Protein 1JY4 (pdb70)

Solvent-accessible surface area: 5987 Å² total

Sequence (64 aa):
RGECKFTVGRTALNTAVQKWHFVLGYKCEILARGECKFTVGRTALNTAVQKWHFVLGYKCEILARGECKFTVGRTALNTAVQKWHFVLGYKCEILARGECKFTVGRTALNTAVQKWHFVLGYKCEILARGECKFTVGRTALNTAVQKWHFVLGYKCEILARGECKFTVGRTALNTAVQKWHFVLGYKCEILARGECKFTVGRTALNTAVQKWHFVLGYKCEILARGECKFTVGRTALNTAVQKWHFVLGYKCEILARGECKFTVGRTALNTAVQKWHFVLGYKCEILARGECKFTVGRTALNTAVQKWHFVLGYKCEILARGECKFTVGRTALNTAVQKWHFVLGYKCEILARGECKFTVGRTALNTAVQKWHFVLGYKCEILARGECKFTVGRTALNTAVQKWHFVLGYKCEILARGECKFTVGRTALNTAVQKWHFVLGYKCEILARGECKFTVGRTALNTAVQKWHFVLGYKCEILARGECKFTVGRTALNTAVQKWHFVLGYKCEILARGECKFTVGRTALNTAVQKWHFVLGYKCEILARGECKFTVGRTALNTAVQKWHFVLGYKCEILARGECKFTVGRTALNTAVQKWHFVLGYKCEILARGECKFTVGRTALNTAVQKWHFVLGYKCEILA

Radius of gyration: 14.95 Å; Cα contacts (8 Å, |Δi|>4): 137; chains: 2; bounding box: 39×37×18 Å

Nearest PDB structures (foldseek):
  9fmd-assembly1_d  TM=3.727E-01  e=9.268E+00  Homo sapiens
  3by7-assembly1_D  TM=3.847E-01  e=5.818E+00  uncultured marine organism
  9fmd-assembly1_d  TM=4.013E-01  e=9.114E+00  Homo sapiens
  7zty-assembly1_A  TM=4.746E-01  e=7.370E+00  Thermochaetoides thermophila
  6rwk-assembly1_B  TM=3.795E-01  e=8.953E+00  Shigella flexneri

Structure (mmCIF, N/CA/C/O backbone):
data_1JY4
#
_entry.id   1JY4
#
_cell.length_a   ?
_cell.length_b   ?
_cell.length_c   ?
_cell.angle_alpha   ?
_cell.angle_beta   ?
_cell.angle_gamma   ?
#
loop_
_atom_site.group_PDB
_atom_site.id
_atom_site.type_symbol
_atom_site.label_atom_id
_atom_site.label_alt_id
_atom_site.label_comp_id
_atom_site.label_asym_id
_atom_site.label_entity_id
_atom_site.label_seq_id
_atom_site.pdbx_PDB_ins_code
_atom_site.Cartn_x
_atom_site.Cartn_y
_atom_site.Cartn_z
_atom_site.occupancy
_atom_site.B_iso_or_equiv
_atom_site.auth_seq_id
_atom_site.auth_comp_id
_atom_site.auth_asym_id
_atom_site.auth_atom_id
_atom_site.pdbx_PDB_model_num
ATOM 1 N N . ARG A 1 1 ? 24.206 14.372 -22.837 1.00 0.00 1 ARG A N 1
ATOM 2 C CA . ARG A 1 1 ? 23.332 15.498 -23.115 1.00 0.00 1 ARG A CA 1
ATOM 3 C C . ARG A 1 1 ? 22.506 15.230 -24.376 1.00 0.00 1 ARG A C 1
ATOM 4 O O . ARG A 1 1 ? 21.279 15.299 -24.343 1.00 0.00 1 ARG A O 1
ATOM 21 N N . GLY A 1 2 ? 23.213 14.930 -25.455 1.00 0.00 2 GLY A N 1
ATOM 22 C CA . GLY A 1 2 ? 22.560 14.653 -26.724 1.00 0.00 2 GLY A CA 1
ATOM 23 C C . GLY A 1 2 ? 21.550 13.513 -26.581 1.00 0.00 2 GLY A C 1
ATOM 24 O O . GLY A 1 2 ? 20.514 13.674 -25.938 1.00 0.00 2 GLY A O 1
ATOM 28 N N . GLU A 1 3 ? 21.886 12.387 -27.193 1.00 0.00 3 GLU A N 1
ATOM 29 C CA . GLU A 1 3 ? 21.022 11.220 -27.143 1.00 0.00 3 GLU A CA 1
ATOM 30 C C . GLU A 1 3 ? 21.740 10.055 -26.456 1.00 0.00 3 GLU A C 1
ATOM 31 O O . GLU A 1 3 ? 22.375 9.236 -27.118 1.00 0.00 3 GLU A O 1
ATOM 42 N N . CYS A 1 4 ? 21.614 10.019 -25.137 1.00 0.00 4 CYS A N 1
ATOM 43 C CA . CYS A 1 4 ? 22.242 8.969 -24.355 1.00 0.00 4 CYS A CA 1
ATOM 44 C C . CYS A 1 4 ? 21.144 8.180 -23.639 1.00 0.00 4 CYS A C 1
ATOM 45 O O . CYS A 1 4 ? 19.966 8.519 -23.737 1.00 0.00 4 CYS A O 1
ATOM 52 N N . LYS A 1 5 ? 21.570 7.142 -22.934 1.00 0.00 5 LYS A N 1
ATOM 53 C CA . LYS A 1 5 ? 20.637 6.302 -22.202 1.00 0.00 5 LYS A CA 1
ATOM 54 C C . LYS A 1 5 ? 20.929 6.408 -20.704 1.00 0.00 5 LYS A C 1
ATOM 55 O O . LYS A 1 5 ? 22.088 6.476 -20.297 1.00 0.00 5 LYS A O 1
ATOM 69 N N . PHE A 1 6 ? 19.858 6.420 -19.924 1.00 0.00 6 PHE A N 1
ATOM 70 C CA . PHE A 1 6 ? 19.984 6.516 -18.479 1.00 0.00 6 PHE A CA 1
ATOM 71 C C . PHE A 1 6 ? 19.389 5.286 -17.794 1.00 0.00 6 PHE A C 1
ATOM 72 O O . PHE A 1 6 ? 18.189 5.034 -17.891 1.00 0.00 6 PHE A O 1
ATOM 88 N N . THR A 1 7 ? 20.256 4.549 -17.113 1.00 0.00 7 THR A N 1
ATOM 89 C CA . THR A 1 7 ? 19.831 3.350 -16.411 1.00 0.00 7 THR A CA 1
ATOM 90 C C . THR A 1 7 ? 19.951 3.549 -14.897 1.00 0.00 7 THR A C 1
ATOM 91 O O . THR A 1 7 ? 21.047 3.485 -14.344 1.00 0.00 7 THR A O 1
ATOM 102 N N . VAL A 1 8 ? 18.806 3.785 -14.273 1.00 0.00 8 VAL A N 1
ATOM 103 C CA . VAL A 1 8 ? 18.768 3.993 -12.834 1.00 0.00 8 VAL A CA 1
ATOM 104 C C . VAL A 1 8 ? 17.989 2.852 -12.180 1.00 0.00 8 VAL A C 1
ATOM 105 O O . VAL A 1 8 ? 16.760 2.823 -12.234 1.00 0.00 8 VAL A O 1
ATOM 132 N N . GLY A 1 10 ? 16.364 -0.169 -12.213 1.00 0.00 10 GLY A N 1
ATOM 133 C CA . GLY A 1 10 ? 15.756 -1.082 -13.165 1.00 0.00 10 GLY A CA 1
ATOM 134 C C . GLY A 1 10 ? 14.864 -0.329 -14.154 1.00 0.00 10 GLY A C 1
ATOM 135 O O . GLY A 1 10 ? 14.085 -0.940 -14.884 1.00 0.00 10 GLY A O 1
ATOM 139 N N . ARG A 1 11 ? 15.006 0.988 -14.146 1.00 0.00 11 ARG A N 1
ATOM 140 C CA . ARG A 1 11 ? 14.223 1.832 -15.033 1.00 0.00 11 ARG A CA 1
ATOM 141 C C . ARG A 1 11 ? 15.108 2.397 -16.147 1.00 0.00 11 ARG A C 1
ATOM 142 O O . ARG A 1 11 ? 15.969 3.238 -15.893 1.00 0.00 11 ARG A O 1
ATOM 159 N N . THR A 1 12 ? 14.864 1.914 -17.356 1.00 0.00 12 THR A N 1
ATOM 160 C CA . THR A 1 12 ? 15.629 2.360 -18.507 1.00 0.00 12 THR A CA 1
ATOM 161 C C . THR A 1 12 ? 14.855 3.434 -19.277 1.00 0.00 12 THR A C 1
ATOM 162 O O . THR A 1 12 ? 13.846 3.138 -19.916 1.00 0.00 12 THR A O 1
ATOM 173 N N . ALA A 1 13 ? 15.356 4.656 -19.187 1.00 0.00 13 ALA A N 1
ATOM 174 C CA . ALA A 1 13 ? 14.725 5.775 -19.866 1.00 0.00 13 ALA A CA 1
ATOM 175 C C . ALA A 1 13 ? 15.692 6.347 -20.906 1.00 0.00 13 ALA A C 1
ATOM 176 O O . ALA A 1 13 ? 16.887 6.473 -20.643 1.00 0.00 13 ALA A O 1
ATOM 183 N N . LEU A 1 14 ? 15.139 6.677 -22.063 1.00 0.00 14 LEU A N 1
ATOM 184 C CA . LEU A 1 14 ? 15.939 7.233 -23.143 1.00 0.00 14 LEU A CA 1
ATOM 185 C C . LEU A 1 14 ? 15.348 8.577 -23.569 1.00 0.00 14 LEU A C 1
ATOM 186 O O . LEU A 1 14 ? 14.137 8.782 -23.487 1.00 0.00 14 LEU A O 1
ATOM 201 N N . ASN A 1 15 ? 16.229 9.460 -24.014 1.00 0.00 15 ASN A N 1
ATOM 202 C CA . ASN A 1 15 ? 15.810 10.780 -24.454 1.00 0.00 15 ASN A CA 1
ATOM 203 C C . ASN A 1 15 ? 15.659 10.782 -25.977 1.00 0.00 15 ASN A C 1
ATOM 204 O O . ASN A 1 15 ? 16.643 10.635 -26.702 1.00 0.00 15 ASN A O 1
ATOM 214 N N . THR A 1 16 ? 14.422 10.950 -26.417 1.00 0.00 16 THR A N 1
ATOM 215 C CA . THR A 1 16 ? 14.129 10.975 -27.840 1.00 0.00 16 THR A CA 1
ATOM 216 C C . THR A 1 16 ? 13.760 12.390 -28.286 1.00 0.00 16 THR A C 1
ATOM 217 O O . THR A 1 16 ? 12.588 12.762 -28.278 1.00 0.00 16 THR A O 1
ATOM 242 N N . ALA A 1 18 ? 13.033 15.665 -27.694 1.00 0.00 18 ALA A N 1
ATOM 243 C CA . ALA A 1 18 ? 12.611 16.525 -26.599 1.00 0.00 18 ALA A CA 1
ATOM 244 C C . ALA A 1 18 ? 11.536 15.808 -25.781 1.00 0.00 18 ALA A C 1
ATOM 245 O O . ALA A 1 18 ? 10.854 16.429 -24.966 1.00 0.00 18 ALA A O 1
ATOM 252 N N . VAL A 1 19 ? 11.418 14.511 -26.024 1.00 0.00 19 VAL A N 1
ATOM 253 C CA . VAL A 1 19 ? 10.437 13.704 -25.318 1.00 0.00 19 VAL A CA 1
ATOM 254 C C . VAL A 1 19 ? 11.159 12.631 -24.501 1.00 0.00 19 VAL A C 1
ATOM 255 O O . VAL A 1 19 ? 12.049 11.952 -25.008 1.00 0.00 19 VAL A O 1
ATOM 268 N N . GLN A 1 20 ? 10.749 12.513 -23.246 1.00 0.00 20 GLN A N 1
ATOM 269 C CA . GLN A 1 20 ? 11.345 11.534 -22.352 1.00 0.00 20 GLN A CA 1
ATOM 270 C C . GLN A 1 20 ? 10.493 10.264 -22.312 1.00 0.00 20 GLN A C 1
ATOM 271 O O . GLN A 1 20 ? 9.341 10.298 -21.886 1.00 0.00 20 GLN A O 1
ATOM 283 N N . LYS A 1 21 ? 11.096 9.172 -22.760 1.00 0.00 21 LYS A N 1
ATOM 284 C CA . LYS A 1 21 ? 10.407 7.893 -22.781 1.00 0.00 21 LYS A CA 1
ATOM 285 C C . LYS A 1 21 ? 10.967 6.999 -21.672 1.00 0.00 21 LYS A C 1
ATOM 286 O O . LYS A 1 21 ? 12.173 6.769 -21.606 1.00 0.00 21 LYS A O 1
ATOM 300 N N . TRP A 1 22 ? 10.064 6.521 -20.829 1.00 0.00 22 TRP A N 1
ATOM 301 C CA . TRP A 1 22 ? 10.453 5.659 -19.727 1.00 0.00 22 TRP A CA 1
ATOM 302 C C . TRP A 1 22 ? 9.884 4.264 -19.994 1.00 0.00 22 TRP A C 1
ATOM 303 O O . TRP A 1 22 ? 8.682 4.110 -20.209 1.00 0.00 22 TRP A O 1
ATOM 323 N N . HIS A 1 23 ? 10.773 3.282 -19.974 1.00 0.00 23 HIS A N 1
ATOM 324 C CA . HIS A 1 23 ? 10.374 1.904 -20.212 1.00 0.00 23 HIS A CA 1
ATOM 325 C C . HIS A 1 23 ? 10.682 1.061 -18.974 1.00 0.00 23 HIS A C 1
ATOM 326 O O . HIS A 1 23 ? 11.720 1.237 -18.339 1.00 0.00 23 HIS A O 1
ATOM 339 N N . PHE A 1 24 ? 9.760 0.160 -18.667 1.00 0.00 24 PHE A N 1
ATOM 340 C CA . PHE A 1 24 ? 9.918 -0.713 -17.516 1.00 0.00 24 PHE A CA 1
ATOM 341 C C . PHE A 1 24 ? 9.762 -2.181 -17.916 1.00 0.00 24 PHE A C 1
ATOM 342 O O . PHE A 1 24 ? 8.712 -2.582 -18.418 1.00 0.00 24 PHE A O 1
ATOM 358 N N . VAL A 1 25 ? 10.818 -2.943 -17.677 1.00 0.00 25 VAL A N 1
ATOM 359 C CA . VAL A 1 25 ? 10.811 -4.359 -18.006 1.00 0.00 25 VAL A CA 1
ATOM 360 C C . VAL A 1 25 ? 11.189 -5.168 -16.764 1.00 0.00 25 VAL A C 1
ATOM 361 O O . VAL A 1 25 ? 12.319 -5.084 -16.285 1.00 0.00 25 VAL A O 1
ATOM 374 N N . LEU A 1 26 ? 10.223 -5.934 -16.280 1.00 0.00 26 LEU A N 1
ATOM 375 C CA . LEU A 1 26 ? 10.442 -6.759 -15.102 1.00 0.00 26 LEU A CA 1
ATOM 376 C C . LEU A 1 26 ? 9.762 -8.115 -15.302 1.00 0.00 26 LEU A C 1
ATOM 377 O O . LEU A 1 26 ? 8.766 -8.416 -14.645 1.00 0.00 26 LEU A O 1
ATOM 406 N N . GLY A 1 28 ? 7.411 -10.483 -16.732 1.00 0.00 28 GLY A N 1
ATOM 407 C CA . GLY A 1 28 ? 6.122 -10.434 -17.400 1.00 0.00 28 GLY A CA 1
ATOM 408 C C . GLY A 1 28 ? 5.469 -9.060 -17.229 1.00 0.00 28 GLY A C 1
ATOM 409 O O . GLY A 1 28 ? 4.445 -8.774 -17.849 1.00 0.00 28 GLY A O 1
ATOM 413 N N . TYR A 1 29 ? 6.087 -8.248 -16.385 1.00 0.00 29 TYR A N 1
ATOM 414 C CA . TYR A 1 29 ? 5.577 -6.912 -16.124 1.00 0.00 29 TYR A CA 1
ATOM 415 C C . TYR A 1 29 ? 6.334 -5.866 -16.947 1.00 0.00 29 TYR A C 1
ATOM 416 O O . TYR A 1 29 ? 7.387 -5.388 -16.531 1.00 0.00 29 TYR A O 1
ATOM 433 N N . LYS A 1 30 ? 5.766 -5.543 -18.100 1.00 0.00 30 LYS A N 1
ATOM 434 C CA . LYS A 1 30 ? 6.374 -4.564 -18.985 1.00 0.00 30 LYS A CA 1
ATOM 435 C C . LYS A 1 30 ? 5.469 -3.332 -19.073 1.00 0.00 30 LYS A C 1
ATOM 436 O O . LYS A 1 30 ? 4.452 -3.353 -19.765 1.00 0.00 30 LYS A O 1
ATOM 450 N N . CYS A 1 31 ? 5.874 -2.289 -18.362 1.00 0.00 31 CYS A N 1
ATOM 451 C CA . CYS A 1 31 ? 5.113 -1.052 -18.352 1.00 0.00 31 CYS A CA 1
ATOM 452 C C . CYS A 1 31 ? 5.862 -0.021 -19.198 1.00 0.00 31 CYS A C 1
ATOM 453 O O . CYS A 1 31 ? 7.060 0.185 -19.016 1.00 0.00 31 CYS A O 1
ATOM 459 N N . GLU A 1 32 ? 5.123 0.601 -20.107 1.00 0.00 32 GLU A N 1
ATOM 460 C CA . GLU A 1 32 ? 5.703 1.605 -20.981 1.00 0.00 32 GLU A CA 1
ATOM 461 C C . GLU A 1 32 ? 4.933 2.922 -20.861 1.00 0.00 32 GLU A C 1
ATOM 462 O O . GLU A 1 32 ? 3.704 2.934 -20.922 1.00 0.00 32 GLU A O 1
ATOM 473 N N . ILE A 1 33 ? 5.687 3.998 -20.690 1.00 0.00 33 ILE A N 1
ATOM 474 C CA . ILE A 1 33 ? 5.091 5.316 -20.559 1.00 0.00 33 ILE A CA 1
ATOM 475 C C . ILE A 1 33 ? 5.703 6.254 -21.602 1.00 0.00 33 ILE A C 1
ATOM 476 O O . ILE A 1 33 ? 6.900 6.185 -21.876 1.00 0.00 33 ILE A O 1
ATOM 491 N N . LEU A 1 34 ? 4.853 7.107 -22.155 1.00 0.00 34 LEU A N 1
ATOM 492 C CA . LEU A 1 34 ? 5.296 8.056 -23.163 1.00 0.00 34 LEU A CA 1
ATOM 493 C C . LEU A 1 34 ? 5.110 9.479 -22.632 1.00 0.00 34 LEU A C 1
ATOM 494 O O . LEU A 1 34 ? 3.991 9.990 -22.591 1.00 0.00 34 LEU A O 1
ATOM 509 N N . ALA A 1 35 ? 6.223 10.081 -22.240 1.00 0.00 35 ALA A N 1
ATOM 510 C CA . ALA A 1 35 ? 6.196 11.435 -21.714 1.00 0.00 35 ALA A CA 1
ATOM 511 C C . ALA A 1 35 ? 7.094 12.330 -22.571 1.00 0.00 35 ALA A C 1
ATOM 512 O O . ALA A 1 35 ? 8.173 12.732 -22.138 1.00 0.00 35 ALA A O 1
ATOM 519 N N . ARG B 1 1 ? -13.572 -20.719 -20.037 1.00 0.00 1 ARG B N 1
ATOM 520 C CA . ARG B 1 1 ? -14.331 -20.575 -21.266 1.00 0.00 1 ARG B CA 1
ATOM 521 C C . ARG B 1 1 ? -14.963 -19.182 -21.341 1.00 0.00 1 ARG B C 1
ATOM 522 O O . ARG B 1 1 ? -15.041 -18.478 -20.336 1.00 0.00 1 ARG B O 1
ATOM 539 N N . GLY B 1 2 ? -15.394 -18.826 -22.541 1.00 0.00 2 GLY B N 1
ATOM 540 C CA . GLY B 1 2 ? -16.015 -17.531 -22.760 1.00 0.00 2 GLY B CA 1
ATOM 541 C C . GLY B 1 2 ? -15.034 -16.396 -22.464 1.00 0.00 2 GLY B C 1
ATOM 542 O O . GLY B 1 2 ? -13.880 -16.643 -22.120 1.00 0.00 2 GLY B O 1
ATOM 546 N N . GLU B 1 3 ? -15.529 -15.176 -22.610 1.00 0.00 3 GLU B N 1
ATOM 547 C CA . GLU B 1 3 ? -14.710 -14.001 -22.363 1.00 0.00 3 GLU B CA 1
ATOM 548 C C . GLU B 1 3 ? -15.292 -13.181 -21.209 1.00 0.00 3 GLU B C 1
ATOM 549 O O . GLU B 1 3 ? -16.331 -12.542 -21.362 1.00 0.00 3 GLU B O 1
ATOM 560 N N . CYS B 1 4 ? -14.597 -13.227 -20.083 1.00 0.00 4 CYS B N 1
ATOM 561 C CA . CYS B 1 4 ? -15.032 -12.496 -18.905 1.00 0.00 4 CYS B CA 1
ATOM 562 C C . CYS B 1 4 ? -13.919 -11.526 -18.503 1.00 0.00 4 CYS B C 1
ATOM 563 O O . CYS B 1 4 ? -12.781 -11.939 -18.282 1.00 0.00 4 CYS B O 1
ATOM 570 N N . LYS B 1 5 ? -14.287 -10.257 -18.418 1.00 0.00 5 LYS B N 1
ATOM 571 C CA . LYS B 1 5 ? -13.333 -9.225 -18.046 1.00 0.00 5 LYS B CA 1
ATOM 572 C C . LYS B 1 5 ? -13.741 -8.621 -16.700 1.00 0.00 5 LYS B C 1
ATOM 573 O O . LYS B 1 5 ? -14.916 -8.342 -16.472 1.00 0.00 5 LYS B O 1
ATOM 587 N N . PHE B 1 6 ? -12.746 -8.436 -15.846 1.00 0.00 6 PHE B N 1
ATOM 588 C CA . PHE B 1 6 ? -12.986 -7.872 -14.529 1.00 0.00 6 PHE B CA 1
ATOM 589 C C . PHE B 1 6 ? -12.229 -6.553 -14.351 1.00 0.00 6 PHE B C 1
ATOM 590 O O . PHE B 1 6 ? -11.261 -6.290 -15.063 1.00 0.00 6 PHE B O 1
ATOM 606 N N . THR B 1 7 ? -12.701 -5.761 -13.399 1.00 0.00 7 THR B N 1
ATOM 607 C CA . THR B 1 7 ? -12.080 -4.477 -13.120 1.00 0.00 7 THR B CA 1
ATOM 608 C C . THR B 1 7 ? -11.599 -4.422 -11.669 1.00 0.00 7 THR B C 1
ATOM 609 O O . THR B 1 7 ? -12.383 -4.624 -10.744 1.00 0.00 7 THR B O 1
ATOM 620 N N . VAL B 1 8 ? -10.312 -4.147 -11.517 1.00 0.00 8 VAL B N 1
ATOM 621 C CA . VAL B 1 8 ? -9.716 -4.063 -10.194 1.00 0.00 8 VAL B CA 1
ATOM 622 C C . VAL B 1 8 ? -8.898 -2.776 -10.089 1.00 0.00 8 VAL B C 1
ATOM 623 O O . VAL B 1 8 ? -7.808 -2.680 -10.652 1.00 0.00 8 VAL B O 1
ATOM 650 N N . GLY B 1 10 ? -7.802 0.356 -11.172 1.00 0.00 10 GLY B N 1
ATOM 651 C CA . GLY B 1 10 ? -7.747 1.125 -12.405 1.00 0.00 10 GLY B CA 1
ATOM 652 C C . GLY B 1 10 ? -7.199 0.279 -13.556 1.00 0.00 10 GLY B C 1
ATOM 653 O O . GLY B 1 10 ? -6.903 0.801 -14.628 1.00 0.00 10 GLY B O 1
ATOM 657 N N . ARG B 1 11 ? -7.082 -1.015 -13.293 1.00 0.00 11 ARG B N 1
ATOM 658 C CA . ARG B 1 11 ? -6.576 -1.938 -14.293 1.00 0.00 11 ARG B CA 1
ATOM 659 C C . ARG B 1 11 ? -7.615 -3.021 -14.591 1.00 0.00 11 ARG B C 1
ATOM 660 O O . ARG B 1 11 ? -8.294 -3.500 -13.683 1.00 0.00 11 ARG B O 1
ATOM 677 N N . THR B 1 12 ? -7.705 -3.377 -15.863 1.00 0.00 12 THR B N 1
ATOM 678 C CA . THR B 1 12 ? -8.650 -4.395 -16.291 1.00 0.00 12 THR B CA 1
ATOM 679 C C . THR B 1 12 ? -7.917 -5.692 -16.636 1.00 0.00 12 THR B C 1
ATOM 680 O O . THR B 1 12 ? -7.068 -5.713 -17.526 1.00 0.00 12 THR B O 1
ATOM 691 N N . ALA B 1 13 ? -8.271 -6.745 -15.914 1.00 0.00 13 ALA B N 1
ATOM 692 C CA . ALA B 1 13 ? -7.657 -8.042 -16.131 1.00 0.00 13 ALA B CA 1
ATOM 693 C C . ALA B 1 13 ? -8.664 -8.971 -16.813 1.00 0.00 13 ALA B C 1
ATOM 694 O O . ALA B 1 13 ? -9.772 -9.164 -16.314 1.00 0.00 13 ALA B O 1
ATOM 701 N N . LEU B 1 14 ? -8.244 -9.520 -17.943 1.00 0.00 14 LEU B N 1
ATOM 702 C CA . LEU B 1 14 ? -9.097 -10.423 -18.698 1.00 0.00 14 LEU B CA 1
ATOM 703 C C . LEU B 1 14 ? -8.393 -11.774 -18.850 1.00 0.00 14 LEU B C 1
ATOM 704 O O . LEU B 1 14 ? -7.165 -11.842 -18.837 1.00 0.00 14 LEU B O 1
ATOM 719 N N . ASN B 1 15 ? -9.203 -12.813 -18.990 1.00 0.00 15 ASN B N 1
ATOM 720 C CA . ASN B 1 15 ? -8.673 -14.157 -19.145 1.00 0.00 15 ASN B CA 1
ATOM 721 C C . ASN B 1 15 ? -8.713 -14.550 -20.624 1.00 0.00 15 ASN B C 1
ATOM 722 O O . ASN B 1 15 ? -9.789 -14.680 -21.205 1.00 0.00 15 ASN B O 1
ATOM 732 N N . THR B 1 16 ? -7.529 -14.729 -21.189 1.00 0.00 16 THR B N 1
ATOM 733 C CA . THR B 1 16 ? -7.416 -15.104 -22.588 1.00 0.00 16 THR B CA 1
ATOM 734 C C . THR B 1 16 ? -6.980 -16.565 -22.714 1.00 0.00 16 THR B C 1
ATOM 735 O O . THR B 1 16 ? -5.787 -16.863 -22.729 1.00 0.00 16 THR B O 1
ATOM 760 N N . ALA B 1 18 ? -5.973 -19.533 -21.418 1.00 0.00 18 ALA B N 1
ATOM 761 C CA . ALA B 1 18 ? -5.404 -20.073 -20.196 1.00 0.00 18 ALA B CA 1
ATOM 762 C C . ALA B 1 18 ? -4.289 -19.148 -19.705 1.00 0.00 18 ALA B C 1
ATOM 763 O O . ALA B 1 18 ? -3.482 -19.535 -18.861 1.00 0.00 18 ALA B O 1
ATOM 770 N N . VAL B 1 19 ? -4.279 -17.942 -20.253 1.00 0.00 19 VAL B N 1
ATOM 771 C CA . VAL B 1 19 ? -3.277 -16.958 -19.882 1.00 0.00 19 VAL B CA 1
ATOM 772 C C . VAL B 1 19 ? -3.958 -15.783 -19.175 1.00 0.00 19 VAL B C 1
ATOM 773 O O . VAL B 1 19 ? -5.159 -15.574 -19.332 1.00 0.00 19 VAL B O 1
ATOM 786 N N . GLN B 1 20 ? -3.160 -15.051 -18.412 1.00 0.00 20 GLN B N 1
ATOM 787 C CA . GLN B 1 20 ? -3.670 -13.903 -17.681 1.00 0.00 20 GLN B CA 1
ATOM 788 C C . GLN B 1 20 ? -3.112 -12.608 -18.271 1.00 0.00 20 GLN B C 1
ATOM 789 O O . GLN B 1 20 ? -1.897 -12.425 -18.341 1.00 0.00 20 GLN B O 1
ATOM 801 N N . LYS B 1 21 ? -4.025 -11.738 -18.679 1.00 0.00 21 LYS B N 1
ATOM 802 C CA . LYS B 1 21 ? -3.640 -10.464 -19.260 1.00 0.00 21 LYS B CA 1
ATOM 803 C C . LYS B 1 21 ? -4.090 -9.330 -18.338 1.00 0.00 21 LYS B C 1
ATOM 804 O O . LYS B 1 21 ? -5.254 -9.267 -17.949 1.00 0.00 21 LYS B O 1
ATOM 818 N N . TRP B 1 22 ? -3.141 -8.463 -18.013 1.00 0.00 22 TRP B N 1
ATOM 819 C CA . TRP B 1 22 ? -3.426 -7.334 -17.143 1.00 0.00 22 TRP B CA 1
ATOM 820 C C . TRP B 1 22 ? -3.190 -6.050 -17.941 1.00 0.00 22 TRP B C 1
ATOM 821 O O . TRP B 1 22 ? -2.062 -5.756 -18.329 1.00 0.00 22 TRP B O 1
ATOM 841 N N . HIS B 1 23 ? -4.275 -5.321 -18.162 1.00 0.00 23 HIS B N 1
ATOM 842 C CA . HIS B 1 23 ? -4.200 -4.076 -18.907 1.00 0.00 23 HIS B CA 1
ATOM 843 C C . HIS B 1 23 ? -4.245 -2.895 -17.937 1.00 0.00 23 HIS B C 1
ATOM 844 O O . HIS B 1 23 ? -5.179 -2.769 -17.147 1.00 0.00 23 HIS B O 1
ATOM 857 N N . PHE B 1 24 ? -3.221 -2.058 -18.026 1.00 0.00 24 PHE B N 1
ATOM 858 C CA . PHE B 1 24 ? -3.132 -0.890 -17.166 1.00 0.00 24 PHE B CA 1
ATOM 859 C C . PHE B 1 24 ? -3.202 0.400 -17.984 1.00 0.00 24 PHE B C 1
ATOM 860 O O . PHE B 1 24 ? -2.351 0.646 -18.839 1.00 0.00 24 PHE B O 1
ATOM 876 N N . VAL B 1 25 ? -4.223 1.193 -17.693 1.00 0.00 25 VAL B N 1
ATOM 877 C CA . VAL B 1 25 ? -4.416 2.453 -18.392 1.00 0.00 25 VAL B CA 1
ATOM 878 C C . VAL B 1 25 ? -4.647 3.567 -17.370 1.00 0.00 25 VAL B C 1
ATOM 879 O O . VAL B 1 25 ? -5.678 3.596 -16.698 1.00 0.00 25 VAL B O 1
ATOM 892 N N . LEU B 1 26 ? -3.670 4.458 -17.282 1.00 0.00 26 LEU B N 1
ATOM 893 C CA . LEU B 1 26 ? -3.754 5.571 -16.353 1.00 0.00 26 LEU B CA 1
ATOM 894 C C . LEU B 1 26 ? -3.279 6.848 -17.050 1.00 0.00 26 LEU B C 1
ATOM 895 O O . LEU B 1 26 ? -2.135 7.264 -16.877 1.00 0.00 26 LEU B O 1
ATOM 924 N N . GLY B 1 28 ? -1.773 8.870 -19.692 1.00 0.00 28 GLY B N 1
ATOM 925 C CA . GLY B 1 28 ? -0.814 8.670 -20.767 1.00 0.00 28 GLY B CA 1
ATOM 926 C C . GLY B 1 28 ? 0.130 7.508 -20.450 1.00 0.00 28 GLY B C 1
ATOM 927 O O . GLY B 1 28 ? 0.996 7.171 -21.255 1.00 0.00 28 GLY B O 1
ATOM 931 N N . TYR B 1 29 ? -0.070 6.929 -19.276 1.00 0.00 29 TYR B N 1
ATOM 932 C CA . TYR B 1 29 ? 0.754 5.813 -18.843 1.00 0.00 29 TYR B CA 1
ATOM 933 C C . TYR B 1 29 ? 0.013 4.485 -19.020 1.00 0.00 29 TYR B C 1
ATOM 934 O O . TYR B 1 29 ? -0.962 4.216 -18.320 1.00 0.00 29 TYR B O 1
ATOM 951 N N . LYS B 1 30 ? 0.506 3.691 -19.961 1.00 0.00 30 LYS B N 1
ATOM 952 C CA . LYS B 1 30 ? -0.097 2.398 -20.237 1.00 0.00 30 LYS B CA 1
ATOM 953 C C . LYS B 1 30 ? 0.903 1.290 -19.899 1.00 0.00 30 LYS B C 1
ATOM 954 O O . LYS B 1 30 ? 1.963 1.196 -20.515 1.00 0.00 30 LYS B O 1
ATOM 968 N N . CYS B 1 31 ? 0.529 0.479 -18.920 1.00 0.00 31 CYS B N 1
ATOM 969 C CA . CYS B 1 31 ? 1.380 -0.617 -18.491 1.00 0.00 31 CYS B CA 1
ATOM 970 C C . CYS B 1 31 ? 0.766 -1.926 -18.994 1.00 0.00 31 CYS B C 1
ATOM 971 O O . CYS B 1 31 ? -0.438 -2.141 -18.866 1.00 0.00 31 CYS B O 1
ATOM 977 N N . GLU B 1 32 ? 1.623 -2.765 -19.557 1.00 0.00 32 GLU B N 1
ATOM 978 C CA . GLU B 1 32 ? 1.180 -4.046 -20.080 1.00 0.00 32 GLU B CA 1
ATOM 979 C C . GLU B 1 32 ? 1.872 -5.191 -19.338 1.00 0.00 32 GLU B C 1
ATOM 980 O O . GLU B 1 32 ? 3.097 -5.303 -19.364 1.00 0.00 32 GLU B O 1
ATOM 991 N N . ILE B 1 33 ? 1.058 -6.013 -18.692 1.00 0.00 33 ILE B N 1
ATOM 992 C CA . ILE B 1 33 ? 1.576 -7.144 -17.943 1.00 0.00 33 ILE B CA 1
ATOM 993 C C . ILE B 1 33 ? 1.080 -8.444 -18.579 1.00 0.00 33 ILE B C 1
ATOM 994 O O . ILE B 1 33 ? -0.099 -8.564 -18.916 1.00 0.00 33 ILE B O 1
ATOM 1009 N N . LEU B 1 34 ? 2.001 -9.383 -18.727 1.00 0.00 34 LEU B N 1
ATOM 1010 C CA . LEU B 1 34 ? 1.670 -10.669 -19.318 1.00 0.00 34 LEU B CA 1
ATOM 1011 C C . LEU B 1 34 ? 2.062 -11.787 -18.349 1.00 0.00 34 LEU B C 1
ATOM 1012 O O . LEU B 1 34 ? 3.235 -12.139 -18.244 1.00 0.00 34 LEU B O 1
ATOM 1027 N N . ALA B 1 35 ? 1.056 -12.313 -17.667 1.00 0.00 35 ALA B N 1
ATOM 1028 C CA . ALA B 1 35 ? 1.280 -13.384 -16.709 1.00 0.00 35 ALA B CA 1
ATOM 1029 C C . ALA B 1 35 ? 0.683 -14.682 -17.255 1.00 0.00 35 ALA B C 1
ATOM 1030 O O . ALA B 1 35 ? -0.516 -14.756 -17.519 1.00 0.00 35 ALA B O 1
ATOM 1037 N N . ARG A 1 1 ? 25.533 13.784 -21.328 1.00 0.00 1 ARG A N 2
ATOM 1038 C CA . ARG A 1 1 ? 24.786 14.749 -22.117 1.00 0.00 1 ARG A CA 2
ATOM 1039 C C . ARG A 1 1 ? 23.541 15.207 -21.354 1.00 0.00 1 ARG A C 2
ATOM 1040 O O . ARG A 1 1 ? 22.814 14.388 -20.795 1.00 0.00 1 ARG A O 2
ATOM 1057 N N . GLY A 1 2 ? 23.333 16.516 -21.358 1.00 0.00 2 GLY A N 2
ATOM 1058 C CA . GLY A 1 2 ? 22.189 17.094 -20.673 1.00 0.00 2 GLY A CA 2
ATOM 1059 C C . GLY A 1 2 ? 20.928 16.992 -21.534 1.00 0.00 2 GLY A C 2
ATOM 1060 O O . GLY A 1 2 ? 20.176 17.959 -21.657 1.00 0.00 2 GLY A O 2
ATOM 1064 N N . GLU A 1 3 ? 20.733 15.813 -22.104 1.00 0.00 3 GLU A N 2
ATOM 1065 C CA . GLU A 1 3 ? 19.575 15.572 -22.949 1.00 0.00 3 GLU A CA 2
ATOM 1066 C C . GLU A 1 3 ? 19.227 14.083 -22.961 1.00 0.00 3 GLU A C 2
ATOM 1067 O O . GLU A 1 3 ? 18.789 13.552 -23.980 1.00 0.00 3 GLU A O 2
ATOM 1078 N N . CYS A 1 4 ? 19.436 13.450 -21.815 1.00 0.00 4 CYS A N 2
ATOM 1079 C CA . CYS A 1 4 ? 19.150 12.030 -21.682 1.00 0.00 4 CYS A CA 2
ATOM 1080 C C . CYS A 1 4 ? 18.818 11.743 -20.216 1.00 0.00 4 CYS A C 2
ATOM 1081 O O . CYS A 1 4 ? 19.048 12.583 -19.348 1.00 0.00 4 CYS A O 2
ATOM 1088 N N . LYS A 1 5 ? 18.285 10.553 -19.987 1.00 0.00 5 LYS A N 2
ATOM 1089 C CA . LYS A 1 5 ? 17.920 10.143 -18.641 1.00 0.00 5 LYS A CA 2
ATOM 1090 C C . LYS A 1 5 ? 18.856 9.026 -18.180 1.00 0.00 5 LYS A C 2
ATOM 1091 O O . LYS A 1 5 ? 20.056 9.067 -18.446 1.00 0.00 5 LYS A O 2
ATOM 1105 N N . PHE A 1 6 ? 18.272 8.053 -17.495 1.00 0.00 6 PHE A N 2
ATOM 1106 C CA . PHE A 1 6 ? 19.041 6.925 -16.995 1.00 0.00 6 PHE A CA 2
ATOM 1107 C C . PHE A 1 6 ? 18.120 5.773 -16.587 1.00 0.00 6 PHE A C 2
ATOM 1108 O O . PHE A 1 6 ? 16.901 5.876 -16.706 1.00 0.00 6 PHE A O 2
ATOM 1124 N N . THR A 1 7 ? 18.740 4.701 -16.115 1.00 0.00 7 THR A N 2
ATOM 1125 C CA . THR A 1 7 ? 17.993 3.531 -15.689 1.00 0.00 7 THR A CA 2
ATOM 1126 C C . THR A 1 7 ? 18.092 3.358 -14.172 1.00 0.00 7 THR A C 2
ATOM 1127 O O . THR A 1 7 ? 19.186 3.211 -13.630 1.00 0.00 7 THR A O 2
ATOM 1138 N N . VAL A 1 8 ? 16.933 3.380 -13.530 1.00 0.00 8 VAL A N 2
ATOM 1139 C CA . VAL A 1 8 ? 16.876 3.226 -12.085 1.00 0.00 8 VAL A CA 2
ATOM 1140 C C . VAL A 1 8 ? 15.861 2.137 -11.733 1.00 0.00 8 VAL A C 2
ATOM 1141 O O . VAL A 1 8 ? 14.801 2.048 -12.350 1.00 0.00 8 VAL A O 2
ATOM 1168 N N . GLY A 1 10 ? 15.943 -0.654 -12.437 1.00 0.00 10 GLY A N 2
ATOM 1169 C CA . GLY A 1 10 ? 16.033 -1.663 -13.478 1.00 0.00 10 GLY A CA 2
ATOM 1170 C C . GLY A 1 10 ? 15.314 -1.206 -14.749 1.00 0.00 10 GLY A C 2
ATOM 1171 O O . GLY A 1 10 ? 15.424 -1.847 -15.793 1.00 0.00 10 GLY A O 2
ATOM 1175 N N . ARG A 1 11 ? 14.593 -0.102 -14.618 1.00 0.00 11 ARG A N 2
ATOM 1176 C CA . ARG A 1 11 ? 13.855 0.447 -15.743 1.00 0.00 11 ARG A CA 2
ATOM 1177 C C . ARG A 1 11 ? 14.732 1.428 -16.523 1.00 0.00 11 ARG A C 2
ATOM 1178 O O . ARG A 1 11 ? 15.154 2.452 -15.986 1.00 0.00 11 ARG A O 2
ATOM 1195 N N . THR A 1 12 ? 14.979 1.084 -17.779 1.00 0.00 12 THR A N 2
ATOM 1196 C CA . THR A 1 12 ? 15.798 1.922 -18.638 1.00 0.00 12 THR A CA 2
ATOM 1197 C C . THR A 1 12 ? 14.953 3.035 -19.259 1.00 0.00 12 THR A C 2
ATOM 1198 O O . THR A 1 12 ? 14.062 2.766 -20.065 1.00 0.00 12 THR A O 2
ATOM 1209 N N . ALA A 1 13 ? 15.259 4.260 -18.861 1.00 0.00 13 ALA A N 2
ATOM 1210 C CA . ALA A 1 13 ? 14.538 5.414 -19.369 1.00 0.00 13 ALA A CA 2
ATOM 1211 C C . ALA A 1 13 ? 15.541 6.498 -19.776 1.00 0.00 13 ALA A C 2
ATOM 1212 O O . ALA A 1 13 ? 16.555 6.691 -19.108 1.00 0.00 13 ALA A O 2
ATOM 1219 N N . LEU A 1 14 ? 15.220 7.176 -20.867 1.00 0.00 14 LEU A N 2
ATOM 1220 C CA . LEU A 1 14 ? 16.079 8.234 -21.370 1.00 0.00 14 LEU A CA 2
ATOM 1221 C C . LEU A 1 14 ? 15.213 9.361 -21.939 1.00 0.00 14 LEU A C 2
ATOM 1222 O O . LEU A 1 14 ? 14.017 9.180 -22.157 1.00 0.00 14 LEU A O 2
ATOM 1237 N N . ASN A 1 15 ? 15.853 10.499 -22.162 1.00 0.00 15 ASN A N 2
ATOM 1238 C CA . ASN A 1 15 ? 15.157 11.654 -22.702 1.00 0.00 15 ASN A CA 2
ATOM 1239 C C . ASN A 1 15 ? 15.425 11.753 -24.204 1.00 0.00 15 ASN A C 2
ATOM 1240 O O . ASN A 1 15 ? 16.562 11.964 -24.623 1.00 0.00 15 ASN A O 2
ATOM 1250 N N . THR A 1 16 ? 14.360 11.591 -24.974 1.00 0.00 16 THR A N 2
ATOM 1251 C CA . THR A 1 16 ? 14.466 11.657 -26.423 1.00 0.00 16 THR A CA 2
ATOM 1252 C C . THR A 1 16 ? 13.937 12.998 -26.935 1.00 0.00 16 THR A C 2
ATOM 1253 O O . THR A 1 16 ? 12.728 13.186 -27.061 1.00 0.00 16 THR A O 2
ATOM 1278 N N . ALA A 1 18 ? 12.664 16.109 -26.481 1.00 0.00 18 ALA A N 2
ATOM 1279 C CA . ALA A 1 18 ? 12.000 16.897 -25.457 1.00 0.00 18 ALA A CA 2
ATOM 1280 C C . ALA A 1 18 ? 10.871 16.073 -24.836 1.00 0.00 18 ALA A C 2
ATOM 1281 O O . ALA A 1 18 ? 9.980 16.621 -24.188 1.00 0.00 18 ALA A O 2
ATOM 1288 N N . VAL A 1 19 ? 10.944 14.768 -25.058 1.00 0.00 19 VAL A N 2
ATOM 1289 C CA . VAL A 1 19 ? 9.939 13.862 -24.529 1.00 0.00 19 VAL A CA 2
ATOM 1290 C C . VAL A 1 19 ? 10.604 12.874 -23.570 1.00 0.00 19 VAL A C 2
ATOM 1291 O O . VAL A 1 19 ? 11.829 12.828 -23.469 1.00 0.00 19 VAL A O 2
ATOM 1304 N N . GLN A 1 20 ? 9.767 12.107 -22.886 1.00 0.00 20 GLN A N 2
ATOM 1305 C CA . GLN A 1 20 ? 10.258 11.122 -21.937 1.00 0.00 20 GLN A CA 2
ATOM 1306 C C . GLN A 1 20 ? 9.965 9.707 -22.441 1.00 0.00 20 GLN A C 2
ATOM 1307 O O . GLN A 1 20 ? 8.847 9.414 -22.863 1.00 0.00 20 GLN A O 2
ATOM 1319 N N . LYS A 1 21 ? 10.989 8.869 -22.380 1.00 0.00 21 LYS A N 2
ATOM 1320 C CA . LYS A 1 21 ? 10.855 7.491 -22.824 1.00 0.00 21 LYS A CA 2
ATOM 1321 C C . LYS A 1 21 ? 11.252 6.551 -21.685 1.00 0.00 21 LYS A C 2
ATOM 1322 O O . LYS A 1 21 ? 12.435 6.387 -21.393 1.00 0.00 21 LYS A O 2
ATOM 1336 N N . TRP A 1 22 ? 10.238 5.958 -21.069 1.00 0.00 22 TRP A N 2
ATOM 1337 C CA . TRP A 1 22 ? 10.466 5.038 -19.968 1.00 0.00 22 TRP A CA 2
ATOM 1338 C C . TRP A 1 22 ? 10.059 3.638 -20.429 1.00 0.00 22 TRP A C 2
ATOM 1339 O O . TRP A 1 22 ? 8.896 3.398 -20.748 1.00 0.00 22 TRP A O 2
ATOM 1359 N N . HIS A 1 23 ? 11.042 2.748 -20.452 1.00 0.00 23 HIS A N 2
ATOM 1360 C CA . HIS A 1 23 ? 10.801 1.377 -20.868 1.00 0.00 23 HIS A CA 2
ATOM 1361 C C . HIS A 1 23 ? 10.878 0.449 -19.656 1.00 0.00 23 HIS A C 2
ATOM 1362 O O . HIS A 1 23 ? 11.838 0.506 -18.888 1.00 0.00 23 HIS A O 2
ATOM 1375 N N . PHE A 1 24 ? 9.856 -0.382 -19.518 1.00 0.00 24 PHE A N 2
ATOM 1376 C CA . PHE A 1 24 ? 9.796 -1.320 -18.410 1.00 0.00 24 PHE A CA 2
ATOM 1377 C C . PHE A 1 24 ? 9.714 -2.761 -18.917 1.00 0.00 24 PHE A C 2
ATOM 1378 O O . PHE A 1 24 ? 8.622 -3.296 -19.102 1.00 0.00 24 PHE A O 2
ATOM 1394 N N . VAL A 1 25 ? 10.882 -3.349 -19.128 1.00 0.00 25 VAL A N 2
ATOM 1395 C CA . VAL A 1 25 ? 10.954 -4.718 -19.608 1.00 0.00 25 VAL A CA 2
ATOM 1396 C C . VAL A 1 25 ? 11.631 -5.590 -18.549 1.00 0.00 25 VAL A C 2
ATOM 1397 O O . VAL A 1 25 ? 12.814 -5.907 -18.662 1.00 0.00 25 VAL A O 2
ATOM 1410 N N . LEU A 1 26 ? 10.850 -5.956 -17.542 1.00 0.00 26 LEU A N 2
ATOM 1411 C CA . LEU A 1 26 ? 11.358 -6.785 -16.464 1.00 0.00 26 LEU A CA 2
ATOM 1412 C C . LEU A 1 26 ? 10.589 -8.109 -16.439 1.00 0.00 26 LEU A C 2
ATOM 1413 O O . LEU A 1 26 ? 9.611 -8.249 -15.708 1.00 0.00 26 LEU A O 2
ATOM 1442 N N . GLY A 1 28 ? 8.038 -10.422 -17.411 1.00 0.00 28 GLY A N 2
ATOM 1443 C CA . GLY A 1 28 ? 6.724 -10.375 -18.029 1.00 0.00 28 GLY A CA 2
ATOM 1444 C C . GLY A 1 28 ? 6.105 -8.982 -17.898 1.00 0.00 28 GLY A C 2
ATOM 1445 O O . GLY A 1 28 ? 5.028 -8.722 -18.432 1.00 0.00 28 GLY A O 2
ATOM 1449 N N . TYR A 1 29 ? 6.814 -8.120 -17.184 1.00 0.00 29 TYR A N 2
ATOM 1450 C CA . TYR A 1 29 ? 6.350 -6.759 -16.974 1.00 0.00 29 TYR A CA 2
ATOM 1451 C C . TYR A 1 29 ? 6.758 -5.855 -18.140 1.00 0.00 29 TYR A C 2
ATOM 1452 O O . TYR A 1 29 ? 7.900 -5.406 -18.210 1.00 0.00 29 TYR A O 2
ATOM 1469 N N . LYS A 1 30 ? 5.800 -5.615 -19.025 1.00 0.00 30 LYS A N 2
ATOM 1470 C CA . LYS A 1 30 ? 6.046 -4.774 -20.182 1.00 0.00 30 LYS A CA 2
ATOM 1471 C C . LYS A 1 30 ? 5.170 -3.523 -20.092 1.00 0.00 30 LYS A C 2
ATOM 1472 O O . LYS A 1 30 ? 4.040 -3.514 -20.579 1.00 0.00 30 LYS A O 2
ATOM 1486 N N . CYS A 1 31 ? 5.723 -2.494 -19.466 1.00 0.00 31 CYS A N 2
ATOM 1487 C CA . CYS A 1 31 ? 5.007 -1.240 -19.307 1.00 0.00 31 CYS A CA 2
ATOM 1488 C C . CYS A 1 31 ? 5.679 -0.186 -20.189 1.00 0.00 31 CYS A C 2
ATOM 1489 O O . CYS A 1 31 ? 6.883 0.041 -20.081 1.00 0.00 31 CYS A O 2
ATOM 1495 N N . GLU A 1 32 ? 4.873 0.428 -21.042 1.00 0.00 32 GLU A N 2
ATOM 1496 C CA . GLU A 1 32 ? 5.376 1.452 -21.942 1.00 0.00 32 GLU A CA 2
ATOM 1497 C C . GLU A 1 32 ? 4.831 2.825 -21.540 1.00 0.00 32 GLU A C 2
ATOM 1498 O O . GLU A 1 32 ? 3.653 3.114 -21.745 1.00 0.00 32 GLU A O 2
ATOM 1509 N N . ILE A 1 33 ? 5.716 3.634 -20.975 1.00 0.00 33 ILE A N 2
ATOM 1510 C CA . ILE A 1 33 ? 5.339 4.969 -20.543 1.00 0.00 33 ILE A CA 2
ATOM 1511 C C . ILE A 1 33 ? 5.884 5.995 -21.537 1.00 0.00 33 ILE A C 2
ATOM 1512 O O . ILE A 1 33 ? 7.096 6.094 -21.731 1.00 0.00 33 ILE A O 2
ATOM 1527 N N . LEU A 1 34 ? 4.966 6.734 -22.142 1.00 0.00 34 LEU A N 2
ATOM 1528 C CA . LEU A 1 34 ? 5.339 7.750 -23.111 1.00 0.00 34 LEU A CA 2
ATOM 1529 C C . LEU A 1 34 ? 4.899 9.124 -22.601 1.00 0.00 34 LEU A C 2
ATOM 1530 O O . LEU A 1 34 ? 4.011 9.748 -23.179 1.00 0.00 34 LEU A O 2
ATOM 1545 N N . ALA A 1 35 ? 5.541 9.553 -21.525 1.00 0.00 35 ALA A N 2
ATOM 1546 C CA . ALA A 1 35 ? 5.227 10.840 -20.930 1.00 0.00 35 ALA A CA 2
ATOM 1547 C C . ALA A 1 35 ? 6.437 11.767 -21.062 1.00 0.00 35 ALA A C 2
ATOM 1548 O O . ALA A 1 35 ? 7.049 11.848 -22.127 1.00 0.00 35 ALA A O 2
ATOM 1555 N N . ARG B 1 1 ? -17.547 -20.080 -16.932 1.00 0.00 1 ARG B N 2
ATOM 1556 C CA . ARG B 1 1 ? -18.139 -18.825 -17.363 1.00 0.00 1 ARG B CA 2
ATOM 1557 C C . ARG B 1 1 ? -17.749 -18.523 -18.810 1.00 0.00 1 ARG B C 2
ATOM 1558 O O . ARG B 1 1 ? -18.616 -18.346 -19.666 1.00 0.00 1 ARG B O 2
ATOM 1575 N N . GLY B 1 2 ? -16.447 -18.473 -19.040 1.00 0.00 2 GLY B N 2
ATOM 1576 C CA . GLY B 1 2 ? -15.931 -18.196 -20.371 1.00 0.00 2 GLY B CA 2
ATOM 1577 C C . GLY B 1 2 ? -15.165 -16.871 -20.397 1.00 0.00 2 GLY B C 2
ATOM 1578 O O . GLY B 1 2 ? -13.939 -16.859 -20.499 1.00 0.00 2 GLY B O 2
ATOM 1582 N N . GLU B 1 3 ? -15.920 -15.786 -20.302 1.00 0.00 3 GLU B N 2
ATOM 1583 C CA . GLU B 1 3 ? -15.329 -14.458 -20.314 1.00 0.00 3 GLU B CA 2
ATOM 1584 C C . GLU B 1 3 ? -15.612 -13.740 -18.994 1.00 0.00 3 GLU B C 2
ATOM 1585 O O . GLU B 1 3 ? -16.761 -13.418 -18.692 1.00 0.00 3 GLU B O 2
ATOM 1596 N N . CYS B 1 4 ? -14.547 -13.508 -18.242 1.00 0.00 4 CYS B N 2
ATOM 1597 C CA . CYS B 1 4 ? -14.667 -12.832 -16.961 1.00 0.00 4 CYS B CA 2
ATOM 1598 C C . CYS B 1 4 ? -13.796 -11.574 -16.997 1.00 0.00 4 CYS B C 2
ATOM 1599 O O . CYS B 1 4 ? -12.626 -11.637 -17.371 1.00 0.00 4 CYS B O 2
ATOM 1606 N N . LYS B 1 5 ? -14.401 -10.464 -16.605 1.00 0.00 5 LYS B N 2
ATOM 1607 C CA . LYS B 1 5 ? -13.695 -9.194 -16.588 1.00 0.00 5 LYS B CA 2
ATOM 1608 C C . LYS B 1 5 ? -13.584 -8.696 -15.146 1.00 0.00 5 LYS B C 2
ATOM 1609 O O . LYS B 1 5 ? -14.583 -8.621 -14.431 1.00 0.00 5 LYS B O 2
ATOM 1623 N N . PHE B 1 6 ? -12.360 -8.370 -14.759 1.00 0.00 6 PHE B N 2
ATOM 1624 C CA . PHE B 1 6 ? -12.104 -7.881 -13.414 1.00 0.00 6 PHE B CA 2
ATOM 1625 C C . PHE B 1 6 ? -11.617 -6.431 -13.440 1.00 0.00 6 PHE B C 2
ATOM 1626 O O . PHE B 1 6 ? -10.619 -6.120 -14.087 1.00 0.00 6 PHE B O 2
ATOM 1642 N N . THR B 1 7 ? -12.347 -5.582 -12.730 1.00 0.00 7 THR B N 2
ATOM 1643 C CA . THR B 1 7 ? -12.001 -4.173 -12.663 1.00 0.00 7 THR B CA 2
ATOM 1644 C C . THR B 1 7 ? -11.704 -3.765 -11.220 1.00 0.00 7 THR B C 2
ATOM 1645 O O . THR B 1 7 ? -12.575 -3.238 -10.527 1.00 0.00 7 THR B O 2
ATOM 1656 N N . VAL B 1 8 ? -10.472 -4.023 -10.806 1.00 0.00 8 VAL B N 2
ATOM 1657 C CA . VAL B 1 8 ? -10.050 -3.688 -9.457 1.00 0.00 8 VAL B CA 2
ATOM 1658 C C . VAL B 1 8 ? -8.916 -2.663 -9.521 1.00 0.00 8 VAL B C 2
ATOM 1659 O O . VAL B 1 8 ? -7.962 -2.833 -10.278 1.00 0.00 8 VAL B O 2
ATOM 1686 N N . GLY B 1 10 ? -8.977 -0.075 -10.832 1.00 0.00 10 GLY B N 2
ATOM 1687 C CA . GLY B 1 10 ? -9.165 0.676 -12.062 1.00 0.00 10 GLY B CA 2
ATOM 1688 C C . GLY B 1 10 ? -8.446 0.001 -13.231 1.00 0.00 10 GLY B C 2
ATOM 1689 O O . GLY B 1 10 ? -8.432 0.527 -14.344 1.00 0.00 10 GLY B O 2
ATOM 1693 N N . ARG B 1 11 ? -7.866 -1.154 -12.942 1.00 0.00 11 ARG B N 2
ATOM 1694 C CA . ARG B 1 11 ? -7.148 -1.907 -13.956 1.00 0.00 11 ARG B CA 2
ATOM 1695 C C . ARG B 1 11 ? -8.061 -2.962 -14.582 1.00 0.00 11 ARG B C 2
ATOM 1696 O O . ARG B 1 11 ? -8.708 -3.730 -13.871 1.00 0.00 11 ARG B O 2
ATOM 1713 N N . THR B 1 12 ? -8.086 -2.966 -15.907 1.00 0.00 12 THR B N 2
ATOM 1714 C CA . THR B 1 12 ? -8.911 -3.913 -16.637 1.00 0.00 12 THR B CA 2
ATOM 1715 C C . THR B 1 12 ? -8.082 -5.128 -17.060 1.00 0.00 12 THR B C 2
ATOM 1716 O O . THR B 1 12 ? -7.290 -5.047 -17.999 1.00 0.00 12 THR B O 2
ATOM 1727 N N . ALA B 1 13 ? -8.290 -6.224 -16.346 1.00 0.00 13 ALA B N 2
ATOM 1728 C CA . ALA B 1 13 ? -7.571 -7.453 -16.635 1.00 0.00 13 ALA B CA 2
ATOM 1729 C C . ALA B 1 13 ? -8.576 -8.573 -16.913 1.00 0.00 13 ALA B C 2
ATOM 1730 O O . ALA B 1 13 ? -9.592 -8.683 -16.231 1.00 0.00 13 ALA B O 2
ATOM 1737 N N . LEU B 1 14 ? -8.255 -9.378 -17.916 1.00 0.00 14 LEU B N 2
ATOM 1738 C CA . LEU B 1 14 ? -9.116 -10.485 -18.292 1.00 0.00 14 LEU B CA 2
ATOM 1739 C C . LEU B 1 14 ? -8.312 -11.788 -18.253 1.00 0.00 14 LEU B C 2
ATOM 1740 O O . LEU B 1 14 ? -7.101 -11.767 -18.040 1.00 0.00 14 LEU B O 2
ATOM 1755 N N . ASN B 1 15 ? -9.019 -12.888 -18.463 1.00 0.00 15 ASN B N 2
ATOM 1756 C CA . ASN B 1 15 ? -8.387 -14.196 -18.454 1.00 0.00 15 ASN B CA 2
ATOM 1757 C C . ASN B 1 15 ? -8.415 -14.781 -19.868 1.00 0.00 15 ASN B C 2
ATOM 1758 O O . ASN B 1 15 ? -9.485 -15.035 -20.416 1.00 0.00 15 ASN B O 2
ATOM 1768 N N . THR B 1 16 ? -7.225 -14.978 -20.417 1.00 0.00 16 THR B N 2
ATOM 1769 C CA . THR B 1 16 ? -7.102 -15.527 -21.756 1.00 0.00 16 THR B CA 2
ATOM 1770 C C . THR B 1 16 ? -6.445 -16.909 -21.707 1.00 0.00 16 THR B C 2
ATOM 1771 O O . THR B 1 16 ? -5.247 -17.023 -21.453 1.00 0.00 16 THR B O 2
ATOM 1796 N N . ALA B 1 18 ? -5.306 -19.769 -20.104 1.00 0.00 18 ALA B N 2
ATOM 1797 C CA . ALA B 1 18 ? -4.939 -20.200 -18.765 1.00 0.00 18 ALA B CA 2
ATOM 1798 C C . ALA B 1 18 ? -3.930 -19.213 -18.175 1.00 0.00 18 ALA B C 2
ATOM 1799 O O . ALA B 1 18 ? -3.264 -19.519 -17.186 1.00 0.00 18 ALA B O 2
ATOM 1806 N N . VAL B 1 19 ? -3.850 -18.051 -18.804 1.00 0.00 19 VAL B N 2
ATOM 1807 C CA . VAL B 1 19 ? -2.933 -17.018 -18.353 1.00 0.00 19 VAL B CA 2
ATOM 1808 C C . VAL B 1 19 ? -3.730 -15.775 -17.952 1.00 0.00 19 VAL B C 2
ATOM 1809 O O . VAL B 1 19 ? -4.900 -15.642 -18.308 1.00 0.00 19 VAL B O 2
ATOM 1822 N N . GLN B 1 20 ? -3.065 -14.897 -17.214 1.00 0.00 20 GLN B N 2
ATOM 1823 C CA . GLN B 1 20 ? -3.696 -13.670 -16.760 1.00 0.00 20 GLN B CA 2
ATOM 1824 C C . GLN B 1 20 ? -3.093 -12.463 -17.482 1.00 0.00 20 GLN B C 2
ATOM 1825 O O . GLN B 1 20 ? -1.873 -12.333 -17.567 1.00 0.00 20 GLN B O 2
ATOM 1837 N N . LYS B 1 21 ? -3.975 -11.613 -17.984 1.00 0.00 21 LYS B N 2
ATOM 1838 C CA . LYS B 1 21 ? -3.545 -10.421 -18.696 1.00 0.00 21 LYS B CA 2
ATOM 1839 C C . LYS B 1 21 ? -4.159 -9.186 -18.033 1.00 0.00 21 LYS B C 2
ATOM 1840 O O . LYS B 1 21 ? -5.380 -9.048 -17.982 1.00 0.00 21 LYS B O 2
ATOM 1854 N N . TRP B 1 22 ? -3.284 -8.321 -17.542 1.00 0.00 22 TRP B N 2
ATOM 1855 C CA . TRP B 1 22 ? -3.726 -7.101 -16.886 1.00 0.00 22 TRP B CA 2
ATOM 1856 C C . TRP B 1 22 ? -3.218 -5.913 -17.702 1.00 0.00 22 TRP B C 2
ATOM 1857 O O . TRP B 1 22 ? -2.012 -5.738 -17.868 1.00 0.00 22 TRP B O 2
ATOM 1877 N N . HIS B 1 23 ? -4.164 -5.126 -18.194 1.00 0.00 23 HIS B N 2
ATOM 1878 C CA . HIS B 1 23 ? -3.827 -3.959 -18.990 1.00 0.00 23 HIS B CA 2
ATOM 1879 C C . HIS B 1 23 ? -4.194 -2.688 -18.221 1.00 0.00 23 HIS B C 2
ATOM 1880 O O . HIS B 1 23 ? -5.256 -2.616 -17.606 1.00 0.00 23 HIS B O 2
ATOM 1893 N N . PHE B 1 24 ? -3.293 -1.719 -18.280 1.00 0.00 24 PHE B N 2
ATOM 1894 C CA . PHE B 1 24 ? -3.507 -0.455 -17.595 1.00 0.00 24 PHE B CA 2
ATOM 1895 C C . PHE B 1 24 ? -3.241 0.727 -18.529 1.00 0.00 24 PHE B C 2
ATOM 1896 O O . PHE B 1 24 ? -2.106 0.947 -18.949 1.00 0.00 24 PHE B O 2
ATOM 1912 N N . VAL B 1 25 ? -4.306 1.456 -18.828 1.00 0.00 25 VAL B N 2
ATOM 1913 C CA . VAL B 1 25 ? -4.201 2.609 -19.705 1.00 0.00 25 VAL B CA 2
ATOM 1914 C C . VAL B 1 25 ? -4.683 3.856 -18.960 1.00 0.00 25 VAL B C 2
ATOM 1915 O O . VAL B 1 25 ? -5.817 3.902 -18.487 1.00 0.00 25 VAL B O 2
ATOM 1928 N N . LEU B 1 26 ? -3.795 4.838 -18.879 1.00 0.00 26 LEU B N 2
ATOM 1929 C CA . LEU B 1 26 ? -4.116 6.081 -18.199 1.00 0.00 26 LEU B CA 2
ATOM 1930 C C . LEU B 1 26 ? -3.510 7.253 -18.976 1.00 0.00 26 LEU B C 2
ATOM 1931 O O . LEU B 1 26 ? -2.496 7.816 -18.564 1.00 0.00 26 LEU B O 2
ATOM 1960 N N . GLY B 1 28 ? -1.318 8.679 -21.243 1.00 0.00 28 GLY B N 2
ATOM 1961 C CA . GLY B 1 28 ? -0.060 8.362 -21.899 1.00 0.00 28 GLY B CA 2
ATOM 1962 C C . GLY B 1 28 ? 0.714 7.301 -21.115 1.00 0.00 28 GLY B C 2
ATOM 1963 O O . GLY B 1 28 ? 1.743 6.812 -21.578 1.00 0.00 28 GLY B O 2
ATOM 1967 N N . TYR B 1 29 ? 0.192 6.979 -19.942 1.00 0.00 29 TYR B N 2
ATOM 1968 C CA . TYR B 1 29 ? 0.822 5.986 -19.090 1.00 0.00 29 TYR B CA 2
ATOM 1969 C C . TYR B 1 29 ? 0.183 4.609 -19.287 1.00 0.00 29 TYR B C 2
ATOM 1970 O O . TYR B 1 29 ? -0.840 4.303 -18.676 1.00 0.00 29 TYR B O 2
ATOM 1987 N N . LYS B 1 30 ? 0.813 3.816 -20.142 1.00 0.00 30 LYS B N 2
ATOM 1988 C CA . LYS B 1 30 ? 0.319 2.482 -20.428 1.00 0.00 30 LYS B CA 2
ATOM 1989 C C . LYS B 1 30 ? 1.297 1.449 -19.866 1.00 0.00 30 LYS B C 2
ATOM 1990 O O . LYS B 1 30 ? 2.446 1.376 -20.299 1.00 0.00 30 LYS B O 2
ATOM 2004 N N . CYS B 1 31 ? 0.807 0.675 -18.909 1.00 0.00 31 CYS B N 2
ATOM 2005 C CA . CYS B 1 31 ? 1.625 -0.351 -18.283 1.00 0.00 31 CYS B CA 2
ATOM 2006 C C . CYS B 1 31 ? 0.905 -1.693 -18.425 1.00 0.00 31 CYS B C 2
ATOM 2007 O O . CYS B 1 31 ? -0.150 -1.901 -17.826 1.00 0.00 31 CYS B O 2
ATOM 2013 N N . GLU B 1 32 ? 1.502 -2.568 -19.219 1.00 0.00 32 GLU B N 2
ATOM 2014 C CA . GLU B 1 32 ? 0.930 -3.884 -19.447 1.00 0.00 32 GLU B CA 2
ATOM 2015 C C . GLU B 1 32 ? 1.802 -4.961 -18.796 1.00 0.00 32 GLU B C 2
ATOM 2016 O O . GLU B 1 32 ? 3.009 -5.011 -19.024 1.00 0.00 32 GLU B O 2
ATOM 2027 N N . ILE B 1 33 ? 1.153 -5.797 -17.998 1.00 0.00 33 ILE B N 2
ATOM 2028 C CA . ILE B 1 33 ? 1.854 -6.869 -17.312 1.00 0.00 33 ILE B CA 2
ATOM 2029 C C . ILE B 1 33 ? 1.061 -8.169 -17.464 1.00 0.00 33 ILE B C 2
ATOM 2030 O O . ILE B 1 33 ? -0.026 -8.307 -16.903 1.00 0.00 33 ILE B O 2
ATOM 2045 N N . LEU B 1 34 ? 1.634 -9.091 -18.223 1.00 0.00 34 LEU B N 2
ATOM 2046 C CA . LEU B 1 34 ? 0.995 -10.373 -18.456 1.00 0.00 34 LEU B CA 2
ATOM 2047 C C . LEU B 1 34 ? 1.890 -11.490 -17.914 1.00 0.00 34 LEU B C 2
ATOM 2048 O O . LEU B 1 34 ? 3.113 -11.409 -18.004 1.00 0.00 34 LEU B O 2
ATOM 2063 N N . ALA B 1 35 ? 1.244 -12.507 -17.362 1.00 0.00 35 ALA B N 2
ATOM 2064 C CA . ALA B 1 35 ? 1.966 -13.639 -16.806 1.00 0.00 35 ALA B CA 2
ATOM 2065 C C . ALA B 1 35 ? 1.234 -14.934 -17.167 1.00 0.00 35 ALA B C 2
ATOM 2066 O O . ALA B 1 35 ? 0.004 -14.976 -17.165 1.00 0.00 35 ALA B O 2
ATOM 2073 N N . ARG A 1 1 ? 19.915 15.771 -32.645 1.00 0.00 1 ARG A N 3
ATOM 2074 C CA . ARG A 1 1 ? 19.788 14.513 -33.359 1.00 0.00 1 ARG A CA 3
ATOM 2075 C C . ARG A 1 1 ? 20.716 13.460 -32.748 1.00 0.00 1 ARG A C 3
ATOM 2076 O O . ARG A 1 1 ? 21.635 13.795 -32.004 1.00 0.00 1 ARG A O 3
ATOM 2093 N N . GLY A 1 2 ? 20.441 12.209 -33.086 1.00 0.00 2 GLY A N 3
ATOM 2094 C CA . GLY A 1 2 ? 21.239 11.104 -32.579 1.00 0.00 2 GLY A CA 3
ATOM 2095 C C . GLY A 1 2 ? 21.353 11.165 -31.055 1.00 0.00 2 GLY A C 3
ATOM 2096 O O . GLY A 1 2 ? 22.111 11.971 -30.516 1.00 0.00 2 GLY A O 3
ATOM 2100 N N . GLU A 1 3 ? 20.590 10.300 -30.401 1.00 0.00 3 GLU A N 3
ATOM 2101 C CA . GLU A 1 3 ? 20.596 10.245 -28.949 1.00 0.00 3 GLU A CA 3
ATOM 2102 C C . GLU A 1 3 ? 21.096 8.880 -28.474 1.00 0.00 3 GLU A C 3
ATOM 2103 O O . GLU A 1 3 ? 21.315 7.978 -29.280 1.00 0.00 3 GLU A O 3
ATOM 2114 N N . CYS A 1 4 ? 21.263 8.772 -27.164 1.00 0.00 4 CYS A N 3
ATOM 2115 C CA . CYS A 1 4 ? 21.733 7.531 -26.569 1.00 0.00 4 CYS A CA 3
ATOM 2116 C C . CYS A 1 4 ? 20.741 7.114 -25.481 1.00 0.00 4 CYS A C 3
ATOM 2117 O O . CYS A 1 4 ? 19.758 7.809 -25.232 1.00 0.00 4 CYS A O 3
ATOM 2124 N N . LYS A 1 5 ? 21.034 5.980 -24.863 1.00 0.00 5 LYS A N 3
ATOM 2125 C CA . LYS A 1 5 ? 20.181 5.461 -23.807 1.00 0.00 5 LYS A CA 3
ATOM 2126 C C . LYS A 1 5 ? 20.878 5.644 -22.457 1.00 0.00 5 LYS A C 3
ATOM 2127 O O . LYS A 1 5 ? 22.083 5.428 -22.342 1.00 0.00 5 LYS A O 3
ATOM 2141 N N . PHE A 1 6 ? 20.090 6.038 -21.469 1.00 0.00 6 PHE A N 3
ATOM 2142 C CA . PHE A 1 6 ? 20.616 6.252 -20.131 1.00 0.00 6 PHE A CA 3
ATOM 2143 C C . PHE A 1 6 ? 19.974 5.290 -19.128 1.00 0.00 6 PHE A C 3
ATOM 2144 O O . PHE A 1 6 ? 18.854 4.828 -19.337 1.00 0.00 6 PHE A O 3
ATOM 2160 N N . THR A 1 7 ? 20.711 5.018 -18.062 1.00 0.00 7 THR A N 3
ATOM 2161 C CA . THR A 1 7 ? 20.229 4.120 -17.028 1.00 0.00 7 THR A CA 3
ATOM 2162 C C . THR A 1 7 ? 20.023 4.880 -15.715 1.00 0.00 7 THR A C 3
ATOM 2163 O O . THR A 1 7 ? 20.943 5.529 -15.219 1.00 0.00 7 THR A O 3
ATOM 2174 N N . VAL A 1 8 ? 18.812 4.773 -15.190 1.00 0.00 8 VAL A N 3
ATOM 2175 C CA . VAL A 1 8 ? 18.474 5.443 -13.945 1.00 0.00 8 VAL A CA 3
ATOM 2176 C C . VAL A 1 8 ? 18.078 4.397 -12.901 1.00 0.00 8 VAL A C 3
ATOM 2177 O O . VAL A 1 8 ? 16.897 4.103 -12.728 1.00 0.00 8 VAL A O 3
ATOM 2204 N N . GLY A 1 10 ? 17.249 1.228 -11.912 1.00 0.00 10 GLY A N 3
ATOM 2205 C CA . GLY A 1 10 ? 16.777 -0.019 -12.488 1.00 0.00 10 GLY A CA 3
ATOM 2206 C C . GLY A 1 10 ? 15.841 0.242 -13.669 1.00 0.00 10 GLY A C 3
ATOM 2207 O O . GLY A 1 10 ? 15.344 -0.696 -14.291 1.00 0.00 10 GLY A O 3
ATOM 2211 N N . ARG A 1 11 ? 15.630 1.520 -13.945 1.00 0.00 11 ARG A N 3
ATOM 2212 C CA . ARG A 1 11 ? 14.762 1.916 -15.041 1.00 0.00 11 ARG A CA 3
ATOM 2213 C C . ARG A 1 11 ? 15.579 2.573 -16.155 1.00 0.00 11 ARG A C 3
ATOM 2214 O O . ARG A 1 11 ? 16.301 3.539 -15.913 1.00 0.00 11 ARG A O 3
ATOM 2231 N N . THR A 1 12 ? 15.438 2.022 -17.351 1.00 0.00 12 THR A N 3
ATOM 2232 C CA . THR A 1 12 ? 16.154 2.542 -18.503 1.00 0.00 12 THR A CA 3
ATOM 2233 C C . THR A 1 12 ? 15.214 3.361 -19.391 1.00 0.00 12 THR A C 3
ATOM 2234 O O . THR A 1 12 ? 14.115 2.913 -19.716 1.00 0.00 12 THR A O 3
ATOM 2245 N N . ALA A 1 13 ? 15.680 4.546 -19.757 1.00 0.00 13 ALA A N 3
ATOM 2246 C CA . ALA A 1 13 ? 14.896 5.432 -20.601 1.00 0.00 13 ALA A CA 3
ATOM 2247 C C . ALA A 1 13 ? 15.812 6.086 -21.637 1.00 0.00 13 ALA A C 3
ATOM 2248 O O . ALA A 1 13 ? 17.032 6.077 -21.485 1.00 0.00 13 ALA A O 3
ATOM 2255 N N . LEU A 1 14 ? 15.186 6.640 -22.666 1.00 0.00 14 LEU A N 3
ATOM 2256 C CA . LEU A 1 14 ? 15.930 7.299 -23.726 1.00 0.00 14 LEU A CA 3
ATOM 2257 C C . LEU A 1 14 ? 15.165 8.542 -24.183 1.00 0.00 14 LEU A C 3
ATOM 2258 O O . LEU A 1 14 ? 13.988 8.704 -23.864 1.00 0.00 14 LEU A O 3
ATOM 2273 N N . ASN A 1 15 ? 15.864 9.390 -24.924 1.00 0.00 15 ASN A N 3
ATOM 2274 C CA . ASN A 1 15 ? 15.266 10.613 -25.428 1.00 0.00 15 ASN A CA 3
ATOM 2275 C C . ASN A 1 15 ? 14.933 10.441 -26.911 1.00 0.00 15 ASN A C 3
ATOM 2276 O O . ASN A 1 15 ? 15.765 9.969 -27.686 1.00 0.00 15 ASN A O 3
ATOM 2286 N N . THR A 1 16 ? 13.716 10.832 -27.261 1.00 0.00 16 THR A N 3
ATOM 2287 C CA . THR A 1 16 ? 13.265 10.726 -28.639 1.00 0.00 16 THR A CA 3
ATOM 2288 C C . THR A 1 16 ? 12.863 12.102 -29.176 1.00 0.00 16 THR A C 3
ATOM 2289 O O . THR A 1 16 ? 11.677 12.418 -29.260 1.00 0.00 16 THR A O 3
ATOM 2314 N N . ALA A 1 18 ? 11.980 15.543 -28.938 1.00 0.00 18 ALA A N 3
ATOM 2315 C CA . ALA A 1 18 ? 11.453 16.454 -27.936 1.00 0.00 18 ALA A CA 3
ATOM 2316 C C . ALA A 1 18 ? 10.623 15.664 -26.922 1.00 0.00 18 ALA A C 3
ATOM 2317 O O . ALA A 1 18 ? 10.274 16.182 -25.863 1.00 0.00 18 ALA A O 3
ATOM 2324 N N . VAL A 1 19 ? 10.332 14.421 -27.282 1.00 0.00 19 VAL A N 3
ATOM 2325 C CA . VAL A 1 19 ? 9.550 13.555 -26.417 1.00 0.00 19 VAL A CA 3
ATOM 2326 C C . VAL A 1 19 ? 10.488 12.600 -25.677 1.00 0.00 19 VAL A C 3
ATOM 2327 O O . VAL A 1 19 ? 11.574 12.288 -26.165 1.00 0.00 19 VAL A O 3
ATOM 2340 N N . GLN A 1 20 ? 10.035 12.160 -24.513 1.00 0.00 20 GLN A N 3
ATOM 2341 C CA . GLN A 1 20 ? 10.821 11.246 -23.701 1.00 0.00 20 GLN A CA 3
ATOM 2342 C C . GLN A 1 20 ? 10.072 9.925 -23.516 1.00 0.00 20 GLN A C 3
ATOM 2343 O O . GLN A 1 20 ? 8.849 9.912 -23.392 1.00 0.00 20 GLN A O 3
ATOM 2355 N N . LYS A 1 21 ? 10.839 8.844 -23.503 1.00 0.00 21 LYS A N 3
ATOM 2356 C CA . LYS A 1 21 ? 10.264 7.520 -23.335 1.00 0.00 21 LYS A CA 3
ATOM 2357 C C . LYS A 1 21 ? 11.028 6.772 -22.240 1.00 0.00 21 LYS A C 3
ATOM 2358 O O . LYS A 1 21 ? 12.259 6.744 -22.246 1.00 0.00 21 LYS A O 3
ATOM 2372 N N . TRP A 1 22 ? 10.268 6.183 -21.328 1.00 0.00 22 TRP A N 3
ATOM 2373 C CA . TRP A 1 22 ? 10.859 5.437 -20.231 1.00 0.00 22 TRP A CA 3
ATOM 2374 C C . TRP A 1 22 ? 10.271 4.025 -20.250 1.00 0.00 22 TRP A C 3
ATOM 2375 O O . TRP A 1 22 ? 9.053 3.854 -20.221 1.00 0.00 22 TRP A O 3
ATOM 2395 N N . HIS A 1 23 ? 11.164 3.047 -20.298 1.00 0.00 23 HIS A N 3
ATOM 2396 C CA . HIS A 1 23 ? 10.750 1.654 -20.322 1.00 0.00 23 HIS A CA 3
ATOM 2397 C C . HIS A 1 23 ? 11.162 0.975 -19.014 1.00 0.00 23 HIS A C 3
ATOM 2398 O O . HIS A 1 23 ? 12.314 1.074 -18.595 1.00 0.00 23 HIS A O 3
ATOM 2411 N N . PHE A 1 24 ? 10.198 0.299 -18.406 1.00 0.00 24 PHE A N 3
ATOM 2412 C CA . PHE A 1 24 ? 10.446 -0.396 -17.155 1.00 0.00 24 PHE A CA 3
ATOM 2413 C C . PHE A 1 24 ? 10.239 -1.904 -17.315 1.00 0.00 24 PHE A C 3
ATOM 2414 O O . PHE A 1 24 ? 9.202 -2.343 -17.810 1.00 0.00 24 PHE A O 3
ATOM 2430 N N . VAL A 1 25 ? 11.243 -2.656 -16.888 1.00 0.00 25 VAL A N 3
ATOM 2431 C CA . VAL A 1 25 ? 11.184 -4.105 -16.979 1.00 0.00 25 VAL A CA 3
ATOM 2432 C C . VAL A 1 25 ? 11.477 -4.710 -15.605 1.00 0.00 25 VAL A C 3
ATOM 2433 O O . VAL A 1 25 ? 12.605 -4.639 -15.119 1.00 0.00 25 VAL A O 3
ATOM 2446 N N . LEU A 1 26 ? 10.442 -5.291 -15.018 1.00 0.00 26 LEU A N 3
ATOM 2447 C CA . LEU A 1 26 ? 10.574 -5.908 -13.709 1.00 0.00 26 LEU A CA 3
ATOM 2448 C C . LEU A 1 26 ? 10.217 -7.393 -13.811 1.00 0.00 26 LEU A C 3
ATOM 2449 O O . LEU A 1 26 ? 9.109 -7.795 -13.461 1.00 0.00 26 LEU A O 3
ATOM 2478 N N . GLY A 1 28 ? 8.825 -10.072 -15.378 1.00 0.00 28 GLY A N 3
ATOM 2479 C CA . GLY A 1 28 ? 7.859 -10.365 -16.423 1.00 0.00 28 GLY A CA 3
ATOM 2480 C C . GLY A 1 28 ? 6.888 -9.197 -16.613 1.00 0.00 28 GLY A C 3
ATOM 2481 O O . GLY A 1 28 ? 6.093 -9.193 -17.553 1.00 0.00 28 GLY A O 3
ATOM 2485 N N . TYR A 1 29 ? 6.983 -8.236 -15.707 1.00 0.00 29 TYR A N 3
ATOM 2486 C CA . TYR A 1 29 ? 6.123 -7.065 -15.764 1.00 0.00 29 TYR A CA 3
ATOM 2487 C C . TYR A 1 29 ? 6.717 -5.992 -16.679 1.00 0.00 29 TYR A C 3
ATOM 2488 O O . TYR A 1 29 ? 7.882 -5.623 -16.533 1.00 0.00 29 TYR A O 3
ATOM 2505 N N . LYS A 1 30 ? 5.890 -5.523 -17.601 1.00 0.00 30 LYS A N 3
ATOM 2506 C CA . LYS A 1 30 ? 6.319 -4.498 -18.539 1.00 0.00 30 LYS A CA 3
ATOM 2507 C C . LYS A 1 30 ? 5.585 -3.192 -18.231 1.00 0.00 30 LYS A C 3
ATOM 2508 O O . LYS A 1 30 ? 4.404 -3.050 -18.545 1.00 0.00 30 LYS A O 3
ATOM 2522 N N . CYS A 1 31 ? 6.314 -2.268 -17.621 1.00 0.00 31 CYS A N 3
ATOM 2523 C CA . CYS A 1 31 ? 5.748 -0.979 -17.268 1.00 0.00 31 CYS A CA 3
ATOM 2524 C C . CYS A 1 31 ? 6.404 0.090 -18.145 1.00 0.00 31 CYS A C 3
ATOM 2525 O O . CYS A 1 31 ? 7.568 0.430 -17.946 1.00 0.00 31 CYS A O 3
ATOM 2531 N N . GLU A 1 32 ? 5.628 0.588 -19.096 1.00 0.00 32 GLU A N 3
ATOM 2532 C CA . GLU A 1 32 ? 6.118 1.613 -20.003 1.00 0.00 32 GLU A CA 3
ATOM 2533 C C . GLU A 1 32 ? 5.286 2.888 -19.864 1.00 0.00 32 GLU A C 3
ATOM 2534 O O . GLU A 1 32 ? 4.057 2.837 -19.882 1.00 0.00 32 GLU A O 3
ATOM 2545 N N . ILE A 1 33 ? 5.988 4.003 -19.731 1.00 0.00 33 ILE A N 3
ATOM 2546 C CA . ILE A 1 33 ? 5.328 5.290 -19.590 1.00 0.00 33 ILE A CA 3
ATOM 2547 C C . ILE A 1 33 ? 5.774 6.213 -20.726 1.00 0.00 33 ILE A C 3
ATOM 2548 O O . ILE A 1 33 ? 6.827 6.004 -21.324 1.00 0.00 33 ILE A O 3
ATOM 2563 N N . LEU A 1 34 ? 4.948 7.217 -20.988 1.00 0.00 34 LEU A N 3
ATOM 2564 C CA . LEU A 1 34 ? 5.243 8.172 -22.043 1.00 0.00 34 LEU A CA 3
ATOM 2565 C C . LEU A 1 34 ? 5.425 9.562 -21.428 1.00 0.00 34 LEU A C 3
ATOM 2566 O O . LEU A 1 34 ? 4.447 10.246 -21.129 1.00 0.00 34 LEU A O 3
ATOM 2581 N N . ALA A 1 35 ? 6.685 9.938 -21.256 1.00 0.00 35 ALA A N 3
ATOM 2582 C CA . ALA A 1 35 ? 7.005 11.234 -20.682 1.00 0.00 35 ALA A CA 3
ATOM 2583 C C . ALA A 1 35 ? 7.977 11.969 -21.608 1.00 0.00 35 ALA A C 3
ATOM 2584 O O . ALA A 1 35 ? 7.637 12.282 -22.748 1.00 0.00 35 ALA A O 3
ATOM 2591 N N . ARG B 1 1 ? -16.532 -16.785 -23.217 1.00 0.00 1 ARG B N 3
ATOM 2592 C CA . ARG B 1 1 ? -15.430 -16.951 -24.150 1.00 0.00 1 ARG B CA 3
ATOM 2593 C C . ARG B 1 1 ? -15.180 -15.648 -24.913 1.00 0.00 1 ARG B C 3
ATOM 2594 O O . ARG B 1 1 ? -16.097 -14.852 -25.109 1.00 0.00 1 ARG B O 3
ATOM 2611 N N . GLY B 1 2 ? -13.933 -15.470 -25.322 1.00 0.00 2 GLY B N 3
ATOM 2612 C CA . GLY B 1 2 ? -13.550 -14.277 -26.060 1.00 0.00 2 GLY B CA 3
ATOM 2613 C C . GLY B 1 2 ? -13.041 -13.188 -25.115 1.00 0.00 2 GLY B C 3
ATOM 2614 O O . GLY B 1 2 ? -12.049 -13.382 -24.414 1.00 0.00 2 GLY B O 3
ATOM 2618 N N . GLU B 1 3 ? -13.745 -12.065 -25.126 1.00 0.00 3 GLU B N 3
ATOM 2619 C CA . GLU B 1 3 ? -13.376 -10.943 -24.277 1.00 0.00 3 GLU B CA 3
ATOM 2620 C C . GLU B 1 3 ? -14.482 -10.666 -23.256 1.00 0.00 3 GLU B C 3
ATOM 2621 O O . GLU B 1 3 ? -15.121 -9.615 -23.298 1.00 0.00 3 GLU B O 3
ATOM 2632 N N . CYS B 1 4 ? -14.672 -11.626 -22.362 1.00 0.00 4 CYS B N 3
ATOM 2633 C CA . CYS B 1 4 ? -15.689 -11.496 -21.331 1.00 0.00 4 CYS B CA 3
ATOM 2634 C C . CYS B 1 4 ? -15.028 -11.733 -19.973 1.00 0.00 4 CYS B C 3
ATOM 2635 O O . CYS B 1 4 ? -15.129 -12.822 -19.410 1.00 0.00 4 CYS B O 3
ATOM 2642 N N . LYS B 1 5 ? -14.366 -10.694 -19.484 1.00 0.00 5 LYS B N 3
ATOM 2643 C CA . LYS B 1 5 ? -13.687 -10.775 -18.202 1.00 0.00 5 LYS B CA 3
ATOM 2644 C C . LYS B 1 5 ? -14.282 -9.735 -17.249 1.00 0.00 5 LYS B C 3
ATOM 2645 O O . LYS B 1 5 ? -15.491 -9.507 -17.250 1.00 0.00 5 LYS B O 3
ATOM 2659 N N . PHE B 1 6 ? -13.403 -9.132 -16.462 1.00 0.00 6 PHE B N 3
ATOM 2660 C CA . PHE B 1 6 ? -13.826 -8.122 -15.506 1.00 0.00 6 PHE B CA 3
ATOM 2661 C C . PHE B 1 6 ? -12.647 -7.251 -15.072 1.00 0.00 6 PHE B C 3
ATOM 2662 O O . PHE B 1 6 ? -11.508 -7.498 -15.467 1.00 0.00 6 PHE B O 3
ATOM 2678 N N . THR B 1 7 ? -12.958 -6.248 -14.264 1.00 0.00 7 THR B N 3
ATOM 2679 C CA . THR B 1 7 ? -11.937 -5.338 -13.771 1.00 0.00 7 THR B CA 3
ATOM 2680 C C . THR B 1 7 ? -11.942 -5.309 -12.241 1.00 0.00 7 THR B C 3
ATOM 2681 O O . THR B 1 7 ? -13.000 -5.206 -11.622 1.00 0.00 7 THR B O 3
ATOM 2692 N N . VAL B 1 8 ? -10.748 -5.405 -11.677 1.00 0.00 8 VAL B N 3
ATOM 2693 C CA . VAL B 1 8 ? -10.601 -5.391 -10.230 1.00 0.00 8 VAL B CA 3
ATOM 2694 C C . VAL B 1 8 ? -9.405 -4.514 -9.852 1.00 0.00 8 VAL B C 3
ATOM 2695 O O . VAL B 1 8 ? -8.368 -4.553 -10.513 1.00 0.00 8 VAL B O 3
ATOM 2722 N N . GLY B 1 10 ? -9.086 -1.682 -10.332 1.00 0.00 10 GLY B N 3
ATOM 2723 C CA . GLY B 1 10 ? -9.049 -0.590 -11.290 1.00 0.00 10 GLY B CA 3
ATOM 2724 C C . GLY B 1 10 ? -8.312 -1.004 -12.564 1.00 0.00 10 GLY B C 3
ATOM 2725 O O . GLY B 1 10 ? -8.294 -0.262 -13.545 1.00 0.00 10 GLY B O 3
ATOM 2729 N N . ARG B 1 11 ? -7.720 -2.189 -12.509 1.00 0.00 11 ARG B N 3
ATOM 2730 C CA . ARG B 1 11 ? -6.983 -2.710 -13.648 1.00 0.00 11 ARG B CA 3
ATOM 2731 C C . ARG B 1 11 ? -7.862 -3.666 -14.457 1.00 0.00 11 ARG B C 3
ATOM 2732 O O . ARG B 1 11 ? -8.378 -4.645 -13.919 1.00 0.00 11 ARG B O 3
ATOM 2749 N N . THR B 1 12 ? -8.003 -3.350 -15.736 1.00 0.00 12 THR B N 3
ATOM 2750 C CA . THR B 1 12 ? -8.810 -4.171 -16.622 1.00 0.00 12 THR B CA 3
ATOM 2751 C C . THR B 1 12 ? -8.068 -5.460 -16.979 1.00 0.00 12 THR B C 3
ATOM 2752 O O . THR B 1 12 ? -7.049 -5.426 -17.668 1.00 0.00 12 THR B O 3
ATOM 2763 N N . ALA B 1 13 ? -8.609 -6.569 -16.493 1.00 0.00 13 ALA B N 3
ATOM 2764 C CA . ALA B 1 13 ? -8.012 -7.868 -16.751 1.00 0.00 13 ALA B CA 3
ATOM 2765 C C . ALA B 1 13 ? -8.991 -8.724 -17.557 1.00 0.00 13 ALA B C 3
ATOM 2766 O O . ALA B 1 13 ? -10.140 -8.903 -17.156 1.00 0.00 13 ALA B O 3
ATOM 2773 N N . LEU B 1 14 ? -8.501 -9.232 -18.678 1.00 0.00 14 LEU B N 3
ATOM 2774 C CA . LEU B 1 14 ? -9.317 -10.064 -19.543 1.00 0.00 14 LEU B CA 3
ATOM 2775 C C . LEU B 1 14 ? -8.610 -11.401 -19.774 1.00 0.00 14 LEU B C 3
ATOM 2776 O O . LEU B 1 14 ? -7.387 -11.485 -19.676 1.00 0.00 14 LEU B O 3
ATOM 2791 N N . ASN B 1 15 ? -9.409 -12.413 -20.076 1.00 0.00 15 ASN B N 3
ATOM 2792 C CA . ASN B 1 15 ? -8.875 -13.741 -20.322 1.00 0.00 15 ASN B CA 3
ATOM 2793 C C . ASN B 1 15 ? -8.857 -14.010 -21.827 1.00 0.00 15 ASN B C 3
ATOM 2794 O O . ASN B 1 15 ? -9.910 -14.114 -22.455 1.00 0.00 15 ASN B O 3
ATOM 2804 N N . THR B 1 16 ? -7.650 -14.112 -22.364 1.00 0.00 16 THR B N 3
ATOM 2805 C CA . THR B 1 16 ? -7.482 -14.367 -23.784 1.00 0.00 16 THR B CA 3
ATOM 2806 C C . THR B 1 16 ? -7.036 -15.811 -24.019 1.00 0.00 16 THR B C 3
ATOM 2807 O O . THR B 1 16 ? -5.849 -16.120 -23.928 1.00 0.00 16 THR B O 3
ATOM 2832 N N . ALA B 1 18 ? -6.186 -18.915 -22.947 1.00 0.00 18 ALA B N 3
ATOM 2833 C CA . ALA B 1 18 ? -5.763 -19.592 -21.734 1.00 0.0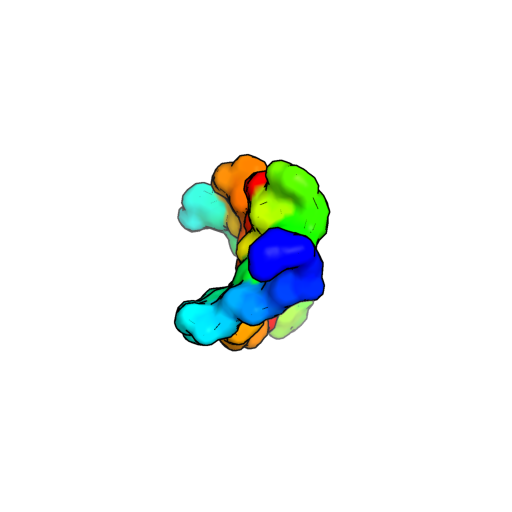0 18 ALA B CA 3
ATOM 2834 C C . ALA B 1 18 ? -4.672 -18.767 -21.048 1.00 0.00 18 ALA B C 3
ATOM 2835 O O . ALA B 1 18 ? -3.951 -19.274 -20.192 1.00 0.00 18 ALA B O 3
ATOM 2842 N N . VAL B 1 19 ? -4.588 -17.507 -21.451 1.00 0.00 19 VAL B N 3
ATOM 2843 C CA . VAL B 1 19 ? -3.597 -16.607 -20.886 1.00 0.00 19 VAL B CA 3
ATOM 2844 C C . VAL B 1 19 ? -4.304 -15.392 -20.280 1.00 0.00 19 VAL B C 3
ATOM 2845 O O . VAL B 1 19 ? -5.255 -14.870 -20.860 1.00 0.00 19 VAL B O 3
ATOM 2858 N N . GLN B 1 20 ? -3.815 -14.979 -19.119 1.00 0.00 20 GLN B N 3
ATOM 2859 C CA . GLN B 1 20 ? -4.389 -13.838 -18.429 1.00 0.00 20 GLN B CA 3
ATOM 2860 C C . GLN B 1 20 ? -3.622 -12.562 -18.783 1.00 0.00 20 GLN B C 3
ATOM 2861 O O . GLN B 1 20 ? -2.428 -12.455 -18.505 1.00 0.00 20 GLN B O 3
ATOM 2873 N N . LYS B 1 21 ? -4.338 -11.629 -19.392 1.00 0.00 21 LYS B N 3
ATOM 2874 C CA . LYS B 1 21 ? -3.740 -10.366 -19.788 1.00 0.00 21 LYS B CA 3
ATOM 2875 C C . LYS B 1 21 ? -4.244 -9.256 -18.863 1.00 0.00 21 LYS B C 3
ATOM 2876 O O . LYS B 1 21 ? -5.450 -9.044 -18.743 1.00 0.00 21 LYS B O 3
ATOM 2890 N N . TRP B 1 22 ? -3.296 -8.576 -18.236 1.00 0.00 22 TRP B N 3
ATOM 2891 C CA . TRP B 1 22 ? -3.630 -7.493 -17.325 1.00 0.00 22 TRP B CA 3
ATOM 2892 C C . TRP B 1 22 ? -3.077 -6.194 -17.915 1.00 0.00 22 TRP B C 3
ATOM 2893 O O . TRP B 1 22 ? -1.863 -6.009 -17.990 1.00 0.00 22 TRP B O 3
ATOM 2913 N N . HIS B 1 23 ? -3.994 -5.326 -18.318 1.00 0.00 23 HIS B N 3
ATOM 2914 C CA . HIS B 1 23 ? -3.614 -4.050 -18.899 1.00 0.00 23 HIS B CA 3
ATOM 2915 C C . HIS B 1 23 ? -4.086 -2.913 -17.990 1.00 0.00 23 HIS B C 3
ATOM 2916 O O . HIS B 1 23 ? -5.235 -2.897 -17.555 1.00 0.00 23 HIS B O 3
ATOM 2929 N N . PHE B 1 24 ? -3.173 -1.989 -17.731 1.00 0.00 24 PHE B N 3
ATOM 2930 C CA . PHE B 1 24 ? -3.481 -0.849 -16.882 1.00 0.00 24 PHE B CA 3
ATOM 2931 C C . PHE B 1 24 ? -3.188 0.468 -17.604 1.00 0.00 24 PHE B C 3
ATOM 2932 O O . PHE B 1 24 ? -2.028 0.810 -17.829 1.00 0.00 24 PHE B O 3
ATOM 2948 N N . VAL B 1 25 ? -4.258 1.169 -17.945 1.00 0.00 25 VAL B N 3
ATOM 2949 C CA . VAL B 1 25 ? -4.131 2.440 -18.637 1.00 0.00 25 VAL B CA 3
ATOM 2950 C C . VAL B 1 25 ? -4.752 3.546 -17.780 1.00 0.00 25 VAL B C 3
ATOM 2951 O O . VAL B 1 25 ? -5.934 3.858 -17.925 1.00 0.00 25 VAL B O 3
ATOM 2964 N N . LEU B 1 26 ? -3.929 4.109 -16.909 1.00 0.00 26 LEU B N 3
ATOM 2965 C CA . LEU B 1 26 ? -4.383 5.173 -16.029 1.00 0.00 26 LEU B CA 3
ATOM 2966 C C . LEU B 1 26 ? -3.174 5.966 -15.529 1.00 0.00 26 LEU B C 3
ATOM 2967 O O . LEU B 1 26 ? -2.035 5.523 -15.668 1.00 0.00 26 LEU B O 3
ATOM 2996 N N . GLY B 1 28 ? -1.979 8.298 -16.769 1.00 0.00 28 GLY B N 3
ATOM 2997 C CA . GLY B 1 28 ? -1.348 8.880 -17.942 1.00 0.00 28 GLY B CA 3
ATOM 2998 C C . GLY B 1 28 ? -0.368 7.894 -18.583 1.00 0.00 28 GLY B C 3
ATOM 2999 O O . GLY B 1 28 ? 0.174 8.162 -19.654 1.00 0.00 28 GLY B O 3
ATOM 3003 N N . TYR B 1 29 ? -0.172 6.776 -17.902 1.00 0.00 29 TYR B N 3
ATOM 3004 C CA . TYR B 1 29 ? 0.732 5.751 -18.391 1.00 0.00 29 TYR B CA 3
ATOM 3005 C C . TYR B 1 29 ? -0.008 4.429 -18.614 1.00 0.00 29 TYR B C 3
ATOM 3006 O O . TYR B 1 29 ? -1.135 4.259 -18.153 1.00 0.00 29 TYR B O 3
ATOM 3023 N N . LYS B 1 30 ? 0.659 3.527 -19.320 1.00 0.00 30 LYS B N 3
ATOM 3024 C CA . LYS B 1 30 ? 0.080 2.226 -19.608 1.00 0.00 30 LYS B CA 3
ATOM 3025 C C . LYS B 1 30 ? 1.114 1.136 -19.321 1.00 0.00 30 LYS B C 3
ATOM 3026 O O . LYS B 1 30 ? 2.109 1.016 -20.033 1.00 0.00 30 LYS B O 3
ATOM 3040 N N . CYS B 1 31 ? 0.842 0.370 -18.274 1.00 0.00 31 CYS B N 3
ATOM 3041 C CA . CYS B 1 31 ? 1.738 -0.706 -17.883 1.00 0.00 31 CYS B CA 3
ATOM 3042 C C . CYS B 1 31 ? 1.059 -2.037 -18.209 1.00 0.00 31 CYS B C 3
ATOM 3043 O O . CYS B 1 31 ? -0.034 -2.317 -17.720 1.00 0.00 31 CYS B O 3
ATOM 3049 N N . GLU B 1 32 ? 1.736 -2.824 -19.033 1.00 0.00 32 GLU B N 3
ATOM 3050 C CA . GLU B 1 32 ? 1.212 -4.120 -19.430 1.00 0.00 32 GLU B CA 3
ATOM 3051 C C . GLU B 1 32 ? 2.028 -5.243 -18.787 1.00 0.00 32 GLU B C 3
ATOM 3052 O O . GLU B 1 32 ? 3.258 -5.226 -18.831 1.00 0.00 32 GLU B O 3
ATOM 3063 N N . ILE B 1 33 ? 1.312 -6.192 -18.203 1.00 0.00 33 ILE B N 3
ATOM 3064 C CA . ILE B 1 33 ? 1.954 -7.320 -17.550 1.00 0.00 33 ILE B CA 3
ATOM 3065 C C . ILE B 1 33 ? 1.306 -8.619 -18.034 1.00 0.00 33 ILE B C 3
ATOM 3066 O O . ILE B 1 33 ? 0.173 -8.612 -18.513 1.00 0.00 33 ILE B O 3
ATOM 3081 N N . LEU B 1 34 ? 2.055 -9.703 -17.895 1.00 0.00 34 LEU B N 3
ATOM 3082 C CA . LEU B 1 34 ? 1.569 -11.007 -18.311 1.00 0.00 34 LEU B CA 3
ATOM 3083 C C . LEU B 1 34 ? 1.303 -11.867 -17.074 1.00 0.00 34 LEU B C 3
ATOM 3084 O O . LEU B 1 34 ? 2.151 -11.967 -16.188 1.00 0.00 34 LEU B O 3
ATOM 3099 N N . ALA B 1 35 ? 0.122 -12.468 -17.052 1.00 0.00 35 ALA B N 3
ATOM 3100 C CA . ALA B 1 35 ? -0.265 -13.316 -15.938 1.00 0.00 35 ALA B CA 3
ATOM 3101 C C . ALA B 1 35 ? -0.764 -14.659 -16.476 1.00 0.00 35 ALA B C 3
ATOM 3102 O O . ALA B 1 35 ? -1.520 -14.703 -17.445 1.00 0.00 35 ALA B O 3
ATOM 3109 N N . ARG A 1 1 ? 14.584 19.186 -21.851 1.00 0.00 1 ARG A N 4
ATOM 3110 C CA . ARG A 1 1 ? 15.904 19.773 -21.698 1.00 0.00 1 ARG A CA 4
ATOM 3111 C C . ARG A 1 1 ? 16.826 18.818 -20.938 1.00 0.00 1 ARG A C 4
ATOM 3112 O O . ARG A 1 1 ? 16.464 18.311 -19.878 1.00 0.00 1 ARG A O 4
ATOM 3129 N N . GLY A 1 2 ? 18.001 18.600 -21.510 1.00 0.00 2 GLY A N 4
ATOM 3130 C CA . GLY A 1 2 ? 18.980 17.714 -20.900 1.00 0.00 2 GLY A CA 4
ATOM 3131 C C . GLY A 1 2 ? 18.973 16.342 -21.576 1.00 0.00 2 GLY A C 4
ATOM 3132 O O . GLY A 1 2 ? 17.911 15.766 -21.809 1.00 0.00 2 GLY A O 4
ATOM 3136 N N . GLU A 1 3 ? 20.169 15.858 -21.872 1.00 0.00 3 GLU A N 4
ATOM 3137 C CA . GLU A 1 3 ? 20.314 14.564 -22.517 1.00 0.00 3 GLU A CA 4
ATOM 3138 C C . GLU A 1 3 ? 21.168 13.633 -21.652 1.00 0.00 3 GLU A C 4
ATOM 3139 O O . GLU A 1 3 ? 22.335 13.394 -21.957 1.00 0.00 3 GLU A O 4
ATOM 3150 N N . CYS A 1 4 ? 20.551 13.132 -20.593 1.00 0.00 4 CYS A N 4
ATOM 3151 C CA . CYS A 1 4 ? 21.240 12.233 -19.681 1.00 0.00 4 CYS A CA 4
ATOM 3152 C C . CYS A 1 4 ? 20.441 10.932 -19.595 1.00 0.00 4 CYS A C 4
ATOM 3153 O O . CYS A 1 4 ? 19.299 10.870 -20.046 1.00 0.00 4 CYS A O 4
ATOM 3160 N N . LYS A 1 5 ? 21.074 9.924 -19.015 1.00 0.00 5 LYS A N 4
ATOM 3161 C CA . LYS A 1 5 ? 20.436 8.627 -18.865 1.00 0.00 5 LYS A CA 4
ATOM 3162 C C . LYS A 1 5 ? 20.262 8.318 -17.376 1.00 0.00 5 LYS A C 4
ATOM 3163 O O . LYS A 1 5 ? 21.241 8.242 -16.636 1.00 0.00 5 LYS A O 4
ATOM 3177 N N . PHE A 1 6 ? 19.008 8.148 -16.983 1.00 0.00 6 PHE A N 4
ATOM 3178 C CA . PHE A 1 6 ? 18.693 7.850 -15.595 1.00 0.00 6 PHE A CA 4
ATOM 3179 C C . PHE A 1 6 ? 18.156 6.424 -15.451 1.00 0.00 6 PHE A C 4
ATOM 3180 O O . PHE A 1 6 ? 17.158 6.067 -16.074 1.00 0.00 6 PHE A O 4
ATOM 3196 N N . THR A 1 7 ? 18.843 5.648 -14.624 1.00 0.00 7 THR A N 4
ATOM 3197 C CA . THR A 1 7 ? 18.447 4.271 -14.389 1.00 0.00 7 THR A CA 4
ATOM 3198 C C . THR A 1 7 ? 18.195 4.034 -12.897 1.00 0.00 7 THR A C 4
ATOM 3199 O O . THR A 1 7 ? 19.137 3.907 -12.118 1.00 0.00 7 THR A O 4
ATOM 3210 N N . VAL A 1 8 ? 16.918 3.984 -12.547 1.00 0.00 8 VAL A N 4
ATOM 3211 C CA . VAL A 1 8 ? 16.531 3.767 -11.163 1.00 0.00 8 VAL A CA 4
ATOM 3212 C C . VAL A 1 8 ? 15.455 2.680 -11.104 1.00 0.00 8 VAL A C 4
ATOM 3213 O O . VAL A 1 8 ? 14.587 2.614 -11.975 1.00 0.00 8 VAL A O 4
ATOM 3240 N N . GLY A 1 10 ? 15.447 -0.027 -11.977 1.00 0.00 10 GLY A N 4
ATOM 3241 C CA . GLY A 1 10 ? 15.764 -1.008 -13.000 1.00 0.00 10 GLY A CA 4
ATOM 3242 C C . GLY A 1 10 ? 15.203 -0.582 -14.359 1.00 0.00 10 GLY A C 4
ATOM 3243 O O . GLY A 1 10 ? 15.430 -1.251 -15.366 1.00 0.00 10 GLY A O 4
ATOM 3247 N N . ARG A 1 11 ? 14.481 0.529 -14.344 1.00 0.00 11 ARG A N 4
ATOM 3248 C CA . ARG A 1 11 ? 13.888 1.051 -15.562 1.00 0.00 11 ARG A CA 4
ATOM 3249 C C . ARG A 1 11 ? 14.758 2.169 -16.141 1.00 0.00 11 ARG A C 4
ATOM 3250 O O . ARG A 1 11 ? 14.987 3.183 -15.486 1.00 0.00 11 ARG A O 4
ATOM 3267 N N . THR A 1 12 ? 15.219 1.944 -17.362 1.00 0.00 12 THR A N 4
ATOM 3268 C CA . THR A 1 12 ? 16.060 2.918 -18.036 1.00 0.00 12 THR A CA 4
ATOM 3269 C C . THR A 1 12 ? 15.202 3.902 -18.833 1.00 0.00 12 THR A C 4
ATOM 3270 O O . THR A 1 12 ? 14.274 3.498 -19.530 1.00 0.00 12 THR A O 4
ATOM 3281 N N . ALA A 1 13 ? 15.544 5.176 -18.703 1.00 0.00 13 ALA A N 4
ATOM 3282 C CA . ALA A 1 13 ? 14.816 6.221 -19.403 1.00 0.00 13 ALA A CA 4
ATOM 3283 C C . ALA A 1 13 ? 15.794 7.317 -19.832 1.00 0.00 13 ALA A C 4
ATOM 3284 O O . ALA A 1 13 ? 16.683 7.694 -19.071 1.00 0.00 13 ALA A O 4
ATOM 3291 N N . LEU A 1 14 ? 15.595 7.799 -21.050 1.00 0.00 14 LEU A N 4
ATOM 3292 C CA . LEU A 1 14 ? 16.448 8.843 -21.590 1.00 0.00 14 LEU A CA 4
ATOM 3293 C C . LEU A 1 14 ? 15.589 10.051 -21.972 1.00 0.00 14 LEU A C 4
ATOM 3294 O O . LEU A 1 14 ? 14.365 10.006 -21.857 1.00 0.00 14 LEU A O 4
ATOM 3309 N N . ASN A 1 15 ? 16.263 11.100 -22.420 1.00 0.00 15 ASN A N 4
ATOM 3310 C CA . ASN A 1 15 ? 15.576 12.315 -22.820 1.00 0.00 15 ASN A CA 4
ATOM 3311 C C . ASN A 1 15 ? 15.679 12.478 -24.338 1.00 0.00 15 ASN A C 4
ATOM 3312 O O . ASN A 1 15 ? 16.766 12.704 -24.870 1.00 0.00 15 ASN A O 4
ATOM 3322 N N . THR A 1 16 ? 14.534 12.358 -24.993 1.00 0.00 16 THR A N 4
ATOM 3323 C CA . THR A 1 16 ? 14.481 12.487 -26.440 1.00 0.00 16 THR A CA 4
ATOM 3324 C C . THR A 1 16 ? 13.856 13.829 -26.830 1.00 0.00 16 THR A C 4
ATOM 3325 O O . THR A 1 16 ? 12.634 13.957 -26.879 1.00 0.00 16 THR A O 4
ATOM 3350 N N . ALA A 1 18 ? 12.448 16.852 -26.116 1.00 0.00 18 ALA A N 4
ATOM 3351 C CA . ALA A 1 18 ? 11.802 17.537 -25.009 1.00 0.00 18 ALA A CA 4
ATOM 3352 C C . ALA A 1 18 ? 10.742 16.619 -24.396 1.00 0.00 18 ALA A C 4
ATOM 3353 O O . ALA A 1 18 ? 9.865 17.079 -23.666 1.00 0.00 18 ALA A O 4
ATOM 3360 N N . VAL A 1 19 ? 10.856 15.339 -24.717 1.00 0.00 19 VAL A N 4
ATOM 3361 C CA . VAL A 1 19 ? 9.918 14.353 -24.208 1.00 0.00 19 VAL A CA 4
ATOM 3362 C C . VAL A 1 19 ? 10.654 13.392 -23.273 1.00 0.00 19 VAL A C 4
ATOM 3363 O O . VAL A 1 19 ? 11.873 13.472 -23.127 1.00 0.00 19 VAL A O 4
ATOM 3376 N N . GLN A 1 20 ? 9.882 12.504 -22.663 1.00 0.00 20 GLN A N 4
ATOM 3377 C CA . GLN A 1 20 ? 10.445 11.527 -21.746 1.00 0.00 20 GLN A CA 4
ATOM 3378 C C . GLN A 1 20 ? 10.243 10.111 -22.289 1.00 0.00 20 GLN A C 4
ATOM 3379 O O . GLN A 1 20 ? 9.120 9.713 -22.592 1.00 0.00 20 GLN A O 4
ATOM 3391 N N . LYS A 1 21 ? 11.350 9.389 -22.394 1.00 0.00 21 LYS A N 4
ATOM 3392 C CA . LYS A 1 21 ? 11.308 8.025 -22.896 1.00 0.00 21 LYS A CA 4
ATOM 3393 C C . LYS A 1 21 ? 11.694 7.062 -21.771 1.00 0.00 21 LYS A C 4
ATOM 3394 O O . LYS A 1 21 ? 12.876 6.843 -21.513 1.00 0.00 21 LYS A O 4
ATOM 3408 N N . TRP A 1 22 ? 10.672 6.512 -21.130 1.00 0.00 22 TRP A N 4
ATOM 3409 C CA . TRP A 1 22 ? 10.889 5.576 -20.040 1.00 0.00 22 TRP A CA 4
ATOM 3410 C C . TRP A 1 22 ? 10.451 4.188 -20.512 1.00 0.00 22 TRP A C 4
ATOM 3411 O O . TRP A 1 22 ? 9.293 3.992 -20.883 1.00 0.00 22 TRP A O 4
ATOM 3431 N N . HIS A 1 23 ? 11.398 3.263 -20.483 1.00 0.00 23 HIS A N 4
ATOM 3432 C CA . HIS A 1 23 ? 11.124 1.898 -20.905 1.00 0.00 23 HIS A CA 4
ATOM 3433 C C . HIS A 1 23 ? 11.391 0.940 -19.744 1.00 0.00 23 HIS A C 4
ATOM 3434 O O . HIS A 1 23 ? 12.482 0.935 -19.175 1.00 0.00 23 HIS A O 4
ATOM 3447 N N . PHE A 1 24 ? 10.376 0.150 -19.425 1.00 0.00 24 PHE A N 4
ATOM 3448 C CA . PHE A 1 24 ? 10.488 -0.813 -18.341 1.00 0.00 24 PHE A CA 4
ATOM 3449 C C . PHE A 1 24 ? 10.177 -2.229 -18.831 1.00 0.00 24 PHE A C 4
ATOM 3450 O O . PHE A 1 24 ? 9.047 -2.521 -19.219 1.00 0.00 24 PHE A O 4
ATOM 3466 N N . VAL A 1 25 ? 11.199 -3.069 -18.797 1.00 0.00 25 VAL A N 4
ATOM 3467 C CA . VAL A 1 25 ? 11.050 -4.448 -19.230 1.00 0.00 25 VAL A CA 4
ATOM 3468 C C . VAL A 1 25 ? 11.536 -5.383 -18.123 1.00 0.00 25 VAL A C 4
ATOM 3469 O O . VAL A 1 25 ? 12.739 -5.538 -17.918 1.00 0.00 25 VAL A O 4
ATOM 3482 N N . LEU A 1 26 ? 10.575 -5.985 -17.436 1.00 0.00 26 LEU A N 4
ATOM 3483 C CA . LEU A 1 26 ? 10.890 -6.900 -16.353 1.00 0.00 26 LEU A CA 4
ATOM 3484 C C . LEU A 1 26 ? 10.179 -8.233 -16.596 1.00 0.00 26 LEU A C 4
ATOM 3485 O O . LEU A 1 26 ? 9.233 -8.575 -15.888 1.00 0.00 26 LEU A O 4
ATOM 3514 N N . GLY A 1 28 ? 7.688 -10.329 -17.956 1.00 0.00 28 GLY A N 4
ATOM 3515 C CA . GLY A 1 28 ? 6.352 -10.203 -18.512 1.00 0.00 28 GLY A CA 4
ATOM 3516 C C . GLY A 1 28 ? 5.739 -8.845 -18.164 1.00 0.00 28 GLY A C 4
ATOM 3517 O O . GLY A 1 28 ? 4.727 -8.452 -18.742 1.00 0.00 28 GLY A O 4
ATOM 3521 N N . TYR A 1 29 ? 6.379 -8.166 -17.224 1.00 0.00 29 TYR A N 4
ATOM 3522 C CA . TYR A 1 29 ? 5.910 -6.860 -16.793 1.00 0.00 29 TYR A CA 4
ATOM 3523 C C . TYR A 1 29 ? 6.556 -5.746 -17.618 1.00 0.00 29 TYR A C 4
ATOM 3524 O O . TYR A 1 29 ? 7.667 -5.310 -17.318 1.00 0.00 29 TYR A O 4
ATOM 3541 N N . LYS A 1 30 ? 5.834 -5.316 -18.642 1.00 0.00 30 LYS A N 4
ATOM 3542 C CA . LYS A 1 30 ? 6.321 -4.260 -19.513 1.00 0.00 30 LYS A CA 4
ATOM 3543 C C . LYS A 1 30 ? 5.562 -2.966 -19.214 1.00 0.00 30 LYS A C 4
ATOM 3544 O O . LYS A 1 30 ? 4.368 -2.866 -19.490 1.00 0.00 30 LYS A O 4
ATOM 3558 N N . CYS A 1 31 ? 6.286 -2.008 -18.654 1.00 0.00 31 CYS A N 4
ATOM 3559 C CA . CYS A 1 31 ? 5.696 -0.725 -18.315 1.00 0.00 31 CYS A CA 4
ATOM 3560 C C . CYS A 1 31 ? 6.440 0.365 -19.089 1.00 0.00 31 CYS A C 4
ATOM 3561 O O . CYS A 1 31 ? 7.359 0.990 -18.561 1.00 0.00 31 CYS A O 4
ATOM 3567 N N . GLU A 1 32 ? 6.014 0.562 -20.330 1.00 0.00 32 GLU A N 4
ATOM 3568 C CA . GLU A 1 32 ? 6.627 1.566 -21.181 1.00 0.00 32 GLU A CA 4
ATOM 3569 C C . GLU A 1 32 ? 5.663 2.732 -21.406 1.00 0.00 32 GLU A C 4
ATOM 3570 O O . GLU A 1 32 ? 4.480 2.521 -21.670 1.00 0.00 32 GLU A O 4
ATOM 3581 N N . ILE A 1 33 ? 6.205 3.936 -21.293 1.00 0.00 33 ILE A N 4
ATOM 3582 C CA . ILE A 1 33 ? 5.407 5.136 -21.482 1.00 0.00 33 ILE A CA 4
ATOM 3583 C C . ILE A 1 33 ? 6.111 6.060 -22.476 1.00 0.00 33 ILE A C 4
ATOM 3584 O O . ILE A 1 33 ? 7.333 6.201 -22.440 1.00 0.00 33 ILE A O 4
ATOM 3599 N N . LEU A 1 34 ? 5.311 6.667 -23.340 1.00 0.00 34 LEU A N 4
ATOM 3600 C CA . LEU A 1 34 ? 5.843 7.574 -24.343 1.00 0.00 34 LEU A CA 4
ATOM 3601 C C . LEU A 1 34 ? 5.306 8.984 -24.085 1.00 0.00 34 LEU A C 4
ATOM 3602 O O . LEU A 1 34 ? 4.685 9.584 -24.961 1.00 0.00 34 LEU A O 4
ATOM 3617 N N . ALA A 1 35 ? 5.563 9.470 -22.880 1.00 0.00 35 ALA A N 4
ATOM 3618 C CA . ALA A 1 35 ? 5.112 10.798 -22.497 1.00 0.00 35 ALA A CA 4
ATOM 3619 C C . ALA A 1 35 ? 6.324 11.661 -22.144 1.00 0.00 35 ALA A C 4
ATOM 3620 O O . ALA A 1 35 ? 7.405 11.477 -22.703 1.00 0.00 35 ALA A O 4
ATOM 3627 N N . ARG B 1 1 ? -15.928 -21.099 -14.101 1.00 0.00 1 ARG B N 4
ATOM 3628 C CA . ARG B 1 1 ? -16.207 -21.117 -15.526 1.00 0.00 1 ARG B CA 4
ATOM 3629 C C . ARG B 1 1 ? -16.903 -19.821 -15.948 1.00 0.00 1 ARG B C 4
ATOM 3630 O O . ARG B 1 1 ? -17.459 -19.110 -15.113 1.00 0.00 1 ARG B O 4
ATOM 3647 N N . GLY B 1 2 ? -16.849 -19.553 -17.244 1.00 0.00 2 GLY B N 4
ATOM 3648 C CA . GLY B 1 2 ? -17.468 -18.355 -17.788 1.00 0.00 2 GLY B CA 4
ATOM 3649 C C . GLY B 1 2 ? -16.419 -17.279 -18.072 1.00 0.00 2 GLY B C 4
ATOM 3650 O O . GLY B 1 2 ? -15.265 -17.404 -17.660 1.00 0.00 2 GLY B O 4
ATOM 3654 N N . GLU B 1 3 ? -16.855 -16.244 -18.775 1.00 0.00 3 GLU B N 4
ATOM 3655 C CA . GLU B 1 3 ? -15.967 -15.145 -19.120 1.00 0.00 3 GLU B CA 4
ATOM 3656 C C . GLU B 1 3 ? -16.473 -13.841 -18.499 1.00 0.00 3 GLU B C 4
ATOM 3657 O O . GLU B 1 3 ? -17.428 -13.243 -18.993 1.00 0.00 3 GLU B O 4
ATOM 3668 N N . CYS B 1 4 ? -15.808 -13.437 -17.427 1.00 0.00 4 CYS B N 4
ATOM 3669 C CA . CYS B 1 4 ? -16.178 -12.214 -16.734 1.00 0.00 4 CYS B CA 4
ATOM 3670 C C . CYS B 1 4 ? -14.992 -11.251 -16.795 1.00 0.00 4 CYS B C 4
ATOM 3671 O O . CYS B 1 4 ? -13.880 -11.649 -17.141 1.00 0.00 4 CYS B O 4
ATOM 3678 N N . LYS B 1 5 ? -15.267 -10.001 -16.452 1.00 0.00 5 LYS B N 4
ATOM 3679 C CA . LYS B 1 5 ? -14.236 -8.977 -16.462 1.00 0.00 5 LYS B CA 4
ATOM 3680 C C . LYS B 1 5 ? -13.911 -8.571 -15.024 1.00 0.00 5 LYS B C 4
ATOM 3681 O O . LYS B 1 5 ? -14.799 -8.524 -14.172 1.00 0.00 5 LYS B O 4
ATOM 3695 N N . PHE B 1 6 ? -12.637 -8.290 -14.795 1.00 0.00 6 PHE B N 4
ATOM 3696 C CA . PHE B 1 6 ? -12.185 -7.889 -13.473 1.00 0.00 6 PHE B CA 4
ATOM 3697 C C . PHE B 1 6 ? -11.637 -6.461 -13.491 1.00 0.00 6 PHE B C 4
ATOM 3698 O O . PHE B 1 6 ? -10.544 -6.216 -14.003 1.00 0.00 6 PHE B O 4
ATOM 3714 N N . THR B 1 7 ? -12.419 -5.555 -12.926 1.00 0.00 7 THR B N 4
ATOM 3715 C CA . THR B 1 7 ? -12.027 -4.157 -12.870 1.00 0.00 7 THR B CA 4
ATOM 3716 C C . THR B 1 7 ? -11.858 -3.708 -11.418 1.00 0.00 7 THR B C 4
ATOM 3717 O O . THR B 1 7 ? -12.823 -3.296 -10.776 1.00 0.00 7 THR B O 4
ATOM 3728 N N . VAL B 1 8 ? -10.624 -3.802 -10.943 1.00 0.00 8 VAL B N 4
ATOM 3729 C CA . VAL B 1 8 ? -10.317 -3.410 -9.577 1.00 0.00 8 VAL B CA 4
ATOM 3730 C C . VAL B 1 8 ? -9.575 -2.072 -9.589 1.00 0.00 8 VAL B C 4
ATOM 3731 O O . VAL B 1 8 ? -8.383 -2.023 -9.888 1.00 0.00 8 VAL B O 4
ATOM 3758 N N . GLY B 1 10 ? -8.343 0.692 -11.142 1.00 0.00 10 GLY B N 4
ATOM 3759 C CA . GLY B 1 10 ? -8.006 1.154 -12.478 1.00 0.00 10 GLY B CA 4
ATOM 3760 C C . GLY B 1 10 ? -7.299 0.056 -13.275 1.00 0.00 10 GLY B C 4
ATOM 3761 O O . GLY B 1 10 ? -6.757 0.315 -14.349 1.00 0.00 10 GLY B O 4
ATOM 3765 N N . ARG B 1 11 ? -7.330 -1.147 -12.722 1.00 0.00 11 ARG B N 4
ATOM 3766 C CA . ARG B 1 11 ? -6.699 -2.285 -13.369 1.00 0.00 11 ARG B CA 4
ATOM 3767 C C . ARG B 1 11 ? -7.759 -3.192 -13.999 1.00 0.00 11 ARG B C 4
ATOM 3768 O O . ARG B 1 11 ? -8.542 -3.823 -13.291 1.00 0.00 11 ARG B O 4
ATOM 3785 N N . THR B 1 12 ? -7.748 -3.227 -15.324 1.00 0.00 12 THR B N 4
ATOM 3786 C CA . THR B 1 12 ? -8.699 -4.046 -16.057 1.00 0.00 12 THR B CA 4
ATOM 3787 C C . THR B 1 12 ? -8.011 -5.298 -16.606 1.00 0.00 12 THR B C 4
ATOM 3788 O O . THR B 1 12 ? -7.229 -5.217 -17.552 1.00 0.00 12 THR B O 4
ATOM 3799 N N . ALA B 1 13 ? -8.329 -6.427 -15.990 1.00 0.00 13 ALA B N 4
ATOM 3800 C CA . ALA B 1 13 ? -7.752 -7.694 -16.405 1.00 0.00 13 ALA B CA 4
ATOM 3801 C C . ALA B 1 13 ? -8.876 -8.685 -16.714 1.00 0.00 13 ALA B C 4
ATOM 3802 O O . ALA B 1 13 ? -9.925 -8.659 -16.071 1.00 0.00 13 ALA B O 4
ATOM 3809 N N . LEU B 1 14 ? -8.620 -9.535 -17.698 1.00 0.00 14 LEU B N 4
ATOM 3810 C CA . LEU B 1 14 ? -9.598 -10.531 -18.099 1.00 0.00 14 LEU B CA 4
ATOM 3811 C C . LEU B 1 14 ? -8.968 -11.923 -18.007 1.00 0.00 14 LEU B C 4
ATOM 3812 O O . LEU B 1 14 ? -7.745 -12.057 -18.034 1.00 0.00 14 LEU B O 4
ATOM 3827 N N . ASN B 1 15 ? -9.831 -12.922 -17.900 1.00 0.00 15 ASN B N 4
ATOM 3828 C CA . ASN B 1 15 ? -9.374 -14.298 -17.805 1.00 0.00 15 ASN B CA 4
ATOM 3829 C C . ASN B 1 15 ? -9.866 -15.081 -19.024 1.00 0.00 15 ASN B C 4
ATOM 3830 O O . ASN B 1 15 ? -10.927 -15.702 -18.980 1.00 0.00 15 ASN B O 4
ATOM 3840 N N . THR B 1 16 ? -9.072 -15.023 -20.082 1.00 0.00 16 THR B N 4
ATOM 3841 C CA . THR B 1 16 ? -9.413 -15.720 -21.312 1.00 0.00 16 THR B CA 4
ATOM 3842 C C . THR B 1 16 ? -8.341 -16.757 -21.653 1.00 0.00 16 THR B C 4
ATOM 3843 O O . THR B 1 16 ? -7.150 -16.493 -21.508 1.00 0.00 16 THR B O 4
ATOM 3868 N N . ALA B 1 18 ? -7.660 -19.123 -20.081 1.00 0.00 18 ALA B N 4
ATOM 3869 C CA . ALA B 1 18 ? -7.181 -19.655 -18.815 1.00 0.00 18 ALA B CA 4
ATOM 3870 C C . ALA B 1 18 ? -5.864 -18.970 -18.445 1.00 0.00 18 ALA B C 4
ATOM 3871 O O . ALA B 1 18 ? -5.117 -19.468 -17.604 1.00 0.00 18 ALA B O 4
ATOM 3878 N N . VAL B 1 19 ? -5.620 -17.839 -19.090 1.00 0.00 19 VAL B N 4
ATOM 3879 C CA . VAL B 1 19 ? -4.407 -17.080 -18.839 1.00 0.00 19 VAL B CA 4
ATOM 3880 C C . VAL B 1 19 ? -4.768 -15.767 -18.141 1.00 0.00 19 VAL B C 4
ATOM 3881 O O . VAL B 1 19 ? -5.910 -15.317 -18.208 1.00 0.00 19 VAL B O 4
ATOM 3894 N N . GLN B 1 20 ? -3.771 -15.187 -17.488 1.00 0.00 20 GLN B N 4
ATOM 3895 C CA . GLN B 1 20 ? -3.967 -13.935 -16.780 1.00 0.00 20 GLN B CA 4
ATOM 3896 C C . GLN B 1 20 ? -3.564 -12.755 -17.665 1.00 0.00 20 GLN B C 4
ATOM 3897 O O . GLN B 1 20 ? -2.383 -12.568 -17.956 1.00 0.00 20 GLN B O 4
ATOM 3909 N N . LYS B 1 21 ? -4.567 -11.988 -18.067 1.00 0.00 21 LYS B N 4
ATOM 3910 C CA . LYS B 1 21 ? -4.330 -10.832 -18.914 1.00 0.00 21 LYS B CA 4
ATOM 3911 C C . LYS B 1 21 ? -4.667 -9.558 -18.136 1.00 0.00 21 LYS B C 4
ATOM 3912 O O . LYS B 1 21 ? -5.838 -9.236 -17.942 1.00 0.00 21 LYS B O 4
ATOM 3926 N N . TRP B 1 22 ? -3.619 -8.868 -17.710 1.00 0.00 22 TRP B N 4
ATOM 3927 C CA . TRP B 1 22 ? -3.788 -7.637 -16.958 1.00 0.00 22 TRP B CA 4
ATOM 3928 C C . TRP B 1 22 ? -3.304 -6.478 -17.830 1.00 0.00 22 TRP B C 4
ATOM 3929 O O . TRP B 1 22 ? -2.117 -6.380 -18.134 1.00 0.00 22 TRP B O 4
ATOM 3949 N N . HIS B 1 23 ? -4.249 -5.629 -18.209 1.00 0.00 23 HIS B N 4
ATOM 3950 C CA . HIS B 1 23 ? -3.932 -4.481 -19.041 1.00 0.00 23 HIS B CA 4
ATOM 3951 C C . HIS B 1 23 ? -4.222 -3.193 -18.268 1.00 0.00 23 HIS B C 4
ATOM 3952 O O . HIS B 1 23 ? -5.294 -3.042 -17.685 1.00 0.00 23 HIS B O 4
ATOM 3965 N N . PHE B 1 24 ? -3.247 -2.295 -18.290 1.00 0.00 24 PHE B N 4
ATOM 3966 C CA . PHE B 1 24 ? -3.384 -1.024 -17.600 1.00 0.00 24 PHE B CA 4
ATOM 3967 C C . PHE B 1 24 ? -3.253 0.147 -18.575 1.00 0.00 24 PHE B C 4
ATOM 3968 O O . PHE B 1 24 ? -2.226 0.298 -19.236 1.00 0.00 24 PHE B O 4
ATOM 3984 N N . VAL B 1 25 ? -4.307 0.948 -18.635 1.00 0.00 25 VAL B N 4
ATOM 3985 C CA . VAL B 1 25 ? -4.323 2.100 -19.519 1.00 0.00 25 VAL B CA 4
ATOM 3986 C C . VAL B 1 25 ? -4.510 3.372 -18.688 1.00 0.00 25 VAL B C 4
ATOM 3987 O O . VAL B 1 25 ? -5.585 3.604 -18.137 1.00 0.00 25 VAL B O 4
ATOM 4000 N N . LEU B 1 26 ? -3.447 4.162 -18.623 1.00 0.00 26 LEU B N 4
ATOM 4001 C CA . LEU B 1 26 ? -3.481 5.402 -17.869 1.00 0.00 26 LEU B CA 4
ATOM 4002 C C . LEU B 1 26 ? -3.086 6.562 -18.787 1.00 0.00 26 LEU B C 4
ATOM 4003 O O . LEU B 1 26 ? -2.011 7.137 -18.635 1.00 0.00 26 LEU B O 4
ATOM 4032 N N . GLY B 1 28 ? -1.528 8.043 -21.586 1.00 0.00 28 GLY B N 4
ATOM 4033 C CA . GLY B 1 28 ? -0.461 7.731 -22.521 1.00 0.00 28 GLY B CA 4
ATOM 4034 C C . GLY B 1 28 ? 0.423 6.602 -21.988 1.00 0.00 28 GLY B C 4
ATOM 4035 O O . GLY B 1 28 ? 1.283 6.091 -22.706 1.00 0.00 28 GLY B O 4
ATOM 4039 N N . TYR B 1 29 ? 0.180 6.244 -20.737 1.00 0.00 29 TYR B N 4
ATOM 4040 C CA . TYR B 1 29 ? 0.944 5.184 -20.100 1.00 0.00 29 TYR B CA 4
ATOM 4041 C C . TYR B 1 29 ? 0.344 3.812 -20.414 1.00 0.00 29 TYR B C 4
ATOM 4042 O O . TYR B 1 29 ? -0.809 3.543 -20.082 1.00 0.00 29 TYR B O 4
ATOM 4059 N N . LYS B 1 30 ? 1.155 2.979 -21.051 1.00 0.00 30 LYS B N 4
ATOM 4060 C CA . LYS B 1 30 ? 0.717 1.641 -21.414 1.00 0.00 30 LYS B CA 4
ATOM 4061 C C . LYS B 1 30 ? 1.524 0.612 -20.619 1.00 0.00 30 LYS B C 4
ATOM 4062 O O . LYS B 1 30 ? 2.703 0.395 -20.896 1.00 0.00 30 LYS B O 4
ATOM 4076 N N . CYS B 1 31 ? 0.857 0.009 -19.646 1.00 0.00 31 CYS B N 4
ATOM 4077 C CA . CYS B 1 31 ? 1.499 -0.991 -18.809 1.00 0.00 31 CYS B CA 4
ATOM 4078 C C . CYS B 1 31 ? 0.774 -2.323 -19.011 1.00 0.00 31 CYS B C 4
ATOM 4079 O O . CYS B 1 31 ? -0.353 -2.497 -18.549 1.00 0.00 31 CYS B O 4
ATOM 4085 N N . GLU B 1 32 ? 1.450 -3.228 -19.705 1.00 0.00 32 GLU B N 4
ATOM 4086 C CA . GLU B 1 32 ? 0.885 -4.540 -19.974 1.00 0.00 32 GLU B CA 4
ATOM 4087 C C . GLU B 1 32 ? 1.725 -5.627 -19.303 1.00 0.00 32 GLU B C 4
ATOM 4088 O O . GLU B 1 32 ? 2.949 -5.635 -19.423 1.00 0.00 32 GLU B O 4
ATOM 4099 N N . ILE B 1 33 ? 1.033 -6.520 -18.610 1.00 0.00 33 ILE B N 4
ATOM 4100 C CA . ILE B 1 33 ? 1.700 -7.612 -17.919 1.00 0.00 33 ILE B CA 4
ATOM 4101 C C . ILE B 1 33 ? 0.947 -8.916 -18.187 1.00 0.00 33 ILE B C 4
ATOM 4102 O O . ILE B 1 33 ? -0.281 -8.956 -18.106 1.00 0.00 33 ILE B O 4
ATOM 4117 N N . LEU B 1 34 ? 1.712 -9.950 -18.500 1.00 0.00 34 LEU B N 4
ATOM 4118 C CA . LEU B 1 34 ? 1.131 -11.253 -18.781 1.00 0.00 34 LEU B CA 4
ATOM 4119 C C . LEU B 1 34 ? 1.552 -12.240 -17.689 1.00 0.00 34 LEU B C 4
ATOM 4120 O O . LEU B 1 34 ? 2.742 -12.478 -17.489 1.00 0.00 34 LEU B O 4
ATOM 4135 N N . ALA B 1 35 ? 0.553 -12.787 -17.013 1.00 0.00 35 ALA B N 4
ATOM 4136 C CA . ALA B 1 35 ? 0.805 -13.741 -15.948 1.00 0.00 35 ALA B CA 4
ATOM 4137 C C . ALA B 1 35 ? 0.129 -15.071 -16.291 1.00 0.00 35 ALA B C 4
ATOM 4138 O O . ALA B 1 35 ? -0.961 -15.091 -16.859 1.00 0.00 35 ALA B O 4
ATOM 4145 N N . ARG A 1 1 ? 29.316 11.355 -25.964 1.00 0.00 1 ARG A N 5
ATOM 4146 C CA . ARG A 1 1 ? 28.087 10.865 -25.366 1.00 0.00 1 ARG A CA 5
ATOM 4147 C C . ARG A 1 1 ? 26.964 11.888 -25.544 1.00 0.00 1 ARG A C 5
ATOM 4148 O O . ARG A 1 1 ? 27.033 12.990 -25.004 1.00 0.00 1 ARG A O 5
ATOM 4165 N N . GLY A 1 2 ? 25.956 11.487 -26.305 1.00 0.00 2 GLY A N 5
ATOM 4166 C CA . GLY A 1 2 ? 24.820 12.356 -26.562 1.00 0.00 2 GLY A CA 5
ATOM 4167 C C . GLY A 1 2 ? 23.912 12.450 -25.334 1.00 0.00 2 GLY A C 5
ATOM 4168 O O . GLY A 1 2 ? 24.348 12.183 -24.214 1.00 0.00 2 GLY A O 5
ATOM 4172 N N . GLU A 1 3 ? 22.669 12.830 -25.584 1.00 0.00 3 GLU A N 5
ATOM 4173 C CA . GLU A 1 3 ? 21.695 12.962 -24.512 1.00 0.00 3 GLU A CA 5
ATOM 4174 C C . GLU A 1 3 ? 20.556 11.958 -24.704 1.00 0.00 3 GLU A C 5
ATOM 4175 O O . GLU A 1 3 ? 19.449 12.338 -25.084 1.00 0.00 3 GLU A O 5
ATOM 4186 N N . CYS A 1 4 ? 20.866 10.700 -24.432 1.00 0.00 4 CYS A N 5
ATOM 4187 C CA . CYS A 1 4 ? 19.881 9.640 -24.568 1.00 0.00 4 CYS A CA 5
ATOM 4188 C C . CYS A 1 4 ? 20.209 8.545 -23.551 1.00 0.00 4 CYS A C 5
ATOM 4189 O O . CYS A 1 4 ? 20.147 7.359 -23.869 1.00 0.00 4 CYS A O 5
ATOM 4196 N N . LYS A 1 5 ? 20.551 8.983 -22.348 1.00 0.00 5 LYS A N 5
ATOM 4197 C CA . LYS A 1 5 ? 20.888 8.055 -21.281 1.00 0.00 5 LYS A CA 5
ATOM 4198 C C . LYS A 1 5 ? 20.316 8.572 -19.961 1.00 0.00 5 LYS A C 5
ATOM 4199 O O . LYS A 1 5 ? 20.800 9.562 -19.416 1.00 0.00 5 LYS A O 5
ATOM 4213 N N . PHE A 1 6 ? 19.292 7.879 -19.484 1.00 0.00 6 PHE A N 5
ATOM 4214 C CA . PHE A 1 6 ? 18.649 8.256 -18.238 1.00 0.00 6 PHE A CA 5
ATOM 4215 C C . PHE A 1 6 ? 18.224 7.019 -17.444 1.00 0.00 6 PHE A C 5
ATOM 4216 O O . PHE A 1 6 ? 17.111 6.521 -17.613 1.00 0.00 6 PHE A O 5
ATOM 4232 N N . THR A 1 7 ? 19.131 6.559 -16.596 1.00 0.00 7 THR A N 5
ATOM 4233 C CA . THR A 1 7 ? 18.864 5.390 -15.775 1.00 0.00 7 THR A CA 5
ATOM 4234 C C . THR A 1 7 ? 18.639 5.801 -14.318 1.00 0.00 7 THR A C 5
ATOM 4235 O O . THR A 1 7 ? 19.595 6.010 -13.574 1.00 0.00 7 THR A O 5
ATOM 4246 N N . VAL A 1 8 ? 17.369 5.903 -13.956 1.00 0.00 8 VAL A N 5
ATOM 4247 C CA . VAL A 1 8 ? 17.005 6.285 -12.601 1.00 0.00 8 VAL A CA 5
ATOM 4248 C C . VAL A 1 8 ? 16.124 5.194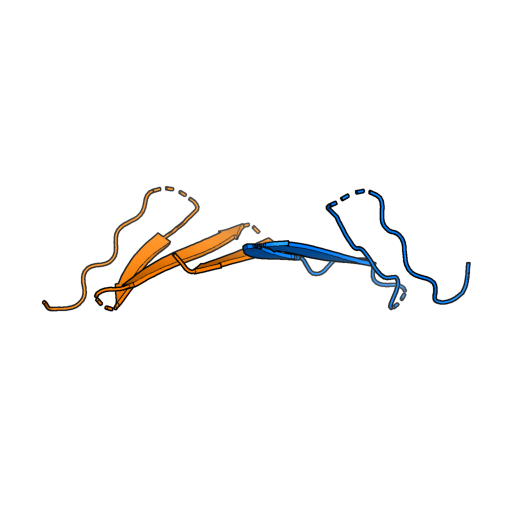 -11.988 1.00 0.00 8 VAL A C 5
ATOM 4249 O O . VAL A 1 8 ? 15.096 4.830 -12.557 1.00 0.00 8 VAL A O 5
ATOM 4276 N N . GLY A 1 10 ? 16.701 2.331 -11.930 1.00 0.00 10 GLY A N 5
ATOM 4277 C CA . GLY A 1 10 ? 16.955 1.119 -12.687 1.00 0.00 10 GLY A CA 5
ATOM 4278 C C . GLY A 1 10 ? 16.065 1.055 -13.932 1.00 0.00 10 GLY A C 5
ATOM 4279 O O . GLY A 1 10 ? 16.167 0.119 -14.724 1.00 0.00 10 GLY A O 5
ATOM 4283 N N . ARG A 1 11 ? 15.215 2.062 -14.064 1.00 0.00 11 ARG A N 5
ATOM 4284 C CA . ARG A 1 11 ? 14.310 2.132 -15.198 1.00 0.00 11 ARG A CA 5
ATOM 4285 C C . ARG A 1 11 ? 15.039 2.674 -16.428 1.00 0.00 11 ARG A C 5
ATOM 4286 O O . ARG A 1 11 ? 15.509 3.811 -16.425 1.00 0.00 11 ARG A O 5
ATOM 4303 N N . THR A 1 12 ? 15.112 1.835 -17.451 1.00 0.00 12 THR A N 5
ATOM 4304 C CA . THR A 1 12 ? 15.779 2.215 -18.685 1.00 0.00 12 THR A CA 5
ATOM 4305 C C . THR A 1 12 ? 14.962 3.276 -19.426 1.00 0.00 12 THR A C 5
ATOM 4306 O O . THR A 1 12 ? 13.883 2.986 -19.943 1.00 0.00 12 THR A O 5
ATOM 4317 N N . ALA A 1 13 ? 15.505 4.484 -19.454 1.00 0.00 13 ALA A N 5
ATOM 4318 C CA . ALA A 1 13 ? 14.840 5.590 -20.122 1.00 0.00 13 ALA A CA 5
ATOM 4319 C C . ALA A 1 13 ? 15.856 6.345 -20.982 1.00 0.00 13 ALA A C 5
ATOM 4320 O O . ALA A 1 13 ? 17.013 6.497 -20.592 1.00 0.00 13 ALA A O 5
ATOM 4327 N N . LEU A 1 14 ? 15.387 6.799 -22.134 1.00 0.00 14 LEU A N 5
ATOM 4328 C CA . LEU A 1 14 ? 16.239 7.535 -23.052 1.00 0.00 14 LEU A CA 5
ATOM 4329 C C . LEU A 1 14 ? 15.559 8.853 -23.427 1.00 0.00 14 LEU A C 5
ATOM 4330 O O . LEU A 1 14 ? 14.354 8.885 -23.673 1.00 0.00 14 LEU A O 5
ATOM 4345 N N . ASN A 1 15 ? 16.362 9.907 -23.461 1.00 0.00 15 ASN A N 5
ATOM 4346 C CA . ASN A 1 15 ? 15.852 11.225 -23.804 1.00 0.00 15 ASN A CA 5
ATOM 4347 C C . ASN A 1 15 ? 16.092 11.489 -25.291 1.00 0.00 15 ASN A C 5
ATOM 4348 O O . ASN A 1 15 ? 17.175 11.219 -25.807 1.00 0.00 15 ASN A O 5
ATOM 4358 N N . THR A 1 16 ? 15.061 12.014 -25.939 1.00 0.00 16 THR A N 5
ATOM 4359 C CA . THR A 1 16 ? 15.147 12.318 -27.358 1.00 0.00 16 THR A CA 5
ATOM 4360 C C . THR A 1 16 ? 14.751 13.773 -27.616 1.00 0.00 16 THR A C 5
ATOM 4361 O O . THR A 1 16 ? 13.673 14.043 -28.141 1.00 0.00 16 THR A O 5
ATOM 4386 N N . ALA A 1 18 ? 13.187 16.796 -26.844 1.00 0.00 18 ALA A N 5
ATOM 4387 C CA . ALA A 1 18 ? 12.123 17.284 -25.982 1.00 0.00 18 ALA A CA 5
ATOM 4388 C C . ALA A 1 18 ? 11.199 16.123 -25.613 1.00 0.00 18 ALA A C 5
ATOM 4389 O O . ALA A 1 18 ? 10.305 16.277 -24.783 1.00 0.00 18 ALA A O 5
ATOM 4396 N N . VAL A 1 19 ? 11.445 14.986 -26.247 1.00 0.00 19 VAL A N 5
ATOM 4397 C CA . VAL A 1 19 ? 10.646 13.799 -25.995 1.00 0.00 19 VAL A CA 5
ATOM 4398 C C . VAL A 1 19 ? 11.420 12.854 -25.074 1.00 0.00 19 VAL A C 5
ATOM 4399 O O . VAL A 1 19 ? 12.621 12.656 -25.251 1.00 0.00 19 VAL A O 5
ATOM 4412 N N . GLN A 1 20 ? 10.701 12.295 -24.113 1.00 0.00 20 GLN A N 5
ATOM 4413 C CA . GLN A 1 20 ? 11.305 11.376 -23.164 1.00 0.00 20 GLN A CA 5
ATOM 4414 C C . GLN A 1 20 ? 10.532 10.054 -23.140 1.00 0.00 20 GLN A C 5
ATOM 4415 O O . GLN A 1 20 ? 9.333 10.038 -22.868 1.00 0.00 20 GLN A O 5
ATOM 4427 N N . LYS A 1 21 ? 11.252 8.981 -23.429 1.00 0.00 21 LYS A N 5
ATOM 4428 C CA . LYS A 1 21 ? 10.649 7.659 -23.444 1.00 0.00 21 LYS A CA 5
ATOM 4429 C C . LYS A 1 21 ? 11.172 6.851 -22.253 1.00 0.00 21 LYS A C 5
ATOM 4430 O O . LYS A 1 21 ? 12.378 6.673 -22.101 1.00 0.00 21 LYS A O 5
ATOM 4444 N N . TRP A 1 22 ? 10.234 6.386 -21.440 1.00 0.00 22 TRP A N 5
ATOM 4445 C CA . TRP A 1 22 ? 10.585 5.602 -20.267 1.00 0.00 22 TRP A CA 5
ATOM 4446 C C . TRP A 1 22 ? 10.067 4.178 -20.478 1.00 0.00 22 TRP A C 5
ATOM 4447 O O . TRP A 1 22 ? 8.935 3.985 -20.919 1.00 0.00 22 TRP A O 5
ATOM 4467 N N . HIS A 1 23 ? 10.920 3.217 -20.152 1.00 0.00 23 HIS A N 5
ATOM 4468 C CA . HIS A 1 23 ? 10.561 1.817 -20.302 1.00 0.00 23 HIS A CA 5
ATOM 4469 C C . HIS A 1 23 ? 10.821 1.078 -18.986 1.00 0.00 23 HIS A C 5
ATOM 4470 O O . HIS A 1 23 ? 11.964 0.975 -18.544 1.00 0.00 23 HIS A O 5
ATOM 4483 N N . PHE A 1 24 ? 9.740 0.585 -18.400 1.00 0.00 24 PHE A N 5
ATOM 4484 C CA . PHE A 1 24 ? 9.835 -0.141 -17.143 1.00 0.00 24 PHE A CA 5
ATOM 4485 C C . PHE A 1 24 ? 9.848 -1.651 -17.383 1.00 0.00 24 PHE A C 5
ATOM 4486 O O . PHE A 1 24 ? 8.862 -2.217 -17.855 1.00 0.00 24 PHE A O 5
ATOM 4502 N N . VAL A 1 25 ? 10.974 -2.262 -17.046 1.00 0.00 25 VAL A N 5
ATOM 4503 C CA . VAL A 1 25 ? 11.129 -3.696 -17.219 1.00 0.00 25 VAL A CA 5
ATOM 4504 C C . VAL A 1 25 ? 11.242 -4.361 -15.845 1.00 0.00 25 VAL A C 5
ATOM 4505 O O . VAL A 1 25 ? 12.210 -4.138 -15.121 1.00 0.00 25 VAL A O 5
ATOM 4518 N N . LEU A 1 26 ? 10.238 -5.165 -15.529 1.00 0.00 26 LEU A N 5
ATOM 4519 C CA . LEU A 1 26 ? 10.211 -5.864 -14.255 1.00 0.00 26 LEU A CA 5
ATOM 4520 C C . LEU A 1 26 ? 9.873 -7.336 -14.493 1.00 0.00 26 LEU A C 5
ATOM 4521 O O . LEU A 1 26 ? 8.787 -7.793 -14.138 1.00 0.00 26 LEU A O 5
ATOM 4550 N N . GLY A 1 28 ? 8.505 -10.094 -16.271 1.00 0.00 28 GLY A N 5
ATOM 4551 C CA . GLY A 1 28 ? 7.503 -10.325 -17.298 1.00 0.00 28 GLY A CA 5
ATOM 4552 C C . GLY A 1 28 ? 6.622 -9.090 -17.492 1.00 0.00 28 GLY A C 5
ATOM 4553 O O . GLY A 1 28 ? 5.854 -9.015 -18.450 1.00 0.00 28 GLY A O 5
ATOM 4557 N N . TYR A 1 29 ? 6.762 -8.151 -16.568 1.00 0.00 29 TYR A N 5
ATOM 4558 C CA . TYR A 1 29 ? 5.988 -6.922 -16.625 1.00 0.00 29 TYR A CA 5
ATOM 4559 C C . TYR A 1 29 ? 6.636 -5.911 -17.573 1.00 0.00 29 TYR A C 5
ATOM 4560 O O . TYR A 1 29 ? 7.774 -5.496 -17.361 1.00 0.00 29 TYR A O 5
ATOM 4577 N N . LYS A 1 30 ? 5.882 -5.542 -18.599 1.00 0.00 30 LYS A N 5
ATOM 4578 C CA . LYS A 1 30 ? 6.368 -4.587 -19.579 1.00 0.00 30 LYS A CA 5
ATOM 4579 C C . LYS A 1 30 ? 5.456 -3.359 -19.585 1.00 0.00 30 LYS A C 5
ATOM 4580 O O . LYS A 1 30 ? 4.340 -3.413 -20.102 1.00 0.00 30 LYS A O 5
ATOM 4594 N N . CYS A 1 31 ? 5.963 -2.282 -19.003 1.00 0.00 31 CYS A N 5
ATOM 4595 C CA . CYS A 1 31 ? 5.207 -1.043 -18.935 1.00 0.00 31 CYS A CA 5
ATOM 4596 C C . CYS A 1 31 ? 5.985 0.036 -19.690 1.00 0.00 31 CYS A C 5
ATOM 4597 O O . CYS A 1 31 ? 7.150 0.293 -19.391 1.00 0.00 31 CYS A O 5
ATOM 4603 N N . GLU A 1 32 ? 5.308 0.641 -20.658 1.00 0.00 32 GLU A N 5
ATOM 4604 C CA . GLU A 1 32 ? 5.922 1.686 -21.458 1.00 0.00 32 GLU A CA 5
ATOM 4605 C C . GLU A 1 32 ? 5.114 2.981 -21.350 1.00 0.00 32 GLU A C 5
ATOM 4606 O O . GLU A 1 32 ? 3.889 2.963 -21.459 1.00 0.00 32 GLU A O 5
ATOM 4617 N N . ILE A 1 33 ? 5.832 4.074 -21.137 1.00 0.00 33 ILE A N 5
ATOM 4618 C CA . ILE A 1 33 ? 5.197 5.374 -21.012 1.00 0.00 33 ILE A CA 5
ATOM 4619 C C . ILE A 1 33 ? 5.815 6.338 -22.027 1.00 0.00 33 ILE A C 5
ATOM 4620 O O . ILE A 1 33 ? 7.012 6.270 -22.304 1.00 0.00 33 ILE A O 5
ATOM 4635 N N . LEU A 1 34 ? 4.971 7.213 -22.553 1.00 0.00 34 LEU A N 5
ATOM 4636 C CA . LEU A 1 34 ? 5.420 8.190 -23.531 1.00 0.00 34 LEU A CA 5
ATOM 4637 C C . LEU A 1 34 ? 5.125 9.598 -23.011 1.00 0.00 34 LEU A C 5
ATOM 4638 O O . LEU A 1 34 ? 3.969 9.952 -22.784 1.00 0.00 34 LEU A O 5
ATOM 4653 N N . ALA A 1 35 ? 6.192 10.366 -22.838 1.00 0.00 35 ALA A N 5
ATOM 4654 C CA . ALA A 1 35 ? 6.063 11.727 -22.349 1.00 0.00 35 ALA A CA 5
ATOM 4655 C C . ALA A 1 35 ? 6.845 12.669 -23.266 1.00 0.00 35 ALA A C 5
ATOM 4656 O O . ALA A 1 35 ? 7.927 12.326 -23.738 1.00 0.00 35 ALA A O 5
ATOM 4663 N N . ARG B 1 1 ? -19.489 -17.173 -25.276 1.00 0.00 1 ARG B N 5
ATOM 4664 C CA . ARG B 1 1 ? -20.385 -17.416 -24.157 1.00 0.00 1 ARG B CA 5
ATOM 4665 C C . ARG B 1 1 ? -19.665 -17.154 -22.834 1.00 0.00 1 ARG B C 5
ATOM 4666 O O . ARG B 1 1 ? -18.704 -17.844 -22.498 1.00 0.00 1 ARG B O 5
ATOM 4683 N N . GLY B 1 2 ? -20.158 -16.154 -22.117 1.00 0.00 2 GLY B N 5
ATOM 4684 C CA . GLY B 1 2 ? -19.574 -15.792 -20.837 1.00 0.00 2 GLY B CA 5
ATOM 4685 C C . GLY B 1 2 ? -18.322 -14.933 -21.029 1.00 0.00 2 GLY B C 5
ATOM 4686 O O . GLY B 1 2 ? -17.445 -15.276 -21.819 1.00 0.00 2 GLY B O 5
ATOM 4690 N N . GLU B 1 3 ? -18.280 -13.833 -20.293 1.00 0.00 3 GLU B N 5
ATOM 4691 C CA . GLU B 1 3 ? -17.150 -12.922 -20.371 1.00 0.00 3 GLU B CA 5
ATOM 4692 C C . GLU B 1 3 ? -16.370 -12.927 -19.056 1.00 0.00 3 GLU B C 5
ATOM 4693 O O . GLU B 1 3 ? -16.958 -13.047 -17.982 1.00 0.00 3 GLU B O 5
ATOM 4704 N N . CYS B 1 4 ? -15.058 -12.797 -19.182 1.00 0.00 4 CYS B N 5
ATOM 4705 C CA . CYS B 1 4 ? -14.192 -12.786 -18.016 1.00 0.00 4 CYS B CA 5
ATOM 4706 C C . CYS B 1 4 ? -13.450 -11.448 -17.982 1.00 0.00 4 CYS B C 5
ATOM 4707 O O . CYS B 1 4 ? -12.225 -11.411 -18.097 1.00 0.00 4 CYS B O 5
ATOM 4714 N N . LYS B 1 5 ? -14.220 -10.383 -17.824 1.00 0.00 5 LYS B N 5
ATOM 4715 C CA . LYS B 1 5 ? -13.651 -9.048 -17.774 1.00 0.00 5 LYS B CA 5
ATOM 4716 C C . LYS B 1 5 ? -14.028 -8.386 -16.446 1.00 0.00 5 LYS B C 5
ATOM 4717 O O . LYS B 1 5 ? -15.200 -8.107 -16.198 1.00 0.00 5 LYS B O 5
ATOM 4731 N N . PHE B 1 6 ? -13.012 -8.155 -15.627 1.00 0.00 6 PHE B N 5
ATOM 4732 C CA . PHE B 1 6 ? -13.221 -7.534 -14.331 1.00 0.00 6 PHE B CA 5
ATOM 4733 C C . PHE B 1 6 ? -12.375 -6.267 -14.187 1.00 0.00 6 PHE B C 5
ATOM 4734 O O . PHE B 1 6 ? -11.278 -6.183 -14.740 1.00 0.00 6 PHE B O 5
ATOM 4750 N N . THR B 1 7 ? -12.916 -5.314 -13.443 1.00 0.00 7 THR B N 5
ATOM 4751 C CA . THR B 1 7 ? -12.223 -4.056 -13.219 1.00 0.00 7 THR B CA 5
ATOM 4752 C C . THR B 1 7 ? -12.081 -3.784 -11.721 1.00 0.00 7 THR B C 5
ATOM 4753 O O . THR B 1 7 ? -13.061 -3.464 -11.049 1.00 0.00 7 THR B O 5
ATOM 4764 N N . VAL B 1 8 ? -10.855 -3.922 -11.240 1.00 0.00 8 VAL B N 5
ATOM 4765 C CA . VAL B 1 8 ? -10.573 -3.694 -9.833 1.00 0.00 8 VAL B CA 5
ATOM 4766 C C . VAL B 1 8 ? -9.350 -2.782 -9.704 1.00 0.00 8 VAL B C 5
ATOM 4767 O O . VAL B 1 8 ? -8.350 -2.977 -10.392 1.00 0.00 8 VAL B O 5
ATOM 4794 N N . GLY B 1 10 ? -8.811 -0.236 -10.861 1.00 0.00 10 GLY B N 5
ATOM 4795 C CA . GLY B 1 10 ? -8.787 0.618 -12.036 1.00 0.00 10 GLY B CA 5
ATOM 4796 C C . GLY B 1 10 ? -8.081 -0.075 -13.203 1.00 0.00 10 GLY B C 5
ATOM 4797 O O . GLY B 1 10 ? -7.999 0.476 -14.300 1.00 0.00 10 GLY B O 5
ATOM 4801 N N . ARG B 1 11 ? -7.589 -1.273 -12.926 1.00 0.00 11 ARG B N 5
ATOM 4802 C CA . ARG B 1 11 ? -6.892 -2.048 -13.940 1.00 0.00 11 ARG B CA 5
ATOM 4803 C C . ARG B 1 11 ? -7.832 -3.090 -14.550 1.00 0.00 11 ARG B C 5
ATOM 4804 O O . ARG B 1 11 ? -8.303 -3.989 -13.854 1.00 0.00 11 ARG B O 5
ATOM 4821 N N . THR B 1 12 ? -8.077 -2.935 -15.843 1.00 0.00 12 THR B N 5
ATOM 4822 C CA . THR B 1 12 ? -8.952 -3.852 -16.553 1.00 0.00 12 THR B CA 5
ATOM 4823 C C . THR B 1 12 ? -8.174 -5.091 -17.002 1.00 0.00 12 THR B C 5
ATOM 4824 O O . THR B 1 12 ? -7.275 -4.996 -17.834 1.00 0.00 12 THR B O 5
ATOM 4835 N N . ALA B 1 13 ? -8.551 -6.224 -16.429 1.00 0.00 13 ALA B N 5
ATOM 4836 C CA . ALA B 1 13 ? -7.901 -7.481 -16.758 1.00 0.00 13 ALA B CA 5
ATOM 4837 C C . ALA B 1 13 ? -8.963 -8.518 -17.130 1.00 0.00 13 ALA B C 5
ATOM 4838 O O . ALA B 1 13 ? -10.087 -8.466 -16.633 1.00 0.00 13 ALA B O 5
ATOM 4845 N N . LEU B 1 14 ? -8.570 -9.436 -18.002 1.00 0.00 14 LEU B N 5
ATOM 4846 C CA . LEU B 1 14 ? -9.474 -10.482 -18.446 1.00 0.00 14 LEU B CA 5
ATOM 4847 C C . LEU B 1 14 ? -8.687 -11.780 -18.640 1.00 0.00 14 LEU B C 5
ATOM 4848 O O . LEU B 1 14 ? -7.462 -11.790 -18.534 1.00 0.00 14 LEU B O 5
ATOM 4863 N N . ASN B 1 15 ? -9.424 -12.845 -18.923 1.00 0.00 15 ASN B N 5
ATOM 4864 C CA . ASN B 1 15 ? -8.811 -14.145 -19.133 1.00 0.00 15 ASN B CA 5
ATOM 4865 C C . ASN B 1 15 ? -8.879 -14.500 -20.620 1.00 0.00 15 ASN B C 5
ATOM 4866 O O . ASN B 1 15 ? -9.897 -14.272 -21.271 1.00 0.00 15 ASN B O 5
ATOM 4876 N N . THR B 1 16 ? -7.781 -15.055 -21.113 1.00 0.00 16 THR B N 5
ATOM 4877 C CA . THR B 1 16 ? -7.702 -15.445 -22.511 1.00 0.00 16 THR B CA 5
ATOM 4878 C C . THR B 1 16 ? -7.162 -16.869 -22.637 1.00 0.00 16 THR B C 5
ATOM 4879 O O . THR B 1 16 ? -5.952 -17.086 -22.580 1.00 0.00 16 THR B O 5
ATOM 4904 N N . ALA B 1 18 ? -6.038 -20.039 -21.444 1.00 0.00 18 ALA B N 5
ATOM 4905 C CA . ALA B 1 18 ? -5.513 -20.599 -20.211 1.00 0.00 18 ALA B CA 5
ATOM 4906 C C . ALA B 1 18 ? -4.464 -19.650 -19.630 1.00 0.00 18 ALA B C 5
ATOM 4907 O O . ALA B 1 18 ? -3.757 -20.000 -18.686 1.00 0.00 18 ALA B O 5
ATOM 4914 N N . VAL B 1 19 ? -4.397 -18.464 -20.218 1.00 0.00 19 VAL B N 5
ATOM 4915 C CA . VAL B 1 19 ? -3.446 -17.460 -19.770 1.00 0.00 19 VAL B CA 5
ATOM 4916 C C . VAL B 1 19 ? -4.206 -16.217 -19.301 1.00 0.00 19 VAL B C 5
ATOM 4917 O O . VAL B 1 19 ? -5.312 -15.949 -19.767 1.00 0.00 19 VAL B O 5
ATOM 4930 N N . GLN B 1 20 ? -3.583 -15.492 -18.384 1.00 0.00 20 GLN B N 5
ATOM 4931 C CA . GLN B 1 20 ? -4.187 -14.286 -17.846 1.00 0.00 20 GLN B CA 5
ATOM 4932 C C . GLN B 1 20 ? -3.574 -13.048 -18.504 1.00 0.00 20 GLN B C 5
ATOM 4933 O O . GLN B 1 20 ? -2.402 -13.055 -18.878 1.00 0.00 20 GLN B O 5
ATOM 4945 N N . LYS B 1 21 ? -4.393 -12.013 -18.624 1.00 0.00 21 LYS B N 5
ATOM 4946 C CA . LYS B 1 21 ? -3.946 -10.771 -19.230 1.00 0.00 21 LYS B CA 5
ATOM 4947 C C . LYS B 1 21 ? -4.421 -9.593 -18.377 1.00 0.00 21 LYS B C 5
ATOM 4948 O O . LYS B 1 21 ? -5.604 -9.494 -18.052 1.00 0.00 21 LYS B O 5
ATOM 4962 N N . TRP B 1 22 ? -3.475 -8.729 -18.038 1.00 0.00 22 TRP B N 5
ATOM 4963 C CA . TRP B 1 22 ? -3.782 -7.562 -17.228 1.00 0.00 22 TRP B CA 5
ATOM 4964 C C . TRP B 1 22 ? -3.335 -6.319 -18.002 1.00 0.00 22 TRP B C 5
ATOM 4965 O O . TRP B 1 22 ? -2.164 -6.194 -18.358 1.00 0.00 22 TRP B O 5
ATOM 4985 N N . HIS B 1 23 ? -4.291 -5.433 -18.238 1.00 0.00 23 HIS B N 5
ATOM 4986 C CA . HIS B 1 23 ? -4.011 -4.205 -18.963 1.00 0.00 23 HIS B CA 5
ATOM 4987 C C . HIS B 1 23 ? -4.215 -3.005 -18.037 1.00 0.00 23 HIS B C 5
ATOM 4988 O O . HIS B 1 23 ? -5.347 -2.593 -17.790 1.00 0.00 23 HIS B O 5
ATOM 5001 N N . PHE B 1 24 ? -3.101 -2.478 -17.549 1.00 0.00 24 PHE B N 5
ATOM 5002 C CA . PHE B 1 24 ? -3.144 -1.333 -16.655 1.00 0.00 24 PHE B CA 5
ATOM 5003 C C . PHE B 1 24 ? -3.190 -0.022 -17.444 1.00 0.00 24 PHE B C 5
ATOM 5004 O O . PHE B 1 24 ? -2.389 0.187 -18.355 1.00 0.00 24 PHE B O 5
ATOM 5020 N N . VAL B 1 25 ? -4.137 0.825 -17.068 1.00 0.00 25 VAL B N 5
ATOM 5021 C CA . VAL B 1 25 ? -4.299 2.109 -17.729 1.00 0.00 25 VAL B CA 5
ATOM 5022 C C . VAL B 1 25 ? -4.485 3.201 -16.674 1.00 0.00 25 VAL B C 5
ATOM 5023 O O . VAL B 1 25 ? -5.408 3.138 -15.866 1.00 0.00 25 VAL B O 5
ATOM 5036 N N . LEU B 1 26 ? -3.591 4.179 -16.717 1.00 0.00 26 LEU B N 5
ATOM 5037 C CA . LEU B 1 26 ? -3.645 5.283 -15.774 1.00 0.00 26 LEU B CA 5
ATOM 5038 C C . LEU B 1 26 ? -3.161 6.561 -16.466 1.00 0.00 26 LEU B C 5
ATOM 5039 O O . LEU B 1 26 ? -2.006 6.955 -16.310 1.00 0.00 26 LEU B O 5
ATOM 5068 N N . GLY B 1 28 ? -1.678 8.606 -19.121 1.00 0.00 28 GLY B N 5
ATOM 5069 C CA . GLY B 1 28 ? -0.745 8.405 -20.216 1.00 0.00 28 GLY B CA 5
ATOM 5070 C C . GLY B 1 28 ? 0.186 7.225 -19.936 1.00 0.00 28 GLY B C 5
ATOM 5071 O O . GLY B 1 28 ? 1.008 6.863 -20.777 1.00 0.00 28 GLY B O 5
ATOM 5075 N N . TYR B 1 29 ? 0.025 6.655 -18.750 1.00 0.00 29 TYR B N 5
ATOM 5076 C CA . TYR B 1 29 ? 0.842 5.522 -18.348 1.00 0.00 29 TYR B CA 5
ATOM 5077 C C . TYR B 1 29 ? 0.055 4.215 -18.453 1.00 0.00 29 TYR B C 5
ATOM 5078 O O . TYR B 1 29 ? -0.896 3.997 -17.703 1.00 0.00 29 TYR B O 5
ATOM 5095 N N . LYS B 1 30 ? 0.481 3.378 -19.387 1.00 0.00 30 LYS B N 5
ATOM 5096 C CA . LYS B 1 30 ? -0.172 2.098 -19.600 1.00 0.00 30 LYS B CA 5
ATOM 5097 C C . LYS B 1 30 ? 0.849 0.973 -19.422 1.00 0.00 30 LYS B C 5
ATOM 5098 O O . LYS B 1 30 ? 1.874 0.946 -20.102 1.00 0.00 30 LYS B O 5
ATOM 5112 N N . CYS B 1 31 ? 0.536 0.072 -18.502 1.00 0.00 31 CYS B N 5
ATOM 5113 C CA . CYS B 1 31 ? 1.414 -1.053 -18.225 1.00 0.00 31 CYS B CA 5
ATOM 5114 C C . CYS B 1 31 ? 0.722 -2.331 -18.701 1.00 0.00 31 CYS B C 5
ATOM 5115 O O . CYS B 1 31 ? -0.465 -2.532 -18.442 1.00 0.00 31 CYS B O 5
ATOM 5121 N N . GLU B 1 32 ? 1.491 -3.163 -19.387 1.00 0.00 32 GLU B N 5
ATOM 5122 C CA . GLU B 1 32 ? 0.967 -4.416 -19.900 1.00 0.00 32 GLU B CA 5
ATOM 5123 C C . GLU B 1 32 ? 1.722 -5.599 -19.288 1.00 0.00 32 GLU B C 5
ATOM 5124 O O . GLU B 1 32 ? 2.943 -5.691 -19.412 1.00 0.00 32 GLU B O 5
ATOM 5135 N N . ILE B 1 33 ? 0.964 -6.473 -18.641 1.00 0.00 33 ILE B N 5
ATOM 5136 C CA . ILE B 1 33 ? 1.548 -7.645 -18.011 1.00 0.00 33 ILE B CA 5
ATOM 5137 C C . ILE B 1 33 ? 0.754 -8.887 -18.421 1.00 0.00 33 ILE B C 5
ATOM 5138 O O . ILE B 1 33 ? -0.465 -8.926 -18.273 1.00 0.00 33 ILE B O 5
ATOM 5153 N N . LEU B 1 34 ? 1.480 -9.872 -18.929 1.00 0.00 34 LEU B N 5
ATOM 5154 C CA . LEU B 1 34 ? 0.859 -11.113 -19.360 1.00 0.00 34 LEU B CA 5
ATOM 5155 C C . LEU B 1 34 ? 1.502 -12.287 -18.618 1.00 0.00 34 LEU B C 5
ATOM 5156 O O . LEU B 1 34 ? 2.717 -12.314 -18.425 1.00 0.00 34 LEU B O 5
ATOM 5171 N N . ALA B 1 35 ? 0.659 -13.226 -18.219 1.00 0.00 35 ALA B N 5
ATOM 5172 C CA . ALA B 1 35 ? 1.129 -14.400 -17.502 1.00 0.00 35 ALA B CA 5
ATOM 5173 C C . ALA B 1 35 ? 0.254 -15.601 -17.865 1.00 0.00 35 ALA B C 5
ATOM 5174 O O . ALA B 1 35 ? -0.835 -15.436 -18.415 1.00 0.00 35 ALA B O 5
ATOM 5181 N N . ARG A 1 1 ? 23.080 17.393 -22.186 1.00 0.00 1 ARG A N 6
ATOM 5182 C CA . ARG A 1 1 ? 22.090 16.381 -22.517 1.00 0.00 1 ARG A CA 6
ATOM 5183 C C . ARG A 1 1 ? 21.872 16.328 -24.031 1.00 0.00 1 ARG A C 6
ATOM 5184 O O . ARG A 1 1 ? 21.391 17.291 -24.627 1.00 0.00 1 ARG A O 6
ATOM 5201 N N . GLY A 1 2 ? 22.235 15.194 -24.609 1.00 0.00 2 GLY A N 6
ATOM 5202 C CA . GLY A 1 2 ? 22.085 15.001 -26.041 1.00 0.00 2 GLY A CA 6
ATOM 5203 C C . GLY A 1 2 ? 21.174 13.809 -26.342 1.00 0.00 2 GLY A C 6
ATOM 5204 O O . GLY A 1 2 ? 20.005 13.803 -25.960 1.00 0.00 2 GLY A O 6
ATOM 5208 N N . GLU A 1 3 ? 21.744 12.829 -27.026 1.00 0.00 3 GLU A N 6
ATOM 5209 C CA . GLU A 1 3 ? 20.998 11.633 -27.384 1.00 0.00 3 GLU A CA 6
ATOM 5210 C C . GLU A 1 3 ? 21.672 10.392 -26.796 1.00 0.00 3 GLU A C 6
ATOM 5211 O O . GLU A 1 3 ? 22.290 9.613 -27.520 1.00 0.00 3 GLU A O 6
ATOM 5222 N N . CYS A 1 4 ? 21.529 10.245 -25.486 1.00 0.00 4 CYS A N 6
ATOM 5223 C CA . CYS A 1 4 ? 22.115 9.112 -24.791 1.00 0.00 4 CYS A CA 6
ATOM 5224 C C . CYS A 1 4 ? 21.023 8.444 -23.953 1.00 0.00 4 CYS A C 6
ATOM 5225 O O . CYS A 1 4 ? 20.004 9.063 -23.649 1.00 0.00 4 CYS A O 6
ATOM 5232 N N . LYS A 1 5 ? 21.271 7.190 -23.605 1.00 0.00 5 LYS A N 6
ATOM 5233 C CA . LYS A 1 5 ? 20.322 6.433 -22.808 1.00 0.00 5 LYS A CA 6
ATOM 5234 C C . LYS A 1 5 ? 20.879 6.251 -21.394 1.00 0.00 5 LYS A C 6
ATOM 5235 O O . LYS A 1 5 ? 22.044 5.892 -21.224 1.00 0.00 5 LYS A O 6
ATOM 5249 N N . PHE A 1 6 ? 20.022 6.505 -20.418 1.00 0.00 6 PHE A N 6
ATOM 5250 C CA . PHE A 1 6 ? 20.413 6.375 -19.025 1.00 0.00 6 PHE A CA 6
ATOM 5251 C C . PHE A 1 6 ? 19.739 5.164 -18.376 1.00 0.00 6 PHE A C 6
ATOM 5252 O O . PHE A 1 6 ? 18.518 5.134 -18.233 1.00 0.00 6 PHE A O 6
ATOM 5268 N N . THR A 1 7 ? 20.564 4.197 -18.003 1.00 0.00 7 THR A N 6
ATOM 5269 C CA . THR A 1 7 ? 20.061 2.987 -17.374 1.00 0.00 7 THR A CA 6
ATOM 5270 C C . THR A 1 7 ? 20.260 3.051 -15.859 1.00 0.00 7 THR A C 6
ATOM 5271 O O . THR A 1 7 ? 21.392 3.102 -15.379 1.00 0.00 7 THR A O 6
ATOM 5282 N N . VAL A 1 8 ? 19.143 3.050 -15.147 1.00 0.00 8 VAL A N 6
ATOM 5283 C CA . VAL A 1 8 ? 19.181 3.107 -13.695 1.00 0.00 8 VAL A CA 6
ATOM 5284 C C . VAL A 1 8 ? 18.239 2.046 -13.121 1.00 0.00 8 VAL A C 6
ATOM 5285 O O . VAL A 1 8 ? 17.048 2.040 -13.424 1.00 0.00 8 VAL A O 6
ATOM 5312 N N . GLY A 1 10 ? 17.608 -0.609 -13.928 1.00 0.00 10 GLY A N 6
ATOM 5313 C CA . GLY A 1 10 ? 17.306 -1.549 -14.995 1.00 0.00 10 GLY A CA 6
ATOM 5314 C C . GLY A 1 10 ? 16.228 -0.992 -15.927 1.00 0.00 10 GLY A C 6
ATOM 5315 O O . GLY A 1 10 ? 15.958 -1.565 -16.981 1.00 0.00 10 GLY A O 6
ATOM 5319 N N . ARG A 1 11 ? 15.641 0.118 -15.505 1.00 0.00 11 ARG A N 6
ATOM 5320 C CA . ARG A 1 11 ? 14.599 0.758 -16.287 1.00 0.00 11 ARG A CA 6
ATOM 5321 C C . ARG A 1 11 ? 15.216 1.709 -17.316 1.00 0.00 11 ARG A C 6
ATOM 5322 O O . ARG A 1 11 ? 15.475 2.873 -17.014 1.00 0.00 11 ARG A O 6
ATOM 5339 N N . THR A 1 12 ? 15.435 1.177 -18.510 1.00 0.00 12 THR A N 6
ATOM 5340 C CA . THR A 1 12 ? 16.017 1.963 -19.584 1.00 0.00 12 THR A CA 6
ATOM 5341 C C . THR A 1 12 ? 15.083 3.112 -19.971 1.00 0.00 12 THR A C 6
ATOM 5342 O O . THR A 1 12 ? 13.873 2.923 -20.087 1.00 0.00 12 THR A O 6
ATOM 5353 N N . ALA A 1 13 ? 15.680 4.281 -20.157 1.00 0.00 13 ALA A N 6
ATOM 5354 C CA . ALA A 1 13 ? 14.918 5.460 -20.528 1.00 0.00 13 ALA A CA 6
ATOM 5355 C C . ALA A 1 13 ? 15.803 6.396 -21.353 1.00 0.00 13 ALA A C 6
ATOM 5356 O O . ALA A 1 13 ? 16.987 6.555 -21.060 1.00 0.00 13 ALA A O 6
ATOM 5363 N N . LEU A 1 14 ? 15.194 6.991 -22.368 1.00 0.00 14 LEU A N 6
ATOM 5364 C CA . LEU A 1 14 ? 15.912 7.907 -23.238 1.00 0.00 14 LEU A CA 6
ATOM 5365 C C . LEU A 1 14 ? 15.197 9.259 -23.250 1.00 0.00 14 LEU A C 6
ATOM 5366 O O . LEU A 1 14 ? 13.990 9.328 -23.020 1.00 0.00 14 LEU A O 6
ATOM 5381 N N . ASN A 1 15 ? 15.969 10.300 -23.523 1.00 0.00 15 ASN A N 6
ATOM 5382 C CA . ASN A 1 15 ? 15.424 11.646 -23.568 1.00 0.00 15 ASN A CA 6
ATOM 5383 C C . ASN A 1 15 ? 15.869 12.328 -24.863 1.00 0.00 15 ASN A C 6
ATOM 5384 O O . ASN A 1 15 ? 17.019 12.748 -24.984 1.00 0.00 15 ASN A O 6
ATOM 5394 N N . THR A 1 16 ? 14.935 12.417 -25.799 1.00 0.00 16 THR A N 6
ATOM 5395 C CA . THR A 1 16 ? 15.217 13.042 -27.081 1.00 0.00 16 THR A CA 6
ATOM 5396 C C . THR A 1 16 ? 14.301 14.248 -27.299 1.00 0.00 16 THR A C 6
ATOM 5397 O O . THR A 1 16 ? 13.101 14.175 -27.043 1.00 0.00 16 THR A O 6
ATOM 5422 N N . ALA A 1 18 ? 12.671 16.955 -26.192 1.00 0.00 18 ALA A N 6
ATOM 5423 C CA . ALA A 1 18 ? 12.216 17.556 -24.950 1.00 0.00 18 ALA A CA 6
ATOM 5424 C C . ALA A 1 18 ? 11.138 16.669 -24.324 1.00 0.00 18 ALA A C 6
ATOM 5425 O O . ALA A 1 18 ? 10.273 17.157 -23.598 1.00 0.00 18 ALA A O 6
ATOM 5432 N N . VAL A 1 19 ? 11.225 15.383 -24.628 1.00 0.00 19 VAL A N 6
ATOM 5433 C CA . VAL A 1 19 ? 10.267 14.424 -24.104 1.00 0.00 19 VAL A CA 6
ATOM 5434 C C . VAL A 1 19 ? 10.995 13.421 -23.207 1.00 0.00 19 VAL A C 6
ATOM 5435 O O . VAL A 1 19 ? 12.223 13.357 -23.211 1.00 0.00 19 VAL A O 6
ATOM 5448 N N . GLN A 1 20 ? 10.207 12.663 -22.459 1.00 0.00 20 GLN A N 6
ATOM 5449 C CA . GLN A 1 20 ? 10.760 11.666 -21.559 1.00 0.00 20 GLN A CA 6
ATOM 5450 C C . GLN A 1 20 ? 10.171 10.287 -21.866 1.00 0.00 20 GLN A C 6
ATOM 5451 O O . GLN A 1 20 ? 8.958 10.097 -21.794 1.00 0.00 20 GLN A O 6
ATOM 5463 N N . LYS A 1 21 ? 11.058 9.362 -22.201 1.00 0.00 21 LYS A N 6
ATOM 5464 C CA . LYS A 1 21 ? 10.642 8.008 -22.520 1.00 0.00 21 LYS A CA 6
ATOM 5465 C C . LYS A 1 21 ? 11.264 7.036 -21.512 1.00 0.00 21 LYS A C 6
ATOM 5466 O O . LYS A 1 21 ? 12.485 6.975 -21.378 1.00 0.00 21 LYS A O 6
ATOM 5480 N N . TRP A 1 22 ? 10.396 6.303 -20.831 1.00 0.00 22 TRP A N 6
ATOM 5481 C CA . TRP A 1 22 ? 10.846 5.339 -19.842 1.00 0.00 22 TRP A CA 6
ATOM 5482 C C . TRP A 1 22 ? 10.177 3.997 -20.149 1.00 0.00 22 TRP A C 6
ATOM 5483 O O . TRP A 1 22 ? 8.965 3.936 -20.348 1.00 0.00 22 TRP A O 6
ATOM 5503 N N . HIS A 1 23 ? 10.997 2.958 -20.181 1.00 0.00 23 HIS A N 6
ATOM 5504 C CA . HIS A 1 23 ? 10.500 1.622 -20.461 1.00 0.00 23 HIS A CA 6
ATOM 5505 C C . HIS A 1 23 ? 10.965 0.661 -19.364 1.00 0.00 23 HIS A C 6
ATOM 5506 O O . HIS A 1 23 ? 12.162 0.534 -19.112 1.00 0.00 23 HIS A O 6
ATOM 5519 N N . PHE A 1 24 ? 9.992 0.008 -18.744 1.00 0.00 24 PHE A N 6
ATOM 5520 C CA . PHE A 1 24 ? 10.287 -0.938 -17.681 1.00 0.00 24 PHE A CA 6
ATOM 5521 C C . PHE A 1 24 ? 9.949 -2.367 -18.110 1.00 0.00 24 PHE A C 6
ATOM 5522 O O . PHE A 1 24 ? 8.787 -2.689 -18.351 1.00 0.00 24 PHE A O 6
ATOM 5538 N N . VAL A 1 25 ? 10.986 -3.187 -18.190 1.00 0.00 25 VAL A N 6
ATOM 5539 C CA . VAL A 1 25 ? 10.814 -4.574 -18.586 1.00 0.00 25 VAL A CA 6
ATOM 5540 C C . VAL A 1 25 ? 11.410 -5.485 -17.510 1.00 0.00 25 VAL A C 6
ATOM 5541 O O . VAL A 1 25 ? 12.576 -5.340 -17.145 1.00 0.00 25 VAL A O 6
ATOM 5554 N N . LEU A 1 26 ? 10.582 -6.401 -17.031 1.00 0.00 26 LEU A N 6
ATOM 5555 C CA . LEU A 1 26 ? 11.013 -7.335 -16.004 1.00 0.00 26 LEU A CA 6
ATOM 5556 C C . LEU A 1 26 ? 10.233 -8.643 -16.152 1.00 0.00 26 LEU A C 6
ATOM 5557 O O . LEU A 1 26 ? 9.174 -8.810 -15.548 1.00 0.00 26 LEU A O 6
ATOM 5586 N N . GLY A 1 28 ? 7.787 -10.880 -17.560 1.00 0.00 28 GLY A N 6
ATOM 5587 C CA . GLY A 1 28 ? 6.555 -10.774 -18.322 1.00 0.00 28 GLY A CA 6
ATOM 5588 C C . GLY A 1 28 ? 5.841 -9.453 -18.031 1.00 0.00 28 GLY A C 6
ATOM 5589 O O . GLY A 1 28 ? 4.814 -9.151 -18.639 1.00 0.00 28 GLY A O 6
ATOM 5593 N N . TYR A 1 29 ? 6.411 -8.701 -17.101 1.00 0.00 29 TYR A N 6
ATOM 5594 C CA . TYR A 1 29 ? 5.842 -7.418 -16.721 1.00 0.00 29 TYR A CA 6
ATOM 5595 C C . TYR A 1 29 ? 6.402 -6.292 -17.592 1.00 0.00 29 TYR A C 6
ATOM 5596 O O . TYR A 1 29 ? 7.602 -6.024 -17.571 1.00 0.00 29 TYR A O 6
ATOM 5613 N N . LYS A 1 30 ? 5.505 -5.661 -18.335 1.00 0.00 30 LYS A N 6
ATOM 5614 C CA . LYS A 1 30 ? 5.894 -4.569 -19.212 1.00 0.00 30 LYS A CA 6
ATOM 5615 C C . LYS A 1 30 ? 5.133 -3.303 -18.810 1.00 0.00 30 LYS A C 6
ATOM 5616 O O . LYS A 1 30 ? 3.922 -3.213 -19.006 1.00 0.00 30 LYS A O 6
ATOM 5630 N N . CYS A 1 31 ? 5.876 -2.356 -18.253 1.00 0.00 31 CYS A N 6
ATOM 5631 C CA . CYS A 1 31 ? 5.287 -1.099 -17.822 1.00 0.00 31 CYS A CA 6
ATOM 5632 C C . CYS A 1 31 ? 5.998 0.040 -18.555 1.00 0.00 31 CYS A C 6
ATOM 5633 O O . CYS A 1 31 ? 7.048 0.505 -18.118 1.00 0.00 31 CYS A O 6
ATOM 5639 N N . GLU A 1 32 ? 5.394 0.457 -19.659 1.00 0.00 32 GLU A N 6
ATOM 5640 C CA . GLU A 1 32 ? 5.955 1.534 -20.457 1.00 0.00 32 GLU A CA 6
ATOM 5641 C C . GLU A 1 32 ? 5.108 2.800 -20.309 1.00 0.00 32 GLU A C 6
ATOM 5642 O O . GLU A 1 32 ? 3.882 2.728 -20.249 1.00 0.00 32 GLU A O 6
ATOM 5653 N N . ILE A 1 33 ? 5.799 3.931 -20.256 1.00 0.00 33 ILE A N 6
ATOM 5654 C CA . ILE A 1 33 ? 5.125 5.212 -20.117 1.00 0.00 33 ILE A CA 6
ATOM 5655 C C . ILE A 1 33 ? 5.631 6.169 -21.199 1.00 0.00 33 ILE A C 6
ATOM 5656 O O . ILE A 1 33 ? 6.768 6.051 -21.654 1.00 0.00 33 ILE A O 6
ATOM 5671 N N . LEU A 1 34 ? 4.763 7.095 -21.578 1.00 0.00 34 LEU A N 6
ATOM 5672 C CA . LEU A 1 34 ? 5.108 8.071 -22.596 1.00 0.00 34 LEU A CA 6
ATOM 5673 C C . LEU A 1 34 ? 4.913 9.480 -22.033 1.00 0.00 34 LEU A C 6
ATOM 5674 O O . LEU A 1 34 ? 3.910 10.133 -22.316 1.00 0.00 34 LEU A O 6
ATOM 5689 N N . ALA A 1 35 ? 5.889 9.906 -21.244 1.00 0.00 35 ALA A N 6
ATOM 5690 C CA . ALA A 1 35 ? 5.837 11.227 -20.638 1.00 0.00 35 ALA A CA 6
ATOM 5691 C C . ALA A 1 35 ? 6.945 12.100 -21.232 1.00 0.00 35 ALA A C 6
ATOM 5692 O O . ALA A 1 35 ? 7.267 11.982 -22.413 1.00 0.00 35 ALA A O 6
ATOM 5699 N N . ARG B 1 1 ? -16.410 -21.850 -22.161 1.00 0.00 1 ARG B N 6
ATOM 5700 C CA . ARG B 1 1 ? -15.373 -20.840 -22.287 1.00 0.00 1 ARG B CA 6
ATOM 5701 C C . ARG B 1 1 ? -15.251 -20.040 -20.988 1.00 0.00 1 ARG B C 6
ATOM 5702 O O . ARG B 1 1 ? -14.172 -19.960 -20.404 1.00 0.00 1 ARG B O 6
ATOM 5719 N N . GLY B 1 2 ? -16.372 -19.470 -20.574 1.00 0.00 2 GLY B N 6
ATOM 5720 C CA . GLY B 1 2 ? -16.405 -18.680 -19.355 1.00 0.00 2 GLY B CA 6
ATOM 5721 C C . GLY B 1 2 ? -15.886 -17.262 -19.607 1.00 0.00 2 GLY B C 6
ATOM 5722 O O . GLY B 1 2 ? -14.983 -17.063 -20.418 1.00 0.00 2 GLY B O 6
ATOM 5726 N N . GLU B 1 3 ? -16.481 -16.315 -18.898 1.00 0.00 3 GLU B N 6
ATOM 5727 C CA . GLU B 1 3 ? -16.091 -14.921 -19.034 1.00 0.00 3 GLU B CA 6
ATOM 5728 C C . GLU B 1 3 ? -15.506 -14.402 -17.719 1.00 0.00 3 GLU B C 6
ATOM 5729 O O . GLU B 1 3 ? -16.204 -14.336 -16.709 1.00 0.00 3 GLU B O 6
ATOM 5740 N N . CYS B 1 4 ? -14.231 -14.048 -17.775 1.00 0.00 4 CYS B N 6
ATOM 5741 C CA . CYS B 1 4 ? -13.544 -13.537 -16.600 1.00 0.00 4 CYS B CA 6
ATOM 5742 C C . CYS B 1 4 ? -13.141 -12.087 -16.872 1.00 0.00 4 CYS B C 6
ATOM 5743 O O . CYS B 1 4 ? -11.972 -11.801 -17.130 1.00 0.00 4 CYS B O 6
ATOM 5750 N N . LYS B 1 5 ? -14.132 -11.209 -16.807 1.00 0.00 5 LYS B N 6
ATOM 5751 C CA . LYS B 1 5 ? -13.894 -9.795 -17.042 1.00 0.00 5 LYS B CA 6
ATOM 5752 C C . LYS B 1 5 ? -14.057 -9.029 -15.728 1.00 0.00 5 LYS B C 6
ATOM 5753 O O . LYS B 1 5 ? -15.168 -8.661 -15.353 1.00 0.00 5 LYS B O 6
ATOM 5767 N N . PHE B 1 6 ? -12.931 -8.811 -15.065 1.00 0.00 6 PHE B N 6
ATOM 5768 C CA . PHE B 1 6 ? -12.934 -8.095 -13.800 1.00 0.00 6 PHE B CA 6
ATOM 5769 C C . PHE B 1 6 ? -12.209 -6.754 -13.927 1.00 0.00 6 PHE B C 6
ATOM 5770 O O . PHE B 1 6 ? -11.239 -6.637 -14.674 1.00 0.00 6 PHE B O 6
ATOM 5786 N N . THR B 1 7 ? -12.708 -5.775 -13.186 1.00 0.00 7 THR B N 6
ATOM 5787 C CA . THR B 1 7 ? -12.119 -4.446 -13.207 1.00 0.00 7 THR B CA 6
ATOM 5788 C C . THR B 1 7 ? -11.710 -4.022 -11.795 1.00 0.00 7 THR B C 6
ATOM 5789 O O . THR B 1 7 ? -12.554 -3.619 -10.996 1.00 0.00 7 THR B O 6
ATOM 5800 N N . VAL B 1 8 ? -10.418 -4.129 -11.531 1.00 0.00 8 VAL B N 6
ATOM 5801 C CA . VAL B 1 8 ? -9.887 -3.761 -10.229 1.00 0.00 8 VAL B CA 6
ATOM 5802 C C . VAL B 1 8 ? -8.735 -2.771 -10.413 1.00 0.00 8 VAL B C 6
ATOM 5803 O O . VAL B 1 8 ? -7.837 -3.001 -11.223 1.00 0.00 8 VAL B O 6
ATOM 5830 N N . GLY B 1 10 ? -8.718 -0.310 -11.891 1.00 0.00 10 GLY B N 6
ATOM 5831 C CA . GLY B 1 10 ? -8.956 0.383 -13.147 1.00 0.00 10 GLY B CA 6
ATOM 5832 C C . GLY B 1 10 ? -8.246 -0.321 -14.305 1.00 0.00 10 GLY B C 6
ATOM 5833 O O . GLY B 1 10 ? -8.269 0.159 -15.436 1.00 0.00 10 GLY B O 6
ATOM 5837 N N . ARG B 1 11 ? -7.629 -1.448 -13.980 1.00 0.00 11 ARG B N 6
ATOM 5838 C CA . ARG B 1 11 ? -6.912 -2.223 -14.979 1.00 0.00 11 ARG B CA 6
ATOM 5839 C C . ARG B 1 11 ? -7.735 -3.443 -15.395 1.00 0.00 11 ARG B C 6
ATOM 5840 O O . ARG B 1 11 ? -7.865 -4.399 -14.629 1.00 0.00 11 ARG B O 6
ATOM 5857 N N . THR B 1 12 ? -8.269 -3.374 -16.605 1.00 0.00 12 THR B N 6
ATOM 5858 C CA . THR B 1 12 ? -9.076 -4.462 -17.131 1.00 0.00 12 THR B CA 6
ATOM 5859 C C . THR B 1 12 ? -8.318 -5.787 -17.026 1.00 0.00 12 THR B C 6
ATOM 5860 O O . THR B 1 12 ? -7.275 -5.961 -17.654 1.00 0.00 12 THR B O 6
ATOM 5871 N N . ALA B 1 13 ? -8.873 -6.687 -16.226 1.00 0.00 13 ALA B N 6
ATOM 5872 C CA . ALA B 1 13 ? -8.261 -7.990 -16.030 1.00 0.00 13 ALA B CA 6
ATOM 5873 C C . ALA B 1 13 ? -9.080 -9.048 -16.773 1.00 0.00 13 ALA B C 6
ATOM 5874 O O . ALA B 1 13 ? -10.209 -9.349 -16.386 1.00 0.00 13 ALA B O 6
ATOM 5881 N N . LEU B 1 14 ? -8.480 -9.585 -17.824 1.00 0.00 14 LEU B N 6
ATOM 5882 C CA . LEU B 1 14 ? -9.138 -10.604 -18.625 1.00 0.00 14 LEU B CA 6
ATOM 5883 C C . LEU B 1 14 ? -8.336 -11.903 -18.549 1.00 0.00 14 LEU B C 6
ATOM 5884 O O . LEU B 1 14 ? -7.197 -11.908 -18.084 1.00 0.00 14 LEU B O 6
ATOM 5899 N N . ASN B 1 15 ? -8.963 -12.975 -19.012 1.00 0.00 15 ASN B N 6
ATOM 5900 C CA . ASN B 1 15 ? -8.320 -14.279 -19.001 1.00 0.00 15 ASN B CA 6
ATOM 5901 C C . ASN B 1 15 ? -8.094 -14.742 -20.442 1.00 0.00 15 ASN B C 6
ATOM 5902 O O . ASN B 1 15 ? -8.981 -14.618 -21.285 1.00 0.00 15 ASN B O 6
ATOM 5912 N N . THR B 1 16 ? -6.900 -15.265 -20.680 1.00 0.00 16 THR B N 6
ATOM 5913 C CA . THR B 1 16 ? -6.546 -15.748 -22.004 1.00 0.00 16 THR B CA 6
ATOM 5914 C C . THR B 1 16 ? -6.071 -17.200 -21.934 1.00 0.00 16 THR B C 6
ATOM 5915 O O . THR B 1 16 ? -4.931 -17.467 -21.555 1.00 0.00 16 THR B O 6
ATOM 5940 N N . ALA B 1 18 ? -6.287 -19.223 -19.942 1.00 0.00 18 ALA B N 6
ATOM 5941 C CA . ALA B 1 18 ? -6.233 -19.602 -18.541 1.00 0.00 18 ALA B CA 6
ATOM 5942 C C . ALA B 1 18 ? -5.359 -18.603 -17.779 1.00 0.00 18 ALA B C 6
ATOM 5943 O O . ALA B 1 18 ? -5.555 -18.386 -16.585 1.00 0.00 18 ALA B O 6
ATOM 5950 N N . VAL B 1 19 ? -4.415 -18.019 -18.503 1.00 0.00 19 VAL B N 6
ATOM 5951 C CA . VAL B 1 19 ? -3.511 -17.048 -17.910 1.00 0.00 19 VAL B CA 6
ATOM 5952 C C . VAL B 1 19 ? -4.282 -15.761 -17.607 1.00 0.00 19 VAL B C 6
ATOM 5953 O O . VAL B 1 19 ? -5.287 -15.468 -18.252 1.00 0.00 19 VAL B O 6
ATOM 5966 N N . GLN B 1 20 ? -3.779 -15.027 -16.625 1.00 0.00 20 GLN B N 6
ATOM 5967 C CA . GLN B 1 20 ? -4.407 -13.778 -16.228 1.00 0.00 20 GLN B CA 6
ATOM 5968 C C . GLN B 1 20 ? -3.542 -12.590 -16.653 1.00 0.00 20 GLN B C 6
ATOM 5969 O O . GLN B 1 20 ? -2.389 -12.477 -16.238 1.00 0.00 20 GLN B O 6
ATOM 5981 N N . LYS B 1 21 ? -4.130 -11.735 -17.476 1.00 0.00 21 LYS B N 6
ATOM 5982 C CA . LYS B 1 21 ? -3.428 -10.558 -17.962 1.00 0.00 21 LYS B CA 6
ATOM 5983 C C . LYS B 1 21 ? -4.351 -9.343 -17.867 1.00 0.00 21 LYS B C 6
ATOM 5984 O O . LYS B 1 21 ? -5.542 -9.439 -18.158 1.00 0.00 21 LYS B O 6
ATOM 5998 N N . TRP B 1 22 ? -3.766 -8.225 -17.460 1.00 0.00 22 TRP B N 6
ATOM 5999 C CA . TRP B 1 22 ? -4.522 -6.992 -17.324 1.00 0.00 22 TRP B CA 6
ATOM 6000 C C . TRP B 1 22 ? -3.759 -5.887 -18.060 1.00 0.00 22 TRP B C 6
ATOM 6001 O O . TRP B 1 22 ? -2.539 -5.955 -18.194 1.00 0.00 22 TRP B O 6
ATOM 6021 N N . HIS B 1 23 ? -4.511 -4.897 -18.514 1.00 0.00 23 HIS B N 6
ATOM 6022 C CA . HIS B 1 23 ? -3.921 -3.778 -19.233 1.00 0.00 23 HIS B CA 6
ATOM 6023 C C . HIS B 1 23 ? -4.210 -2.477 -18.483 1.00 0.00 23 HIS B C 6
ATOM 6024 O O . HIS B 1 23 ? -5.329 -2.256 -18.022 1.00 0.00 23 HIS B O 6
ATOM 6037 N N . PHE B 1 24 ? -3.181 -1.648 -18.381 1.00 0.00 24 PHE B N 6
ATOM 6038 C CA . PHE B 1 24 ? -3.309 -0.375 -17.695 1.00 0.00 24 PHE B CA 6
ATOM 6039 C C . PHE B 1 24 ? -3.058 0.792 -18.652 1.00 0.00 24 PHE B C 6
ATOM 6040 O O . PHE B 1 24 ? -1.930 1.004 -19.097 1.00 0.00 24 PHE B O 6
ATOM 6056 N N . VAL B 1 25 ? -4.126 1.519 -18.941 1.00 0.00 25 VAL B N 6
ATOM 6057 C CA . VAL B 1 25 ? -4.037 2.659 -19.837 1.00 0.00 25 VAL B CA 6
ATOM 6058 C C . VAL B 1 25 ? -4.598 3.899 -19.137 1.00 0.00 25 VAL B C 6
ATOM 6059 O O . VAL B 1 25 ? -5.789 4.190 -19.243 1.00 0.00 25 VAL B O 6
ATOM 6072 N N . LEU B 1 26 ? -3.714 4.597 -18.438 1.00 0.00 26 LEU B N 6
ATOM 6073 C CA . LEU B 1 26 ? -4.107 5.797 -17.722 1.00 0.00 26 LEU B CA 6
ATOM 6074 C C . LEU B 1 26 ? -3.397 7.007 -18.333 1.00 0.00 26 LEU B C 6
ATOM 6075 O O . LEU B 1 26 ? -2.304 7.374 -17.899 1.00 0.00 26 LEU B O 6
ATOM 6104 N N . GLY B 1 28 ? -1.146 8.661 -20.525 1.00 0.00 28 GLY B N 6
ATOM 6105 C CA . GLY B 1 28 ? 0.032 8.334 -21.309 1.00 0.00 28 GLY B CA 6
ATOM 6106 C C . GLY B 1 28 ? 0.730 7.087 -20.758 1.00 0.00 28 GLY B C 6
ATOM 6107 O O . GLY B 1 28 ? 1.708 6.612 -21.335 1.00 0.00 28 GLY B O 6
ATOM 6111 N N . TYR B 1 29 ? 0.198 6.593 -19.649 1.00 0.00 29 TYR B N 6
ATOM 6112 C CA . TYR B 1 29 ? 0.756 5.411 -19.015 1.00 0.00 29 TYR B CA 6
ATOM 6113 C C . TYR B 1 29 ? 0.146 4.135 -19.600 1.00 0.00 29 TYR B C 6
ATOM 6114 O O . TYR B 1 29 ? -1.014 3.823 -19.341 1.00 0.00 29 TYR B O 6
ATOM 6131 N N . LYS B 1 30 ? 0.957 3.432 -20.378 1.00 0.00 30 LYS B N 6
ATOM 6132 C CA . LYS B 1 30 ? 0.512 2.198 -21.001 1.00 0.00 30 LYS B CA 6
ATOM 6133 C C . LYS B 1 30 ? 1.375 1.038 -20.499 1.00 0.00 30 LYS B C 6
ATOM 6134 O O . LYS B 1 30 ? 2.377 0.690 -21.123 1.00 0.00 30 LYS B O 6
ATOM 6148 N N . CYS B 1 31 ? 0.956 0.473 -19.376 1.00 0.00 31 CYS B N 6
ATOM 6149 C CA . CYS B 1 31 ? 1.679 -0.639 -18.785 1.00 0.00 31 CYS B CA 6
ATOM 6150 C C . CYS B 1 31 ? 0.839 -1.906 -18.961 1.00 0.00 31 CYS B C 6
ATOM 6151 O O . CYS B 1 31 ? -0.277 -1.993 -18.451 1.00 0.00 31 CYS B O 6
ATOM 6157 N N . GLU B 1 32 ? 1.408 -2.859 -19.687 1.00 0.00 32 GLU B N 6
ATOM 6158 C CA . GLU B 1 32 ? 0.726 -4.117 -19.938 1.00 0.00 32 GLU B CA 6
ATOM 6159 C C . GLU B 1 32 ? 1.393 -5.248 -19.153 1.00 0.00 32 GLU B C 6
ATOM 6160 O O . GLU B 1 32 ? 2.617 -5.372 -19.156 1.00 0.00 32 GLU B O 6
ATOM 6171 N N . ILE B 1 33 ? 0.560 -6.045 -18.500 1.00 0.00 33 ILE B N 6
ATOM 6172 C CA . ILE B 1 33 ? 1.053 -7.161 -17.714 1.00 0.00 33 ILE B CA 6
ATOM 6173 C C . ILE B 1 33 ? 0.507 -8.468 -18.291 1.00 0.00 33 ILE B C 6
ATOM 6174 O O . ILE B 1 33 ? -0.659 -8.540 -18.677 1.00 0.00 33 ILE B O 6
ATOM 6189 N N . LEU B 1 34 ? 1.374 -9.469 -18.333 1.00 0.00 34 LEU B N 6
ATOM 6190 C CA . LEU B 1 34 ? 0.993 -10.769 -18.856 1.00 0.00 34 LEU B CA 6
ATOM 6191 C C . LEU B 1 34 ? 1.364 -11.852 -17.841 1.00 0.00 34 LEU B C 6
ATOM 6192 O O . LEU B 1 34 ? 2.471 -12.385 -17.872 1.00 0.00 34 LEU B O 6
ATOM 6207 N N . ALA B 1 35 ? 0.415 -12.145 -16.965 1.00 0.00 35 ALA B N 6
ATOM 6208 C CA . ALA B 1 35 ? 0.627 -13.155 -15.942 1.00 0.00 35 ALA B CA 6
ATOM 6209 C C . ALA B 1 35 ? -0.450 -14.234 -16.065 1.00 0.00 35 ALA B C 6
ATOM 6210 O O . ALA B 1 35 ? -1.315 -14.354 -15.197 1.00 0.00 35 ALA B O 6
ATOM 6217 N N . ARG A 1 1 ? 17.508 15.575 -31.724 1.00 0.00 1 ARG A N 7
ATOM 6218 C CA . ARG A 1 1 ? 18.804 16.226 -31.802 1.00 0.00 1 ARG A CA 7
ATOM 6219 C C . ARG A 1 1 ? 19.803 15.534 -30.873 1.00 0.00 1 ARG A C 7
ATOM 6220 O O . ARG A 1 1 ? 19.845 15.817 -29.677 1.00 0.00 1 ARG A O 7
ATOM 6237 N N . GLY A 1 2 ? 20.585 14.639 -31.459 1.00 0.00 2 GLY A N 7
ATOM 6238 C CA . GLY A 1 2 ? 21.580 13.903 -30.699 1.00 0.00 2 GLY A CA 7
ATOM 6239 C C . GLY A 1 2 ? 20.994 12.606 -30.137 1.00 0.00 2 GLY A C 7
ATOM 6240 O O . GLY A 1 2 ? 19.945 12.149 -30.587 1.00 0.00 2 GLY A O 7
ATOM 6244 N N . GLU A 1 3 ? 21.699 12.049 -29.162 1.00 0.00 3 GLU A N 7
ATOM 6245 C CA . GLU A 1 3 ? 21.261 10.814 -28.535 1.00 0.00 3 GLU A CA 7
ATOM 6246 C C . GLU A 1 3 ? 20.989 11.043 -27.046 1.00 0.00 3 GLU A C 7
ATOM 6247 O O . GLU A 1 3 ? 21.871 11.484 -26.312 1.00 0.00 3 GLU A O 7
ATOM 6258 N N . CYS A 1 4 ? 19.766 10.730 -26.646 1.00 0.00 4 CYS A N 7
ATOM 6259 C CA . CYS A 1 4 ? 19.367 10.896 -25.259 1.00 0.00 4 CYS A CA 7
ATOM 6260 C C . CYS A 1 4 ? 18.908 9.536 -24.726 1.00 0.00 4 CYS A C 7
ATOM 6261 O O . CYS A 1 4 ? 17.749 9.374 -24.348 1.00 0.00 4 CYS A O 7
ATOM 6268 N N . LYS A 1 5 ? 19.842 8.596 -24.712 1.00 0.00 5 LYS A N 7
ATOM 6269 C CA . LYS A 1 5 ? 19.549 7.257 -24.232 1.00 0.00 5 LYS A CA 7
ATOM 6270 C C . LYS A 1 5 ? 20.389 6.971 -22.985 1.00 0.00 5 LYS A C 7
ATOM 6271 O O . LYS A 1 5 ? 21.612 6.869 -23.068 1.00 0.00 5 LYS A O 7
ATOM 6285 N N . PHE A 1 6 ? 19.700 6.851 -21.861 1.00 0.00 6 PHE A N 7
ATOM 6286 C CA . PHE A 1 6 ? 20.368 6.580 -20.598 1.00 0.00 6 PHE A CA 7
ATOM 6287 C C . PHE A 1 6 ? 19.974 5.204 -20.055 1.00 0.00 6 PHE A C 7
ATOM 6288 O O . PHE A 1 6 ? 18.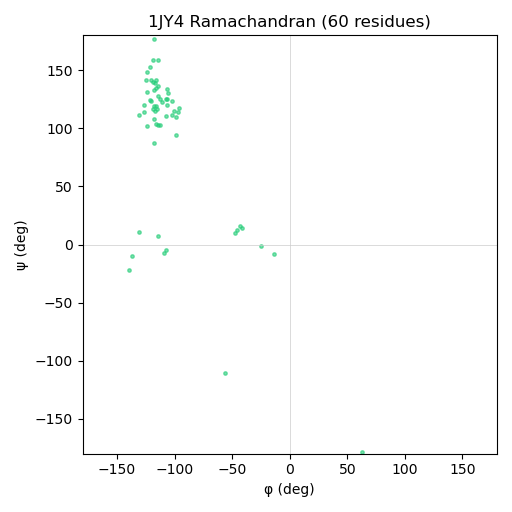893 4.700 -20.354 1.00 0.00 6 PHE A O 7
ATOM 6304 N N . THR A 1 7 ? 20.873 4.636 -19.265 1.00 0.00 7 THR A N 7
ATOM 6305 C CA . THR A 1 7 ? 20.634 3.328 -18.678 1.00 0.00 7 THR A CA 7
ATOM 6306 C C . THR A 1 7 ? 20.552 3.436 -17.153 1.00 0.00 7 THR A C 7
ATOM 6307 O O . THR A 1 7 ? 21.423 4.034 -16.521 1.00 0.00 7 THR A O 7
ATOM 6318 N N . VAL A 1 8 ? 19.497 2.850 -16.607 1.00 0.00 8 VAL A N 7
ATOM 6319 C CA . VAL A 1 8 ? 19.290 2.874 -15.169 1.00 0.00 8 VAL A CA 7
ATOM 6320 C C . VAL A 1 8 ? 19.124 1.440 -14.659 1.00 0.00 8 VAL A C 7
ATOM 6321 O O . VAL A 1 8 ? 18.016 1.015 -14.339 1.00 0.00 8 VAL A O 7
ATOM 6348 N N . GLY A 1 10 ? 18.464 -2.025 -14.962 1.00 0.00 10 GLY A N 7
ATOM 6349 C CA . GLY A 1 10 ? 17.794 -2.920 -15.890 1.00 0.00 10 GLY A CA 7
ATOM 6350 C C . GLY A 1 10 ? 16.735 -2.175 -16.704 1.00 0.00 10 GLY A C 7
ATOM 6351 O O . GLY A 1 10 ? 16.142 -2.737 -17.622 1.00 0.00 10 GLY A O 7
ATOM 6355 N N . ARG A 1 11 ? 16.529 -0.918 -16.336 1.00 0.00 11 ARG A N 7
ATOM 6356 C CA . ARG A 1 11 ? 15.551 -0.089 -17.021 1.00 0.00 11 ARG A CA 7
ATOM 6357 C C . ARG A 1 11 ? 16.227 1.150 -17.612 1.00 0.00 11 ARG A C 7
ATOM 6358 O O . ARG A 1 11 ? 16.933 1.871 -16.908 1.00 0.00 11 ARG A O 7
ATOM 6375 N N . THR A 1 12 ? 15.987 1.358 -18.898 1.00 0.00 12 THR A N 7
ATOM 6376 C CA . THR A 1 12 ? 16.564 2.499 -19.592 1.00 0.00 12 THR A CA 7
ATOM 6377 C C . THR A 1 12 ? 15.458 3.399 -20.147 1.00 0.00 12 THR A C 7
ATOM 6378 O O . THR A 1 12 ? 14.426 2.911 -20.605 1.00 0.00 12 THR A O 7
ATOM 6389 N N . ALA A 1 13 ? 15.714 4.698 -20.09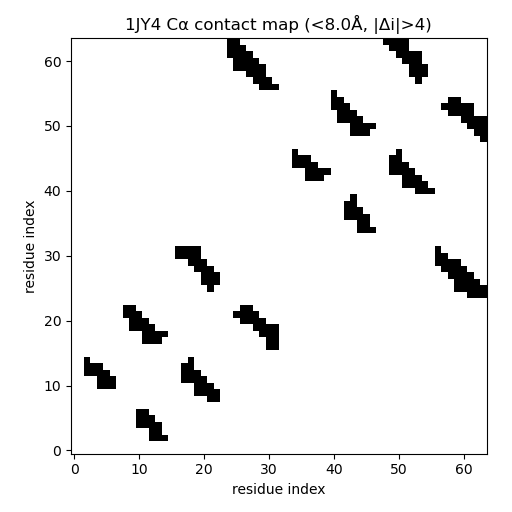2 1.00 0.00 13 ALA A N 7
ATOM 6390 C CA . ALA A 1 13 ? 14.753 5.671 -20.585 1.00 0.00 13 ALA A CA 7
ATOM 6391 C C . ALA A 1 13 ? 15.483 6.717 -21.430 1.00 0.00 13 ALA A C 7
ATOM 6392 O O . ALA A 1 13 ? 16.606 7.105 -21.112 1.00 0.00 13 ALA A O 7
ATOM 6399 N N . LEU A 1 14 ? 14.814 7.144 -22.492 1.00 0.00 14 LEU A N 7
ATOM 6400 C CA . LEU A 1 14 ? 15.385 8.138 -23.386 1.00 0.00 14 LEU A CA 7
ATOM 6401 C C . LEU A 1 14 ? 14.529 9.406 -23.344 1.00 0.00 14 LEU A C 7
ATOM 6402 O O . LEU A 1 14 ? 13.362 9.359 -22.956 1.00 0.00 14 LEU A O 7
ATOM 6417 N N . ASN A 1 15 ? 15.141 10.508 -23.748 1.00 0.00 15 ASN A N 7
ATOM 6418 C CA . ASN A 1 15 ? 14.451 11.787 -23.762 1.00 0.00 15 ASN A CA 7
ATOM 6419 C C . ASN A 1 15 ? 14.335 12.282 -25.206 1.00 0.00 15 ASN A C 7
ATOM 6420 O O . ASN A 1 15 ? 15.221 12.977 -25.700 1.00 0.00 15 ASN A O 7
ATOM 6430 N N . THR A 1 16 ? 13.235 11.906 -25.840 1.00 0.00 16 THR A N 7
ATOM 6431 C CA . THR A 1 16 ? 12.990 12.304 -27.215 1.00 0.00 16 THR A CA 7
ATOM 6432 C C . THR A 1 16 ? 11.648 13.030 -27.330 1.00 0.00 16 THR A C 7
ATOM 6433 O O . THR A 1 16 ? 10.678 12.658 -26.670 1.00 0.00 16 THR A O 7
ATOM 6458 N N . ALA A 1 18 ? 10.974 15.624 -26.189 1.00 0.00 18 ALA A N 7
ATOM 6459 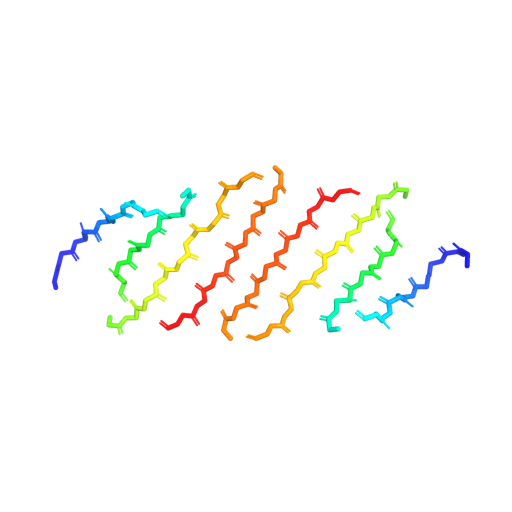C CA . ALA A 1 18 ? 10.838 16.439 -24.994 1.00 0.00 18 ALA A CA 7
ATOM 6460 C C . ALA A 1 18 ? 9.904 15.739 -24.006 1.00 0.00 18 ALA A C 7
ATOM 6461 O O . ALA A 1 18 ? 9.328 16.380 -23.130 1.00 0.00 18 ALA A O 7
ATOM 6468 N N . VAL A 1 19 ? 9.781 14.432 -24.183 1.00 0.00 19 VAL A N 7
ATOM 6469 C CA . VAL A 1 19 ? 8.925 13.636 -23.319 1.00 0.00 19 VAL A CA 7
ATOM 6470 C C . VAL A 1 19 ? 9.778 12.614 -22.563 1.00 0.00 19 VAL A C 7
ATOM 6471 O O . VAL A 1 19 ? 10.967 12.468 -22.841 1.00 0.00 19 VAL A O 7
ATOM 6484 N N . GLN A 1 20 ? 9.135 11.933 -21.627 1.00 0.00 20 GLN A N 7
ATOM 6485 C CA . GLN A 1 20 ? 9.821 10.928 -20.831 1.00 0.00 20 GLN A CA 7
ATOM 6486 C C . GLN A 1 20 ? 9.477 9.525 -21.336 1.00 0.00 20 GLN A C 7
ATOM 6487 O O . GLN A 1 20 ? 8.333 9.086 -21.228 1.00 0.00 20 GLN A O 7
ATOM 6499 N N . LYS A 1 21 ? 10.488 8.863 -21.878 1.00 0.00 21 LYS A N 7
ATOM 6500 C CA . LYS A 1 21 ? 10.308 7.520 -22.401 1.00 0.00 21 LYS A CA 7
ATOM 6501 C C . LYS A 1 21 ? 11.065 6.526 -21.517 1.00 0.00 21 LYS A C 7
ATOM 6502 O O . LYS A 1 21 ? 12.274 6.354 -21.667 1.00 0.00 21 LYS A O 7
ATOM 6516 N N . TRP A 1 22 ? 10.324 5.901 -20.615 1.00 0.00 22 TRP A N 7
ATOM 6517 C CA . TRP A 1 22 ? 10.911 4.930 -19.706 1.00 0.00 22 TRP A CA 7
ATOM 6518 C C . TRP A 1 22 ? 10.456 3.538 -20.144 1.00 0.00 22 TRP A C 7
ATOM 6519 O O . TRP A 1 22 ? 9.259 3.284 -20.279 1.00 0.00 22 TRP A O 7
ATOM 6539 N N . HIS A 1 23 ? 11.434 2.670 -20.358 1.00 0.00 23 HIS A N 7
ATOM 6540 C CA . HIS A 1 23 ? 11.149 1.308 -20.779 1.00 0.00 23 HIS A CA 7
ATOM 6541 C C . HIS A 1 23 ? 11.610 0.330 -19.698 1.00 0.00 23 HIS A C 7
ATOM 6542 O O . HIS A 1 23 ? 12.800 0.247 -19.397 1.00 0.00 23 HIS A O 7
ATOM 6555 N N . PHE A 1 24 ? 10.644 -0.386 -19.143 1.00 0.00 24 PHE A N 7
ATOM 6556 C CA . PHE A 1 24 ? 10.935 -1.357 -18.100 1.00 0.00 24 PHE A CA 7
ATOM 6557 C C . PHE A 1 24 ? 10.276 -2.704 -18.405 1.00 0.00 24 PHE A C 7
ATOM 6558 O O . PHE A 1 24 ? 9.051 -2.797 -18.474 1.00 0.00 24 PHE A O 7
ATOM 6574 N N . VAL A 1 25 ? 11.117 -3.712 -18.579 1.00 0.00 25 VAL A N 7
ATOM 6575 C CA . VAL A 1 25 ? 10.631 -5.049 -18.875 1.00 0.00 25 VAL A CA 7
ATOM 6576 C C . VAL A 1 25 ? 11.217 -6.036 -17.863 1.00 0.00 25 VAL A C 7
ATOM 6577 O O . VAL A 1 25 ? 12.436 -6.146 -17.731 1.00 0.00 25 VAL A O 7
ATOM 6590 N N . LEU A 1 26 ? 10.322 -6.727 -17.173 1.00 0.00 26 LEU A N 7
ATOM 6591 C CA . LEU A 1 26 ? 10.736 -7.700 -16.176 1.00 0.00 26 LEU A CA 7
ATOM 6592 C C . LEU A 1 26 ? 9.918 -8.981 -16.351 1.00 0.00 26 LEU A C 7
ATOM 6593 O O . LEU A 1 26 ? 8.998 -9.245 -15.579 1.00 0.00 26 LEU A O 7
ATOM 6622 N N . GLY A 1 28 ? 7.197 -11.053 -17.564 1.00 0.00 28 GLY A N 7
ATOM 6623 C CA . GLY A 1 28 ? 5.839 -10.856 -18.040 1.00 0.00 28 GLY A CA 7
ATOM 6624 C C . GLY A 1 28 ? 5.253 -9.548 -17.505 1.00 0.00 28 GLY A C 7
ATOM 6625 O O . GLY A 1 28 ? 4.179 -9.125 -17.931 1.00 0.00 28 GLY A O 7
ATOM 6629 N N . TYR A 1 29 ? 5.985 -8.944 -16.581 1.00 0.00 29 TYR A N 7
ATOM 6630 C CA . TYR A 1 29 ? 5.552 -7.693 -15.983 1.00 0.00 29 TYR A CA 7
ATOM 6631 C C . TYR A 1 29 ? 6.419 -6.527 -16.462 1.00 0.00 29 TYR A C 7
ATOM 6632 O O . TYR A 1 29 ? 7.550 -6.361 -16.005 1.00 0.00 29 TYR A O 7
ATOM 6649 N N . LYS A 1 30 ? 5.858 -5.751 -17.376 1.00 0.00 30 LYS A N 7
ATOM 6650 C CA . LYS A 1 30 ? 6.568 -4.604 -17.922 1.00 0.00 30 LYS A CA 7
ATOM 6651 C C . LYS A 1 30 ? 5.640 -3.388 -17.918 1.00 0.00 30 LYS A C 7
ATOM 6652 O O . LYS A 1 30 ? 4.433 -3.522 -18.112 1.00 0.00 30 LYS A O 7
ATOM 6666 N N . CYS A 1 31 ? 6.240 -2.228 -17.696 1.00 0.00 31 CYS A N 7
ATOM 6667 C CA . CYS A 1 31 ? 5.484 -0.988 -17.662 1.00 0.00 31 CYS A CA 7
ATOM 6668 C C . CYS A 1 31 ? 6.093 -0.026 -18.686 1.00 0.00 31 CYS A C 7
ATOM 6669 O O . CYS A 1 31 ? 7.264 0.335 -18.583 1.00 0.00 31 CYS A O 7
ATOM 6675 N N . GLU A 1 32 ? 5.269 0.360 -19.650 1.00 0.00 32 GLU A N 7
ATOM 6676 C CA . GLU A 1 32 ? 5.713 1.272 -20.691 1.00 0.00 32 GLU A CA 7
ATOM 6677 C C . GLU A 1 32 ? 5.185 2.682 -20.421 1.00 0.00 32 GLU A C 7
ATOM 6678 O O . GLU A 1 32 ? 3.979 2.919 -20.479 1.00 0.00 32 GLU A O 7
ATOM 6689 N N . ILE A 1 33 ? 6.112 3.581 -20.130 1.00 0.00 33 ILE A N 7
ATOM 6690 C CA . ILE A 1 33 ? 5.756 4.961 -19.852 1.00 0.00 33 ILE A CA 7
ATOM 6691 C C . ILE A 1 33 ? 6.052 5.820 -21.082 1.00 0.00 33 ILE A C 7
ATOM 6692 O O . ILE A 1 33 ? 7.198 6.203 -21.316 1.00 0.00 33 ILE A O 7
ATOM 6707 N N . LEU A 1 34 ? 5.000 6.097 -21.838 1.00 0.00 34 LEU A N 7
ATOM 6708 C CA . LEU A 1 34 ? 5.133 6.903 -23.040 1.00 0.00 34 LEU A CA 7
ATOM 6709 C C . LEU A 1 34 ? 4.467 8.262 -22.813 1.00 0.00 34 LEU A C 7
ATOM 6710 O O . LEU A 1 34 ? 3.610 8.674 -23.594 1.00 0.00 34 LEU A O 7
ATOM 6725 N N . ALA A 1 35 ? 4.887 8.920 -21.743 1.00 0.00 35 ALA A N 7
ATOM 6726 C CA . ALA A 1 35 ? 4.341 10.223 -21.404 1.00 0.00 35 ALA A CA 7
ATOM 6727 C C . ALA A 1 35 ? 5.318 11.312 -21.853 1.00 0.00 35 ALA A C 7
ATOM 6728 O O . ALA A 1 35 ? 6.529 11.166 -21.698 1.00 0.00 35 ALA A O 7
ATOM 6735 N N . ARG B 1 1 ? -12.556 -20.780 -26.375 1.00 0.00 1 ARG B N 7
ATOM 6736 C CA . ARG B 1 1 ? -12.180 -19.662 -25.527 1.00 0.00 1 ARG B CA 7
ATOM 6737 C C . ARG B 1 1 ? -13.430 -18.957 -24.994 1.00 0.00 1 ARG B C 7
ATOM 6738 O O . ARG B 1 1 ? -14.312 -18.582 -25.766 1.00 0.00 1 ARG B O 7
ATOM 6755 N N . GLY B 1 2 ? -13.466 -18.796 -23.679 1.00 0.00 2 GLY B N 7
ATOM 6756 C CA . GLY B 1 2 ? -14.593 -18.142 -23.036 1.00 0.00 2 GLY B CA 7
ATOM 6757 C C . GLY B 1 2 ? -14.452 -16.620 -23.100 1.00 0.00 2 GLY B C 7
ATOM 6758 O O . GLY B 1 2 ? -13.442 -16.106 -23.576 1.00 0.00 2 GLY B O 7
ATOM 6762 N N . GLU B 1 3 ? -15.484 -15.943 -22.616 1.00 0.00 3 GLU B N 7
ATOM 6763 C CA . GLU B 1 3 ? -15.488 -14.490 -22.613 1.00 0.00 3 GLU B CA 7
ATOM 6764 C C . GLU B 1 3 ? -15.576 -13.962 -21.179 1.00 0.00 3 GLU B C 7
ATOM 6765 O O . GLU B 1 3 ? -16.668 -13.689 -20.681 1.00 0.00 3 GLU B O 7
ATOM 6776 N N . CYS B 1 4 ? -14.414 -13.835 -20.556 1.00 0.00 4 CYS B N 7
ATOM 6777 C CA . CYS B 1 4 ? -14.347 -13.345 -19.190 1.00 0.00 4 CYS B CA 7
ATOM 6778 C C . CYS B 1 4 ? -13.531 -12.051 -19.183 1.00 0.00 4 CYS B C 7
ATOM 6779 O O . CYS B 1 4 ? -12.304 -12.087 -19.116 1.00 0.00 4 CYS B O 7
ATOM 6786 N N . LYS B 1 5 ? -14.247 -10.938 -19.252 1.00 0.00 5 LYS B N 7
ATOM 6787 C CA . LYS B 1 5 ? -13.604 -9.634 -19.254 1.00 0.00 5 LYS B CA 7
ATOM 6788 C C . LYS B 1 5 ? -14.035 -8.857 -18.010 1.00 0.00 5 LYS B C 7
ATOM 6789 O O . LYS B 1 5 ? -15.213 -8.544 -17.846 1.00 0.00 5 LYS B O 7
ATOM 6803 N N . PHE B 1 6 ? -13.057 -8.566 -17.165 1.00 0.00 6 PHE B N 7
ATOM 6804 C CA . PHE B 1 6 ? -13.319 -7.830 -15.940 1.00 0.00 6 PHE B CA 7
ATOM 6805 C C . PHE B 1 6 ? -12.570 -6.498 -15.930 1.00 0.00 6 PHE B C 7
ATOM 6806 O O . PHE B 1 6 ? -11.461 -6.402 -16.452 1.00 0.00 6 PHE B O 7
ATOM 6822 N N . THR B 1 7 ? -13.204 -5.502 -15.328 1.00 0.00 7 THR B N 7
ATOM 6823 C CA . THR B 1 7 ? -12.611 -4.179 -15.242 1.00 0.00 7 THR B CA 7
ATOM 6824 C C . THR B 1 7 ? -12.377 -3.792 -13.780 1.00 0.00 7 THR B C 7
ATOM 6825 O O . THR B 1 7 ? -13.310 -3.398 -13.083 1.00 0.00 7 THR B O 7
ATOM 6836 N N . VAL B 1 8 ? -11.127 -3.920 -13.360 1.00 0.00 8 VAL B N 7
ATOM 6837 C CA . VAL B 1 8 ? -10.760 -3.589 -11.994 1.00 0.00 8 VAL B CA 7
ATOM 6838 C C . VAL B 1 8 ? -9.662 -2.525 -12.008 1.00 0.00 8 VAL B C 7
ATOM 6839 O O . VAL B 1 8 ? -8.784 -2.545 -12.872 1.00 0.00 8 VAL B O 7
ATOM 6866 N N . GLY B 1 10 ? -9.733 0.147 -13.016 1.00 0.00 10 GLY B N 7
ATOM 6867 C CA . GLY B 1 10 ? -10.037 1.056 -14.105 1.00 0.00 10 GLY B CA 7
ATOM 6868 C C . GLY B 1 10 ? -9.363 0.603 -15.403 1.00 0.00 10 GLY B C 7
ATOM 6869 O O . GLY B 1 10 ? -9.409 1.308 -16.410 1.00 0.00 10 GLY B O 7
ATOM 6873 N N . ARG B 1 11 ? -8.753 -0.571 -15.335 1.00 0.00 11 ARG B N 7
ATOM 6874 C CA . ARG B 1 11 ? -8.071 -1.127 -16.492 1.00 0.00 11 ARG B CA 7
ATOM 6875 C C . ARG B 1 11 ? -8.780 -2.397 -16.966 1.00 0.00 11 ARG B C 7
ATOM 6876 O O . ARG B 1 11 ? -9.520 -3.020 -16.208 1.00 0.00 11 ARG B O 7
ATOM 6893 N N . THR B 1 12 ? -8.526 -2.745 -18.219 1.00 0.00 12 THR B N 7
ATOM 6894 C CA . THR B 1 12 ? -9.129 -3.929 -18.804 1.00 0.00 12 THR B CA 7
ATOM 6895 C C . THR B 1 12 ? -8.282 -5.166 -18.499 1.00 0.00 12 THR B C 7
ATOM 6896 O O . THR B 1 12 ? -7.086 -5.189 -18.784 1.00 0.00 12 THR B O 7
ATOM 6907 N N . ALA B 1 13 ? -8.935 -6.166 -17.924 1.00 0.00 13 ALA B N 7
ATOM 6908 C CA . ALA B 1 13 ? -8.257 -7.403 -17.578 1.00 0.00 13 ALA B CA 7
ATOM 6909 C C . ALA B 1 13 ? -8.910 -8.565 -18.328 1.00 0.00 13 ALA B C 7
ATOM 6910 O O . ALA B 1 13 ? -10.130 -8.717 -18.303 1.00 0.00 13 ALA B O 7
ATOM 6917 N N . LEU B 1 14 ? -8.069 -9.356 -18.979 1.00 0.00 14 LEU B N 7
ATOM 6918 C CA . LEU B 1 14 ? -8.549 -10.499 -19.734 1.00 0.00 14 LEU B CA 7
ATOM 6919 C C . LEU B 1 14 ? -7.921 -11.776 -19.172 1.00 0.00 14 LEU B C 7
ATOM 6920 O O . LEU B 1 14 ? -6.777 -11.762 -18.718 1.00 0.00 14 LEU B O 7
ATOM 6935 N N . ASN B 1 15 ? -8.694 -12.851 -19.222 1.00 0.00 15 ASN B N 7
ATOM 6936 C CA . ASN B 1 15 ? -8.229 -14.134 -18.724 1.00 0.00 15 ASN B CA 7
ATOM 6937 C C . ASN B 1 15 ? -8.049 -15.096 -19.899 1.00 0.00 15 ASN B C 7
ATOM 6938 O O . ASN B 1 15 ? -9.028 -15.570 -20.475 1.00 0.00 15 ASN B O 7
ATOM 6948 N N . THR B 1 16 ? -6.790 -15.359 -20.222 1.00 0.00 16 THR B N 7
ATOM 6949 C CA . THR B 1 16 ? -6.468 -16.257 -21.317 1.00 0.00 16 THR B CA 7
ATOM 6950 C C . THR B 1 16 ? -6.015 -17.616 -20.777 1.00 0.00 16 THR B C 7
ATOM 6951 O O . THR B 1 16 ? -4.856 -17.783 -20.405 1.00 0.00 16 THR B O 7
ATOM 6976 N N . ALA B 1 18 ? -5.358 -19.773 -18.260 1.00 0.00 18 ALA B N 7
ATOM 6977 C CA . ALA B 1 18 ? -5.111 -19.767 -16.829 1.00 0.00 18 ALA B CA 7
ATOM 6978 C C . ALA B 1 18 ? -4.143 -18.632 -16.488 1.00 0.00 18 ALA B C 7
ATOM 6979 O O . ALA B 1 18 ? -3.553 -18.618 -15.409 1.00 0.00 18 ALA B O 7
ATOM 6986 N N . VAL B 1 19 ? -4.010 -17.709 -17.428 1.00 0.00 19 VAL B N 7
ATOM 6987 C CA . VAL B 1 19 ? -3.124 -16.572 -17.241 1.00 0.00 19 VAL B CA 7
ATOM 6988 C C . VAL B 1 19 ? -3.954 -15.288 -17.185 1.00 0.00 19 VAL B C 7
ATOM 6989 O O . VAL B 1 19 ? -4.977 -15.176 -17.859 1.00 0.00 19 VAL B O 7
ATOM 7002 N N . GLN B 1 20 ? -3.483 -14.352 -16.374 1.00 0.00 20 GLN B N 7
ATOM 7003 C CA . GLN B 1 20 ? -4.168 -13.080 -16.221 1.00 0.00 20 GLN B CA 7
ATOM 7004 C C . GLN B 1 20 ? -3.309 -11.943 -16.779 1.00 0.00 20 GLN B C 7
ATOM 7005 O O . GLN B 1 20 ? -2.294 -11.581 -16.188 1.00 0.00 20 GLN B O 7
ATOM 7017 N N . LYS B 1 21 ? -3.748 -11.413 -17.911 1.00 0.00 21 LYS B N 7
ATOM 7018 C CA . LYS B 1 21 ? -3.033 -10.326 -18.555 1.00 0.00 21 LYS B CA 7
ATOM 7019 C C . LYS B 1 21 ? -3.978 -9.137 -18.739 1.00 0.00 21 LYS B C 7
ATOM 7020 O O . LYS B 1 21 ? -5.037 -9.270 -19.348 1.00 0.00 21 LYS B O 7
ATOM 7034 N N . TRP B 1 22 ? -3.560 -8.000 -18.199 1.00 0.00 22 TRP B N 7
ATOM 7035 C CA . TRP B 1 22 ? -4.357 -6.788 -18.296 1.00 0.00 22 TRP B CA 7
ATOM 7036 C C . TRP B 1 22 ? -3.422 -5.636 -18.668 1.00 0.00 22 TRP B C 7
ATOM 7037 O O . TRP B 1 22 ? -2.206 -5.743 -18.509 1.00 0.00 22 TRP B O 7
ATOM 7057 N N . HIS B 1 23 ? -4.023 -4.563 -19.158 1.00 0.00 23 HIS B N 7
ATOM 7058 C CA . HIS B 1 23 ? -3.259 -3.392 -19.554 1.00 0.00 23 HIS B CA 7
ATOM 7059 C C . HIS B 1 23 ? -3.928 -2.131 -19.001 1.00 0.00 23 HIS B C 7
ATOM 7060 O O . HIS B 1 23 ? -5.017 -1.761 -19.436 1.00 0.00 23 HIS B O 7
ATOM 7073 N N . PHE B 1 24 ? -3.248 -1.508 -18.050 1.00 0.00 24 PHE B N 7
ATOM 7074 C CA . PHE B 1 24 ? -3.762 -0.297 -17.433 1.00 0.00 24 PHE B CA 7
ATOM 7075 C C . PHE B 1 24 ? -3.221 0.949 -18.137 1.00 0.00 24 PHE B C 7
ATOM 7076 O O . PHE B 1 24 ? -2.017 1.062 -18.368 1.00 0.00 24 PHE B O 7
ATOM 7092 N N . VAL B 1 25 ? -4.135 1.852 -18.458 1.00 0.00 25 VAL B N 7
ATOM 7093 C CA . VAL B 1 25 ? -3.766 3.086 -19.131 1.00 0.00 25 VAL B CA 7
ATOM 7094 C C . VAL B 1 25 ? -4.137 4.276 -18.245 1.00 0.00 25 VAL B C 7
ATOM 7095 O O . VAL B 1 25 ? -5.288 4.415 -17.838 1.00 0.00 25 VAL B O 7
ATOM 7108 N N . LEU B 1 26 ? -3.138 5.103 -17.973 1.00 0.00 26 LEU B N 7
ATOM 7109 C CA . LEU B 1 26 ? -3.344 6.277 -17.142 1.00 0.00 26 LEU B CA 7
ATOM 7110 C C . LEU B 1 26 ? -2.817 7.513 -17.872 1.00 0.00 26 LEU B C 7
ATOM 7111 O O . LEU B 1 26 ? -1.856 8.138 -17.427 1.00 0.00 26 LEU B O 7
ATOM 7140 N N . GLY B 1 28 ? -0.700 9.145 -20.044 1.00 0.00 28 GLY B N 7
ATOM 7141 C CA . GLY B 1 28 ? 0.588 8.940 -20.684 1.00 0.00 28 GLY B CA 7
ATOM 7142 C C . GLY B 1 28 ? 1.334 7.762 -20.052 1.00 0.00 28 GLY B C 7
ATOM 7143 O O . GLY B 1 28 ? 2.356 7.319 -20.574 1.00 0.00 28 GLY B O 7
ATOM 7147 N N . TYR B 1 29 ? 0.792 7.288 -18.942 1.00 0.00 29 TYR B N 7
ATOM 7148 C CA . TYR B 1 29 ? 1.392 6.169 -18.235 1.00 0.00 29 TYR B CA 7
ATOM 7149 C C . TYR B 1 29 ? 0.683 4.858 -18.579 1.00 0.00 29 TYR B C 7
ATOM 7150 O O . TYR B 1 29 ? -0.465 4.648 -18.191 1.00 0.00 29 TYR B O 7
ATOM 7167 N N . LYS B 1 30 ? 1.397 4.009 -19.304 1.00 0.00 30 LYS B N 7
ATOM 7168 C CA . LYS B 1 30 ? 0.850 2.724 -19.706 1.00 0.00 30 LYS B CA 7
ATOM 7169 C C . LYS B 1 30 ? 1.611 1.605 -18.991 1.00 0.00 30 LYS B C 7
ATOM 7170 O O . LYS B 1 30 ? 2.806 1.734 -18.726 1.00 0.00 30 LYS B O 7
ATOM 7184 N N . CYS B 1 31 ? 0.888 0.533 -18.701 1.00 0.00 31 CYS B N 7
ATOM 7185 C CA . CYS B 1 31 ? 1.482 -0.606 -18.023 1.00 0.00 31 CYS B CA 7
ATOM 7186 C C . CYS B 1 31 ? 0.905 -1.884 -18.638 1.00 0.00 31 CYS B C 7
ATOM 7187 O O . CYS B 1 31 ? -0.312 -2.037 -18.733 1.00 0.00 31 CYS B O 7
ATOM 7193 N N . GLU B 1 32 ? 1.806 -2.769 -19.038 1.00 0.00 32 GLU B N 7
ATOM 7194 C CA . GLU B 1 32 ? 1.402 -4.028 -19.642 1.00 0.00 32 GLU B CA 7
ATOM 7195 C C . GLU B 1 32 ? 1.876 -5.203 -18.783 1.00 0.00 32 GLU B C 7
ATOM 7196 O O . GLU B 1 32 ? 3.074 -5.458 -18.681 1.00 0.00 32 GLU B O 7
ATOM 7207 N N . ILE B 1 33 ? 0.909 -5.886 -18.188 1.00 0.00 33 ILE B N 7
ATOM 7208 C CA . ILE B 1 33 ? 1.211 -7.029 -17.342 1.00 0.00 33 ILE B CA 7
ATOM 7209 C C . ILE B 1 33 ? 0.596 -8.289 -17.955 1.00 0.00 33 ILE B C 7
ATOM 7210 O O . ILE B 1 33 ? -0.621 -8.375 -18.114 1.00 0.00 33 ILE B O 7
ATOM 7225 N N . LEU B 1 34 ? 1.465 -9.235 -18.280 1.00 0.00 34 LEU B N 7
ATOM 7226 C CA . LEU B 1 34 ? 1.021 -10.486 -18.871 1.00 0.00 34 LEU B CA 7
ATOM 7227 C C . LEU B 1 34 ? 1.311 -11.633 -17.901 1.00 0.00 34 LEU B C 7
ATOM 7228 O O . LEU B 1 34 ? 2.160 -12.483 -18.175 1.00 0.00 34 LEU B O 7
ATOM 7243 N N . ALA B 1 35 ? 0.591 -11.623 -16.789 1.00 0.00 35 ALA B N 7
ATOM 7244 C CA . ALA B 1 35 ? 0.761 -12.654 -15.778 1.00 0.00 35 ALA B CA 7
ATOM 7245 C C . ALA B 1 35 ? -0.562 -13.401 -15.592 1.00 0.00 35 ALA B C 7
ATOM 7246 O O . ALA B 1 35 ? -1.232 -13.239 -14.573 1.00 0.00 35 ALA B O 7
ATOM 7253 N N . ARG A 1 1 ? 16.049 13.754 -16.678 1.00 0.00 1 ARG A N 8
ATOM 7254 C CA . ARG A 1 1 ? 16.144 15.170 -16.988 1.00 0.00 1 ARG A CA 8
ATOM 7255 C C . ARG A 1 1 ? 17.359 15.437 -17.880 1.00 0.00 1 ARG A C 8
ATOM 7256 O O . ARG A 1 1 ? 18.418 14.841 -17.687 1.00 0.00 1 ARG A O 8
ATOM 7273 N N . GLY A 1 2 ? 17.165 16.334 -18.835 1.00 0.00 2 GLY A N 8
ATOM 7274 C CA . GLY A 1 2 ? 18.230 16.687 -19.757 1.00 0.00 2 GLY A CA 8
ATOM 7275 C C . GLY A 1 2 ? 18.211 15.783 -20.991 1.00 0.00 2 GLY A C 8
ATOM 7276 O O . GLY A 1 2 ? 17.210 15.122 -21.265 1.00 0.00 2 GLY A O 8
ATOM 7280 N N . GLU A 1 3 ? 19.326 15.785 -21.705 1.00 0.00 3 GLU A N 8
ATOM 7281 C CA . GLU A 1 3 ? 19.450 14.974 -22.904 1.00 0.00 3 GLU A CA 8
ATOM 7282 C C . GLU A 1 3 ? 20.561 13.937 -22.733 1.00 0.00 3 GLU A C 8
ATOM 7283 O O . GLU A 1 3 ? 21.596 14.015 -23.392 1.00 0.00 3 GLU A O 8
ATOM 7294 N N . CYS A 1 4 ? 20.310 12.988 -21.841 1.00 0.00 4 CYS A N 8
ATOM 7295 C CA . CYS A 1 4 ? 21.277 11.937 -21.575 1.00 0.00 4 CYS A CA 8
ATOM 7296 C C . CYS A 1 4 ? 20.514 10.639 -21.306 1.00 0.00 4 CYS A C 8
ATOM 7297 O O . CYS A 1 4 ? 19.292 10.652 -21.164 1.00 0.00 4 CYS A O 8
ATOM 7304 N N . LYS A 1 5 ? 21.264 9.549 -21.245 1.00 0.00 5 LYS A N 8
ATOM 7305 C CA . LYS A 1 5 ? 20.674 8.245 -20.996 1.00 0.00 5 LYS A CA 8
ATOM 7306 C C . LYS A 1 5 ? 20.865 7.876 -19.524 1.00 0.00 5 LYS A C 8
ATOM 7307 O O . LYS A 1 5 ? 21.992 7.829 -19.034 1.00 0.00 5 LYS A O 8
ATOM 7321 N N . PHE A 1 6 ? 19.747 7.623 -18.860 1.00 0.00 6 PHE A N 8
ATOM 7322 C CA . PHE A 1 6 ? 19.778 7.259 -17.453 1.00 0.00 6 PHE A CA 8
ATOM 7323 C C . PHE A 1 6 ? 19.252 5.838 -17.242 1.00 0.00 6 PHE A C 8
ATOM 7324 O O . PHE A 1 6 ? 18.244 5.452 -17.834 1.00 0.00 6 PHE A O 8
ATOM 7340 N N . THR A 1 7 ? 19.958 5.099 -16.398 1.00 0.00 7 THR A N 8
ATOM 7341 C CA . THR A 1 7 ? 19.574 3.729 -16.104 1.00 0.00 7 THR A CA 8
ATOM 7342 C C . THR A 1 7 ? 19.489 3.513 -14.591 1.00 0.00 7 THR A C 8
ATOM 7343 O O . THR A 1 7 ? 20.506 3.532 -13.899 1.00 0.00 7 THR A O 8
ATOM 7354 N N . VAL A 1 8 ? 18.266 3.315 -14.122 1.00 0.00 8 VAL A N 8
ATOM 7355 C CA . VAL A 1 8 ? 18.035 3.097 -12.705 1.00 0.00 8 VAL A CA 8
ATOM 7356 C C . VAL A 1 8 ? 17.305 1.766 -12.511 1.00 0.00 8 VAL A C 8
ATOM 7357 O O . VAL A 1 8 ? 16.183 1.594 -12.985 1.00 0.00 8 VAL A O 8
ATOM 7384 N N . GLY A 1 10 ? 16.337 -1.392 -13.483 1.00 0.00 10 GLY A N 8
ATOM 7385 C CA . GLY A 1 10 ? 16.236 -2.186 -14.694 1.00 0.00 10 GLY A CA 8
ATOM 7386 C C . GLY A 1 10 ? 15.354 -1.490 -15.733 1.00 0.00 10 GLY A C 8
ATOM 7387 O O . GLY A 1 10 ? 14.908 -2.116 -16.694 1.00 0.00 10 GLY A O 8
ATOM 7391 N N . ARG A 1 11 ? 15.127 -0.206 -15.504 1.00 0.00 11 ARG A N 8
ATOM 7392 C CA . ARG A 1 11 ? 14.307 0.582 -16.409 1.00 0.00 11 ARG A CA 8
ATOM 7393 C C . ARG A 1 11 ? 15.140 1.695 -17.049 1.00 0.00 11 ARG A C 8
ATOM 7394 O O . ARG A 1 11 ? 15.489 2.672 -16.390 1.00 0.00 11 ARG A O 8
ATOM 7411 N N . THR A 1 12 ? 15.434 1.509 -18.328 1.00 0.00 12 THR A N 8
ATOM 7412 C CA . THR A 1 12 ? 16.219 2.484 -19.065 1.00 0.00 12 THR A CA 8
ATOM 7413 C C . THR A 1 12 ? 15.310 3.562 -19.658 1.00 0.00 12 THR A C 8
ATOM 7414 O O . THR A 1 12 ? 14.300 3.251 -20.288 1.00 0.00 12 THR A O 8
ATOM 7425 N N . ALA A 1 13 ? 15.701 4.809 -19.436 1.00 0.00 13 ALA A N 8
ATOM 7426 C CA . ALA A 1 13 ? 14.933 5.935 -19.941 1.00 0.00 13 ALA A CA 8
ATOM 7427 C C . ALA A 1 13 ? 15.881 6.931 -20.613 1.00 0.00 13 ALA A C 8
ATOM 7428 O O . ALA A 1 13 ? 16.922 7.274 -20.056 1.00 0.00 13 ALA A O 8
ATOM 7435 N N . LEU A 1 14 ? 15.485 7.368 -21.799 1.00 0.00 14 LEU A N 8
ATOM 7436 C CA . LEU A 1 14 ? 16.284 8.319 -22.551 1.00 0.00 14 LEU A CA 8
ATOM 7437 C C . LEU A 1 14 ? 15.423 9.528 -22.917 1.00 0.00 14 LEU A C 8
ATOM 7438 O O . LEU A 1 14 ? 14.226 9.552 -22.631 1.00 0.00 14 LEU A O 8
ATOM 7453 N N . ASN A 1 15 ? 16.064 10.506 -23.541 1.00 0.00 15 ASN A N 8
ATOM 7454 C CA . ASN A 1 15 ? 15.370 11.716 -23.948 1.00 0.00 15 ASN A CA 8
ATOM 7455 C C . ASN A 1 15 ? 15.226 11.729 -25.471 1.00 0.00 15 ASN A C 8
ATOM 7456 O O . ASN A 1 15 ? 16.222 11.763 -26.191 1.00 0.00 15 ASN A O 8
ATOM 7466 N N . THR A 1 16 ? 13.978 11.702 -25.914 1.00 0.00 16 THR A N 8
ATOM 7467 C CA . THR A 1 16 ? 13.690 11.708 -27.339 1.00 0.00 16 THR A CA 8
ATOM 7468 C C . THR A 1 16 ? 13.074 13.048 -27.751 1.00 0.00 16 THR A C 8
ATOM 7469 O O . THR A 1 16 ? 11.891 13.288 -27.520 1.00 0.00 16 THR A O 8
ATOM 7494 N N . ALA A 1 18 ? 12.084 16.285 -27.167 1.00 0.00 18 ALA A N 8
ATOM 7495 C CA . ALA A 1 18 ? 11.782 17.158 -26.046 1.00 0.00 18 ALA A CA 8
ATOM 7496 C C . ALA A 1 18 ? 10.824 16.442 -25.091 1.00 0.00 18 ALA A C 8
ATOM 7497 O O . ALA A 1 18 ? 10.193 17.079 -24.249 1.00 0.00 18 ALA A O 8
ATOM 7504 N N . VAL A 1 19 ? 10.746 15.130 -25.255 1.00 0.00 19 VAL A N 8
ATOM 7505 C CA . VAL A 1 19 ? 9.874 14.322 -24.418 1.00 0.00 19 VAL A CA 8
ATOM 7506 C C . VAL A 1 19 ? 10.702 13.234 -23.731 1.00 0.00 19 VAL A C 8
ATOM 7507 O O . VAL A 1 19 ? 11.732 12.809 -24.253 1.00 0.00 19 VAL A O 8
ATOM 7520 N N . GLN A 1 20 ? 10.220 12.814 -22.570 1.00 0.00 20 GLN A N 8
ATOM 7521 C CA . GLN A 1 20 ? 10.901 11.783 -21.806 1.00 0.00 20 GLN A CA 8
ATOM 7522 C C . GLN A 1 20 ? 10.357 10.402 -22.174 1.00 0.00 20 GLN A C 8
ATOM 7523 O O . GLN A 1 20 ? 9.154 10.234 -22.361 1.00 0.00 20 GLN A O 8
ATOM 7535 N N . LYS A 1 21 ? 11.271 9.447 -22.268 1.00 0.00 21 LYS A N 8
ATOM 7536 C CA . LYS A 1 21 ? 10.898 8.086 -22.612 1.00 0.00 21 LYS A CA 8
ATOM 7537 C C . LYS A 1 21 ? 11.452 7.128 -21.555 1.00 0.00 21 LYS A C 8
ATOM 7538 O O . LYS A 1 21 ? 12.664 6.942 -21.455 1.00 0.00 21 LYS A O 8
ATOM 7552 N N . TRP A 1 22 ? 10.540 6.544 -20.793 1.00 0.00 22 TRP A N 8
ATOM 7553 C CA . TRP A 1 22 ? 10.922 5.611 -19.747 1.00 0.00 22 TRP A CA 8
ATOM 7554 C C . TRP A 1 22 ? 10.397 4.227 -20.135 1.00 0.00 22 TRP A C 8
ATOM 7555 O O . TRP A 1 22 ? 9.228 4.078 -20.486 1.00 0.00 22 TRP A O 8
ATOM 7575 N N . HIS A 1 23 ? 11.289 3.250 -20.059 1.00 0.00 23 HIS A N 8
ATOM 7576 C CA . HIS A 1 23 ? 10.930 1.882 -20.397 1.00 0.00 23 HIS A CA 8
ATOM 7577 C C . HIS A 1 23 ? 11.238 0.963 -19.214 1.00 0.00 23 HIS A C 8
ATOM 7578 O O . HIS A 1 23 ? 12.387 0.857 -18.787 1.00 0.00 23 HIS A O 8
ATOM 7591 N N . PHE A 1 24 ? 10.191 0.321 -18.716 1.00 0.00 24 PHE A N 8
ATOM 7592 C CA . PHE A 1 24 ? 10.334 -0.586 -17.591 1.00 0.00 24 PHE A CA 8
ATOM 7593 C C . PHE A 1 24 ? 10.128 -2.038 -18.027 1.00 0.00 24 PHE A C 8
ATOM 7594 O O . PHE A 1 24 ? 9.046 -2.406 -18.483 1.00 0.00 24 PHE A O 8
ATOM 7610 N N . VAL A 1 25 ? 11.182 -2.825 -17.868 1.00 0.00 25 VAL A N 8
ATOM 7611 C CA . VAL A 1 25 ? 11.129 -4.229 -18.239 1.00 0.00 25 VAL A CA 8
ATOM 7612 C C . VAL A 1 25 ? 11.588 -5.083 -17.056 1.00 0.00 25 VAL A C 8
ATOM 7613 O O . VAL A 1 25 ? 12.758 -5.048 -16.678 1.00 0.00 25 VAL A O 8
ATOM 7626 N N . LEU A 1 26 ? 10.643 -5.830 -16.504 1.00 0.00 26 LEU A N 8
ATOM 7627 C CA . LEU A 1 26 ? 10.936 -6.690 -15.371 1.00 0.00 26 LEU A CA 8
ATOM 7628 C C . LEU A 1 26 ? 10.182 -8.012 -15.532 1.00 0.00 26 LEU A C 8
ATOM 7629 O O . LEU A 1 26 ? 9.085 -8.173 -15.002 1.00 0.00 26 LEU A O 8
ATOM 7658 N N . GLY A 1 28 ? 7.876 -10.417 -17.060 1.00 0.00 28 GLY A N 8
ATOM 7659 C CA . GLY A 1 28 ? 6.700 -10.362 -17.914 1.00 0.00 28 GLY A CA 8
ATOM 7660 C C . GLY A 1 28 ? 5.944 -9.047 -17.722 1.00 0.00 28 GLY A C 8
ATOM 7661 O O . GLY A 1 28 ? 4.942 -8.799 -18.392 1.00 0.00 28 GLY A O 8
ATOM 7665 N N . TYR A 1 29 ? 6.451 -8.238 -16.804 1.00 0.00 29 TYR A N 8
ATOM 7666 C CA . TYR A 1 29 ? 5.835 -6.954 -16.515 1.00 0.00 29 TYR A CA 8
ATOM 7667 C C . TYR A 1 29 ? 6.581 -5.818 -17.217 1.00 0.00 29 TYR A C 8
ATOM 7668 O O . TYR A 1 29 ? 7.713 -5.496 -16.857 1.00 0.00 29 TYR A O 8
ATOM 7685 N N . LYS A 1 30 ? 5.917 -5.241 -18.209 1.00 0.00 30 LYS A N 8
ATOM 7686 C CA . LYS A 1 30 ? 6.504 -4.148 -18.965 1.00 0.00 30 LYS A CA 8
ATOM 7687 C C . LYS A 1 30 ? 5.607 -2.914 -18.848 1.00 0.00 30 LYS A C 8
ATOM 7688 O O . LYS A 1 30 ? 4.468 -2.922 -19.315 1.00 0.00 30 LYS A O 8
ATOM 7702 N N . CYS A 1 31 ? 6.154 -1.882 -18.221 1.00 0.00 31 CYS A N 8
ATOM 7703 C CA . CYS A 1 31 ? 5.417 -0.644 -18.036 1.00 0.00 31 CYS A CA 8
ATOM 7704 C C . CYS A 1 31 ? 6.094 0.447 -18.870 1.00 0.00 31 CYS A C 8
ATOM 7705 O O . CYS A 1 31 ? 7.020 1.106 -18.401 1.00 0.00 31 CYS A O 8
ATOM 7711 N N . GLU A 1 32 ? 5.606 0.602 -20.091 1.00 0.00 32 GLU A N 8
ATOM 7712 C CA . GLU A 1 32 ? 6.152 1.601 -20.994 1.00 0.00 32 GLU A CA 8
ATOM 7713 C C . GLU A 1 32 ? 5.342 2.896 -20.906 1.00 0.00 32 GLU A C 8
ATOM 7714 O O . GLU A 1 32 ? 4.113 2.869 -20.959 1.00 0.00 32 GLU A O 8
ATOM 7725 N N . ILE A 1 33 ? 6.064 4.000 -20.771 1.00 0.00 33 ILE A N 8
ATOM 7726 C CA . ILE A 1 33 ? 5.427 5.302 -20.676 1.00 0.00 33 ILE A CA 8
ATOM 7727 C C . ILE A 1 33 ? 6.060 6.252 -21.695 1.00 0.00 33 ILE A C 8
ATOM 7728 O O . ILE A 1 33 ? 7.272 6.222 -21.906 1.00 0.00 33 ILE A O 8
ATOM 7743 N N . LEU A 1 34 ? 5.213 7.071 -22.299 1.00 0.00 34 LEU A N 8
ATOM 7744 C CA . LEU A 1 34 ? 5.675 8.027 -23.292 1.00 0.00 34 LEU A CA 8
ATOM 7745 C C . LEU A 1 34 ? 5.384 9.446 -22.800 1.00 0.00 34 LEU A C 8
ATOM 7746 O O . LEU A 1 34 ? 4.400 10.060 -23.212 1.00 0.00 34 LEU A O 8
ATOM 7761 N N . ALA A 1 35 ? 6.256 9.926 -21.927 1.00 0.00 35 ALA A N 8
ATOM 7762 C CA . ALA A 1 35 ? 6.106 11.262 -21.374 1.00 0.00 35 ALA A CA 8
ATOM 7763 C C . ALA A 1 35 ? 7.358 12.082 -21.687 1.00 0.00 35 ALA A C 8
ATOM 7764 O O . ALA A 1 35 ? 7.554 13.162 -21.128 1.00 0.00 35 ALA A O 8
ATOM 7771 N N . ARG B 1 1 ? -16.095 -17.813 -14.548 1.00 0.00 1 ARG B N 8
ATOM 7772 C CA . ARG B 1 1 ? -16.944 -18.720 -15.300 1.00 0.00 1 ARG B CA 8
ATOM 7773 C C . ARG B 1 1 ? -16.968 -18.324 -16.778 1.00 0.00 1 ARG B C 8
ATOM 7774 O O . ARG B 1 1 ? -17.788 -17.504 -17.191 1.00 0.00 1 ARG B O 8
ATOM 7791 N N . GLY B 1 2 ? -16.058 -18.923 -17.533 1.00 0.00 2 GLY B N 8
ATOM 7792 C CA . GLY B 1 2 ? -15.965 -18.643 -18.955 1.00 0.00 2 GLY B CA 8
ATOM 7793 C C . GLY B 1 2 ? -15.059 -17.437 -19.218 1.00 0.00 2 GLY B C 8
ATOM 7794 O O . GLY B 1 2 ? -13.886 -17.445 -18.848 1.00 0.00 2 GLY B O 8
ATOM 7798 N N . GLU B 1 3 ? -15.639 -16.430 -19.854 1.00 0.00 3 GLU B N 8
ATOM 7799 C CA . GLU B 1 3 ? -14.899 -15.219 -20.170 1.00 0.00 3 GLU B CA 8
ATOM 7800 C C . GLU B 1 3 ? -15.535 -14.013 -19.479 1.00 0.00 3 GLU B C 8
ATOM 7801 O O . GLU B 1 3 ? -16.506 -13.446 -19.979 1.00 0.00 3 GLU B O 8
ATOM 7812 N N . CYS B 1 4 ? -14.964 -13.654 -18.339 1.00 0.00 4 CYS B N 8
ATOM 7813 C CA . CYS B 1 4 ? -15.463 -12.523 -17.574 1.00 0.00 4 CYS B CA 8
ATOM 7814 C C . CYS B 1 4 ? -14.340 -11.492 -17.453 1.00 0.00 4 CYS B C 8
ATOM 7815 O O . CYS B 1 4 ? -13.171 -11.853 -17.321 1.00 0.00 4 CYS B O 8
ATOM 7822 N N . LYS B 1 5 ? -14.734 -10.227 -17.498 1.00 0.00 5 LYS B N 8
ATOM 7823 C CA . LYS B 1 5 ? -13.774 -9.142 -17.395 1.00 0.00 5 LYS B CA 8
ATOM 7824 C C . LYS B 1 5 ? -14.089 -8.305 -16.152 1.00 0.00 5 LYS B C 8
ATOM 7825 O O . LYS B 1 5 ? -15.198 -7.795 -16.008 1.00 0.00 5 LYS B O 8
ATOM 7839 N N . PHE B 1 6 ? -13.092 -8.192 -15.287 1.00 0.00 6 PHE B N 8
ATOM 7840 C CA . PHE B 1 6 ? -13.248 -7.428 -14.060 1.00 0.00 6 PHE B CA 8
ATOM 7841 C C . PHE B 1 6 ? -12.542 -6.076 -14.164 1.00 0.00 6 PHE B C 8
ATOM 7842 O O . PHE B 1 6 ? -11.479 -5.972 -14.775 1.00 0.00 6 PHE B O 8
ATOM 7858 N N . THR B 1 7 ? -13.160 -5.072 -13.557 1.00 0.00 7 THR B N 8
ATOM 7859 C CA . THR B 1 7 ? -12.602 -3.730 -13.574 1.00 0.00 7 THR B CA 8
ATOM 7860 C C . THR B 1 7 ? -12.328 -3.250 -12.148 1.00 0.00 7 THR B C 8
ATOM 7861 O O . THR B 1 7 ? -13.217 -2.718 -11.485 1.00 0.00 7 THR B O 8
ATOM 7872 N N . VAL B 1 8 ? -11.091 -3.454 -11.717 1.00 0.00 8 VAL B N 8
ATOM 7873 C CA . VAL B 1 8 ? -10.688 -3.048 -10.381 1.00 0.00 8 VAL B CA 8
ATOM 7874 C C . VAL B 1 8 ? -9.407 -2.217 -10.470 1.00 0.00 8 VAL B C 8
ATOM 7875 O O . VAL B 1 8 ? -8.479 -2.575 -11.192 1.00 0.00 8 VAL B O 8
ATOM 7902 N N . GLY B 1 10 ? -8.977 0.216 -11.950 1.00 0.00 10 GLY B N 8
ATOM 7903 C CA . GLY B 1 10 ? -9.016 0.911 -13.226 1.00 0.00 10 GLY B CA 8
ATOM 7904 C C . GLY B 1 10 ? -8.307 0.100 -14.313 1.00 0.00 10 GLY B C 8
ATOM 7905 O O . GLY B 1 10 ? -8.159 0.565 -15.442 1.00 0.00 10 GLY B O 8
ATOM 7909 N N . ARG B 1 11 ? -7.887 -1.098 -13.933 1.00 0.00 11 ARG B N 8
ATOM 7910 C CA . ARG B 1 11 ? -7.197 -1.977 -14.861 1.00 0.00 11 ARG B CA 8
ATOM 7911 C C . ARG B 1 11 ? -8.132 -3.095 -15.328 1.00 0.00 11 ARG B C 8
ATOM 7912 O O . ARG B 1 11 ? -8.750 -3.775 -14.510 1.00 0.00 11 ARG B O 8
ATOM 7929 N N . THR B 1 12 ? -8.205 -3.252 -16.642 1.00 0.00 12 THR B N 8
ATOM 7930 C CA . THR B 1 12 ? -9.053 -4.276 -17.228 1.00 0.00 12 THR B CA 8
ATOM 7931 C C . THR B 1 12 ? -8.315 -5.614 -17.282 1.00 0.00 12 THR B C 8
ATOM 7932 O O . THR B 1 12 ? -7.378 -5.779 -18.063 1.00 0.00 12 THR B O 8
ATOM 7943 N N . ALA B 1 13 ? -8.763 -6.537 -16.444 1.00 0.00 13 ALA B N 8
ATOM 7944 C CA . ALA B 1 13 ? -8.156 -7.856 -16.387 1.00 0.00 13 ALA B CA 8
ATOM 7945 C C . ALA B 1 13 ? -9.197 -8.907 -16.776 1.00 0.00 13 ALA B C 8
ATOM 7946 O O . ALA B 1 13 ? -10.260 -8.991 -16.164 1.00 0.00 13 ALA B O 8
ATOM 7953 N N . LEU B 1 14 ? -8.853 -9.685 -17.793 1.00 0.00 14 LEU B N 8
ATOM 7954 C CA . LEU B 1 14 ? -9.744 -10.729 -18.271 1.00 0.00 14 LEU B CA 8
ATOM 7955 C C . LEU B 1 14 ? -8.981 -12.053 -18.337 1.00 0.00 14 LEU B C 8
ATOM 7956 O O . LEU B 1 14 ? -7.752 -12.066 -18.332 1.00 0.00 14 LEU B O 8
ATOM 7971 N N . ASN B 1 15 ? -9.742 -13.135 -18.399 1.00 0.00 15 ASN B N 8
ATOM 7972 C CA . ASN B 1 15 ? -9.154 -14.462 -18.466 1.00 0.00 15 ASN B CA 8
ATOM 7973 C C . ASN B 1 15 ? -9.239 -14.981 -19.902 1.00 0.00 15 ASN B C 8
ATOM 7974 O O . ASN B 1 15 ? -10.331 -15.218 -20.417 1.00 0.00 15 ASN B O 8
ATOM 7984 N N . THR B 1 16 ? -8.074 -15.142 -20.511 1.00 0.00 16 THR B N 8
ATOM 7985 C CA . THR B 1 16 ? -8.003 -15.628 -21.879 1.00 0.00 16 THR B CA 8
ATOM 7986 C C . THR B 1 16 ? -7.433 -17.048 -21.911 1.00 0.00 16 THR B C 8
ATOM 7987 O O . THR B 1 16 ? -6.217 -17.233 -21.888 1.00 0.00 16 THR B O 8
ATOM 8012 N N . ALA B 1 18 ? -6.179 -19.896 -20.450 1.00 0.00 18 ALA B N 8
ATOM 8013 C CA . ALA B 1 18 ? -5.589 -20.320 -19.191 1.00 0.00 18 ALA B CA 8
ATOM 8014 C C . ALA B 1 18 ? -4.491 -19.333 -18.790 1.00 0.00 18 ALA B C 8
ATOM 8015 O O . ALA B 1 18 ? -3.668 -19.630 -17.928 1.00 0.00 18 ALA B O 8
ATOM 8022 N N . VAL B 1 19 ? -4.514 -18.177 -19.438 1.00 0.00 19 VAL B N 8
ATOM 8023 C CA . VAL B 1 19 ? -3.531 -17.143 -19.161 1.00 0.00 19 VAL B CA 8
ATOM 8024 C C . VAL B 1 19 ? -4.240 -15.905 -18.607 1.00 0.00 19 VAL B C 8
ATOM 8025 O O . VAL B 1 19 ? -5.411 -15.671 -18.903 1.00 0.00 19 VAL B O 8
ATOM 8038 N N . GLN B 1 20 ? -3.500 -15.145 -17.811 1.00 0.00 20 GLN B N 8
ATOM 8039 C CA . GLN B 1 20 ? -4.044 -13.938 -17.214 1.00 0.00 20 GLN B CA 8
ATOM 8040 C C . GLN B 1 20 ? -3.637 -12.711 -18.032 1.00 0.00 20 GLN B C 8
ATOM 8041 O O . GLN B 1 20 ? -2.462 -12.533 -18.347 1.00 0.00 20 GLN B O 8
ATOM 8053 N N . LYS B 1 21 ? -4.632 -11.897 -18.352 1.00 0.00 21 LYS B N 8
ATOM 8054 C CA . LYS B 1 21 ? -4.393 -10.692 -19.128 1.00 0.00 21 LYS B CA 8
ATOM 8055 C C . LYS B 1 21 ? -4.750 -9.467 -18.282 1.00 0.00 21 LYS B C 8
ATOM 8056 O O . LYS B 1 21 ? -5.916 -9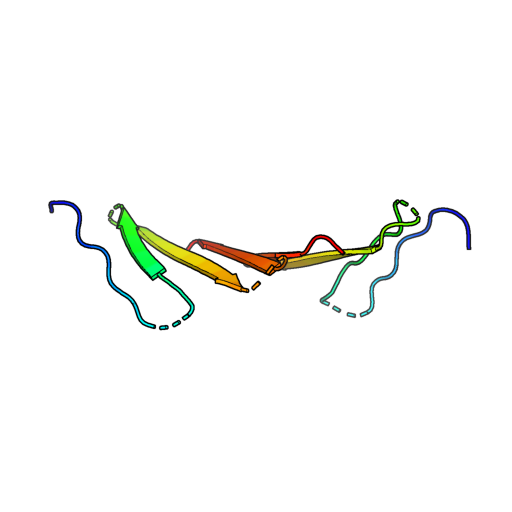.251 -17.959 1.00 0.00 21 LYS B O 8
ATOM 8070 N N . TRP B 1 22 ? -3.722 -8.700 -17.947 1.00 0.00 22 TRP B N 8
ATOM 8071 C CA . TRP B 1 22 ? -3.912 -7.503 -17.147 1.00 0.00 22 TRP B CA 8
ATOM 8072 C C . TRP B 1 22 ? -3.372 -6.311 -17.940 1.00 0.00 22 TRP B C 8
ATOM 8073 O O . TRP B 1 22 ? -2.172 -6.224 -18.196 1.00 0.00 22 TRP B O 8
ATOM 8093 N N . HIS B 1 23 ? -4.284 -5.423 -18.307 1.00 0.00 23 HIS B N 8
ATOM 8094 C CA . HIS B 1 23 ? -3.915 -4.241 -19.066 1.00 0.00 23 HIS B CA 8
ATOM 8095 C C . HIS B 1 23 ? -4.088 -2.996 -18.194 1.00 0.00 23 HIS B C 8
ATOM 8096 O O . HIS B 1 23 ? -5.127 -2.815 -17.563 1.00 0.00 23 HIS B O 8
ATOM 8109 N N . PHE B 1 24 ? -3.052 -2.170 -18.186 1.00 0.00 24 PHE B N 8
ATOM 8110 C CA . PHE B 1 24 ? -3.076 -0.948 -17.402 1.00 0.00 24 PHE B CA 8
ATOM 8111 C C . PHE B 1 24 ? -2.978 0.285 -18.304 1.00 0.00 24 PHE B C 8
ATOM 8112 O O . PHE B 1 24 ? -2.036 0.414 -19.084 1.00 0.00 24 PHE B O 8
ATOM 8128 N N . VAL B 1 25 ? -3.964 1.159 -18.166 1.00 0.00 25 VAL B N 8
ATOM 8129 C CA . VAL B 1 25 ? -4.001 2.375 -18.958 1.00 0.00 25 VAL B CA 8
ATOM 8130 C C . VAL B 1 25 ? -4.227 3.574 -18.034 1.00 0.00 25 VAL B C 8
ATOM 8131 O O . VAL B 1 25 ? -5.227 3.631 -17.319 1.00 0.00 25 VAL B O 8
ATOM 8144 N N . LEU B 1 26 ? -3.283 4.502 -18.080 1.00 0.00 26 LEU B N 8
ATOM 8145 C CA . LEU B 1 26 ? -3.367 5.697 -17.256 1.00 0.00 26 LEU B CA 8
ATOM 8146 C C . LEU B 1 26 ? -2.815 6.891 -18.039 1.00 0.00 26 LEU B C 8
ATOM 8147 O O . LEU B 1 26 ? -1.749 7.410 -17.714 1.00 0.00 26 LEU B O 8
ATOM 8176 N N . GLY B 1 28 ? -0.890 8.611 -20.616 1.00 0.00 28 GLY B N 8
ATOM 8177 C CA . GLY B 1 28 ? 0.274 8.327 -21.440 1.00 0.00 28 GLY B CA 8
ATOM 8178 C C . GLY B 1 28 ? 1.049 7.124 -20.898 1.00 0.00 28 GLY B C 8
ATOM 8179 O O . GLY B 1 28 ? 1.992 6.654 -21.531 1.00 0.00 28 GLY B O 8
ATOM 8183 N N . TYR B 1 29 ? 0.621 6.662 -19.732 1.00 0.00 29 TYR B N 8
ATOM 8184 C CA . TYR B 1 29 ? 1.262 5.522 -19.099 1.00 0.00 29 TYR B CA 8
ATOM 8185 C C . TYR B 1 29 ? 0.470 4.237 -19.349 1.00 0.00 29 TYR B C 8
ATOM 8186 O O . TYR B 1 29 ? -0.624 4.063 -18.813 1.00 0.00 29 TYR B O 8
ATOM 8203 N N . LYS B 1 30 ? 1.052 3.369 -20.165 1.00 0.00 30 LYS B N 8
ATOM 8204 C CA . LYS B 1 30 ? 0.414 2.106 -20.493 1.00 0.00 30 LYS B CA 8
ATOM 8205 C C . LYS B 1 30 ? 1.355 0.955 -20.132 1.00 0.00 30 LYS B C 8
ATOM 8206 O O . LYS B 1 30 ? 2.426 0.817 -20.722 1.00 0.00 30 LYS B O 8
ATOM 8220 N N . CYS B 1 31 ? 0.922 0.161 -19.164 1.00 0.00 31 CYS B N 8
ATOM 8221 C CA . CYS B 1 31 ? 1.713 -0.973 -18.717 1.00 0.00 31 CYS B CA 8
ATOM 8222 C C . CYS B 1 31 ? 0.948 -2.255 -19.054 1.00 0.00 31 CYS B C 8
ATOM 8223 O O . CYS B 1 31 ? -0.268 -2.319 -18.881 1.00 0.00 31 CYS B O 8
ATOM 8229 N N . GLU B 1 32 ? 1.691 -3.243 -19.527 1.00 0.00 32 GLU B N 8
ATOM 8230 C CA . GLU B 1 32 ? 1.099 -4.520 -19.889 1.00 0.00 32 GLU B CA 8
ATOM 8231 C C . GLU B 1 32 ? 1.774 -5.656 -19.119 1.00 0.00 32 GLU B C 8
ATOM 8232 O O . GLU B 1 32 ? 2.987 -5.830 -19.199 1.00 0.00 32 GLU B O 8
ATOM 8243 N N . ILE B 1 33 ? 0.955 -6.400 -18.389 1.00 0.00 33 ILE B N 8
ATOM 8244 C CA . ILE B 1 33 ? 1.458 -7.515 -17.605 1.00 0.00 33 ILE B CA 8
ATOM 8245 C C . ILE B 1 33 ? 0.569 -8.738 -17.837 1.00 0.00 33 ILE B C 8
ATOM 8246 O O . ILE B 1 33 ? -0.643 -8.679 -17.625 1.00 0.00 33 ILE B O 8
ATOM 8261 N N . LEU B 1 34 ? 1.202 -9.818 -18.266 1.00 0.00 34 LEU B N 8
ATOM 8262 C CA . LEU B 1 34 ? 0.483 -11.054 -18.529 1.00 0.00 34 LEU B CA 8
ATOM 8263 C C . LEU B 1 34 ? 1.287 -12.233 -17.978 1.00 0.00 34 LEU B C 8
ATOM 8264 O O . LEU B 1 34 ? 2.422 -12.465 -18.394 1.00 0.00 34 LEU B O 8
ATOM 8279 N N . ALA B 1 35 ? 0.666 -12.949 -17.051 1.00 0.00 35 ALA B N 8
ATOM 8280 C CA . ALA B 1 35 ? 1.309 -14.099 -16.440 1.00 0.00 35 ALA B CA 8
ATOM 8281 C C . ALA B 1 35 ? 0.435 -15.336 -16.645 1.00 0.00 35 ALA B C 8
ATOM 8282 O O . ALA B 1 35 ? -0.705 -15.229 -17.095 1.00 0.00 35 ALA B O 8
ATOM 8289 N N . ARG A 1 1 ? 20.081 21.852 -20.428 1.00 0.00 1 ARG A N 9
ATOM 8290 C CA . ARG A 1 1 ? 19.150 20.769 -20.694 1.00 0.00 1 ARG A CA 9
ATOM 8291 C C . ARG A 1 1 ? 19.656 19.469 -20.065 1.00 0.00 1 ARG A C 9
ATOM 8292 O O . ARG A 1 1 ? 20.802 19.393 -19.626 1.00 0.00 1 ARG A O 9
ATOM 8309 N N . GLY A 1 2 ? 18.776 18.478 -20.043 1.00 0.00 2 GLY A N 9
ATOM 8310 C CA . GLY A 1 2 ? 19.119 17.185 -19.476 1.00 0.00 2 GLY A CA 9
ATOM 8311 C C . GLY A 1 2 ? 18.929 16.069 -20.504 1.00 0.00 2 GLY A C 9
ATOM 8312 O O . GLY A 1 2 ? 17.831 15.530 -20.645 1.00 0.00 2 GLY A O 9
ATOM 8316 N N . GLU A 1 3 ? 20.014 15.752 -21.194 1.00 0.00 3 GLU A N 9
ATOM 8317 C CA . GLU A 1 3 ? 19.980 14.708 -22.205 1.00 0.00 3 GLU A CA 9
ATOM 8318 C C . GLU A 1 3 ? 20.971 13.597 -21.854 1.00 0.00 3 GLU A C 9
ATOM 8319 O O . GLU A 1 3 ? 22.042 13.504 -22.451 1.00 0.00 3 GLU A O 9
ATOM 8330 N N . CYS A 1 4 ? 20.580 12.783 -20.885 1.00 0.00 4 CYS A N 9
ATOM 8331 C CA . CYS A 1 4 ? 21.420 11.682 -20.446 1.00 0.00 4 CYS A CA 9
ATOM 8332 C C . CYS A 1 4 ? 20.575 10.406 -20.439 1.00 0.00 4 CYS A C 9
ATOM 8333 O O . CYS A 1 4 ? 19.352 10.465 -20.564 1.00 0.00 4 CYS A O 9
ATOM 8340 N N . LYS A 1 5 ? 21.259 9.281 -20.289 1.00 0.00 5 LYS A N 9
ATOM 8341 C CA . LYS A 1 5 ? 20.587 7.994 -20.263 1.00 0.00 5 LYS A CA 9
ATOM 8342 C C . LYS A 1 5 ? 20.643 7.424 -18.845 1.00 0.00 5 LYS A C 9
ATOM 8343 O O . LYS A 1 5 ? 21.720 7.287 -18.268 1.00 0.00 5 LYS A O 9
ATOM 8357 N N . PHE A 1 6 ? 19.466 7.105 -18.323 1.00 0.00 6 PHE A N 9
ATOM 8358 C CA . PHE A 1 6 ? 19.367 6.551 -16.983 1.00 0.00 6 PHE A CA 9
ATOM 8359 C C . PHE A 1 6 ? 18.856 5.111 -17.021 1.00 0.00 6 PHE A C 9
ATOM 8360 O O . PHE A 1 6 ? 17.706 4.864 -17.382 1.00 0.00 6 PHE A O 9
ATOM 8376 N N . THR A 1 7 ? 19.735 4.194 -16.644 1.00 0.00 7 THR A N 9
ATOM 8377 C CA . THR A 1 7 ? 19.387 2.784 -16.629 1.00 0.00 7 THR A CA 9
ATOM 8378 C C . THR A 1 7 ? 19.483 2.224 -15.208 1.00 0.00 7 THR A C 9
ATOM 8379 O O . THR A 1 7 ? 20.327 1.376 -14.927 1.00 0.00 7 THR A O 9
ATOM 8390 N N . VAL A 1 8 ? 18.604 2.723 -14.351 1.00 0.00 8 VAL A N 9
ATOM 8391 C CA . VAL A 1 8 ? 18.579 2.285 -12.965 1.00 0.00 8 VAL A CA 9
ATOM 8392 C C . VAL A 1 8 ? 17.199 1.708 -12.643 1.00 0.00 8 VAL A C 9
ATOM 8393 O O . VAL A 1 8 ? 16.214 2.040 -13.302 1.00 0.00 8 VAL A O 9
ATOM 8420 N N . GLY A 1 10 ? 16.277 -1.006 -13.241 1.00 0.00 10 GLY A N 9
ATOM 8421 C CA . GLY A 1 10 ? 15.998 -2.005 -14.258 1.00 0.00 10 GLY A CA 9
ATOM 8422 C C . GLY A 1 10 ? 15.187 -1.404 -15.408 1.00 0.00 10 GLY A C 9
ATOM 8423 O O . GLY A 1 10 ? 14.748 -2.125 -16.303 1.00 0.00 10 GLY A O 9
ATOM 8427 N N . ARG A 1 11 ? 15.014 -0.093 -15.346 1.00 0.00 11 ARG A N 9
ATOM 8428 C CA . ARG A 1 11 ? 14.263 0.612 -16.371 1.00 0.00 11 ARG A CA 9
ATOM 8429 C C . ARG A 1 11 ? 15.207 1.443 -17.242 1.00 0.00 11 ARG A C 9
ATOM 8430 O O . ARG A 1 11 ? 16.143 2.062 -16.736 1.00 0.00 11 ARG A O 9
ATOM 8447 N N . THR A 1 12 ? 14.929 1.432 -18.538 1.00 0.00 12 THR A N 9
ATOM 8448 C CA . THR A 1 12 ? 15.742 2.176 -19.485 1.00 0.00 12 THR A CA 9
ATOM 8449 C C . THR A 1 12 ? 14.982 3.406 -19.987 1.00 0.00 12 THR A C 9
ATOM 8450 O O . THR A 1 12 ? 14.017 3.279 -20.740 1.00 0.00 12 THR A O 9
ATOM 8461 N N . ALA A 1 13 ? 15.446 4.569 -19.552 1.00 0.00 13 ALA A N 9
ATOM 8462 C CA . ALA A 1 13 ? 14.822 5.819 -19.949 1.00 0.00 13 ALA A CA 9
ATOM 8463 C C . ALA A 1 13 ? 15.863 6.708 -20.633 1.00 0.00 13 ALA A C 9
ATOM 8464 O O . ALA A 1 13 ? 16.953 6.914 -20.101 1.00 0.00 13 ALA A O 9
ATOM 8471 N N . LEU A 1 14 ? 15.490 7.211 -21.800 1.00 0.00 14 LEU A N 9
ATOM 8472 C CA . LEU A 1 14 ? 16.376 8.073 -22.562 1.00 0.00 14 LEU A CA 9
ATOM 8473 C C . LEU A 1 14 ? 15.662 9.391 -22.867 1.00 0.00 14 LEU A C 9
ATOM 8474 O O . LEU A 1 14 ? 14.433 9.455 -22.842 1.00 0.00 14 LEU A O 9
ATOM 8489 N N . ASN A 1 15 ? 16.461 10.410 -23.150 1.00 0.00 15 ASN A N 9
ATOM 8490 C CA . ASN A 1 15 ? 15.919 11.722 -23.460 1.00 0.00 15 ASN A CA 9
ATOM 8491 C C . ASN A 1 15 ? 16.275 12.086 -24.903 1.00 0.00 15 ASN A C 9
ATOM 8492 O O . ASN A 1 15 ? 17.437 12.340 -25.214 1.00 0.00 15 ASN A O 9
ATOM 8502 N N . THR A 1 16 ? 15.252 12.101 -25.745 1.00 0.00 16 THR A N 9
ATOM 8503 C CA . THR A 1 16 ? 15.440 12.431 -27.147 1.00 0.00 16 THR A CA 9
ATOM 8504 C C . THR A 1 16 ? 14.791 13.778 -27.471 1.00 0.00 16 THR A C 9
ATOM 8505 O O . THR A 1 16 ? 13.568 13.881 -27.541 1.00 0.00 16 THR A O 9
ATOM 8530 N N . ALA A 1 18 ? 13.291 16.742 -26.620 1.00 0.00 18 ALA A N 9
ATOM 8531 C CA . ALA A 1 18 ? 12.603 17.345 -25.492 1.00 0.00 18 ALA A CA 9
ATOM 8532 C C . ALA A 1 18 ? 11.491 16.407 -25.017 1.00 0.00 18 ALA A C 9
ATOM 8533 O O . ALA A 1 18 ? 10.570 16.834 -24.322 1.00 0.00 18 ALA A O 9
ATOM 8540 N N . VAL A 1 19 ? 11.613 15.149 -25.413 1.00 0.00 19 VAL A N 9
ATOM 8541 C CA . VAL A 1 19 ? 10.630 14.147 -25.037 1.00 0.00 19 VAL A CA 9
ATOM 8542 C C . VAL A 1 19 ? 11.248 13.185 -24.022 1.00 0.00 19 VAL A C 9
ATOM 8543 O O . VAL A 1 19 ? 12.459 12.967 -24.027 1.00 0.00 19 VAL A O 9
ATOM 8556 N N . GLN A 1 20 ? 10.391 12.636 -23.176 1.00 0.00 20 GLN A N 9
ATOM 8557 C CA . GLN A 1 20 ? 10.840 11.702 -22.157 1.00 0.00 20 GLN A CA 9
ATOM 8558 C C . GLN A 1 20 ? 10.333 10.292 -22.469 1.00 0.00 20 GLN A C 9
ATOM 8559 O O . GLN A 1 20 ? 9.132 10.082 -22.637 1.00 0.00 20 GLN A O 9
ATOM 8571 N N . LYS A 1 21 ? 11.274 9.361 -22.537 1.00 0.00 21 LYS A N 9
ATOM 8572 C CA . LYS A 1 21 ? 10.938 7.978 -22.827 1.00 0.00 21 LYS A CA 9
ATOM 8573 C C . LYS A 1 21 ? 11.400 7.093 -21.667 1.00 0.00 21 LYS A C 9
ATOM 8574 O O . LYS A 1 21 ? 12.599 6.963 -21.422 1.00 0.00 21 LYS A O 9
ATOM 8588 N N . TRP A 1 22 ? 10.427 6.505 -20.988 1.00 0.00 22 TRP A N 9
ATOM 8589 C CA . TRP A 1 22 ? 10.719 5.635 -19.861 1.00 0.00 22 TRP A CA 9
ATOM 8590 C C . TRP A 1 22 ? 10.139 4.254 -20.168 1.00 0.00 22 TRP A C 9
ATOM 8591 O O . TRP A 1 22 ? 8.932 4.114 -20.367 1.00 0.00 22 TRP A O 9
ATOM 8611 N N . HIS A 1 23 ? 11.022 3.267 -20.193 1.00 0.00 23 HIS A N 9
ATOM 8612 C CA . HIS A 1 23 ? 10.612 1.902 -20.470 1.00 0.00 23 HIS A CA 9
ATOM 8613 C C . HIS A 1 23 ? 10.902 1.021 -19.254 1.00 0.00 23 HIS A C 9
ATOM 8614 O O . HIS A 1 23 ? 12.017 1.019 -18.736 1.00 0.00 23 HIS A O 9
ATOM 8627 N N . PHE A 1 24 ? 9.878 0.294 -18.832 1.00 0.00 24 PHE A N 9
ATOM 8628 C CA . PHE A 1 24 ? 10.007 -0.589 -17.685 1.00 0.00 24 PHE A CA 9
ATOM 8629 C C . PHE A 1 24 ? 9.833 -2.052 -18.098 1.00 0.00 24 PHE A C 9
ATOM 8630 O O . PHE A 1 24 ? 8.709 -2.538 -18.212 1.00 0.00 24 PHE A O 9
ATOM 8646 N N . VAL A 1 25 ? 10.962 -2.713 -18.309 1.00 0.00 25 VAL A N 9
ATOM 8647 C CA . VAL A 1 25 ? 10.949 -4.111 -18.707 1.00 0.00 25 VAL A CA 9
ATOM 8648 C C . VAL A 1 25 ? 11.598 -4.955 -17.608 1.00 0.00 25 VAL A C 9
ATOM 8649 O O . VAL A 1 25 ? 12.822 -5.015 -17.509 1.00 0.00 25 VAL A O 9
ATOM 8662 N N . LEU A 1 26 ? 10.749 -5.586 -16.810 1.00 0.00 26 LEU A N 9
ATOM 8663 C CA . LEU A 1 26 ? 11.225 -6.424 -15.724 1.00 0.00 26 LEU A CA 9
ATOM 8664 C C . LEU A 1 26 ? 10.409 -7.717 -15.686 1.00 0.00 26 LEU A C 9
ATOM 8665 O O . LEU A 1 26 ? 9.326 -7.756 -15.105 1.00 0.00 26 LEU A O 9
ATOM 8694 N N . GLY A 1 28 ? 7.950 -10.245 -16.823 1.00 0.00 28 GLY A N 9
ATOM 8695 C CA . GLY A 1 28 ? 6.748 -10.253 -17.640 1.00 0.00 28 GLY A CA 9
ATOM 8696 C C . GLY A 1 28 ? 6.017 -8.912 -17.552 1.00 0.00 28 GLY A C 9
ATOM 8697 O O . GLY A 1 28 ? 4.961 -8.736 -18.158 1.00 0.00 28 GLY A O 9
ATOM 8701 N N . TYR A 1 29 ? 6.608 -7.999 -16.795 1.00 0.00 29 TYR A N 9
ATOM 8702 C CA . TYR A 1 29 ? 6.026 -6.680 -16.620 1.00 0.00 29 TYR A CA 9
ATOM 8703 C C . TYR A 1 29 ? 6.550 -5.706 -17.677 1.00 0.00 29 TYR A C 9
ATOM 8704 O O . TYR A 1 29 ? 7.733 -5.372 -17.687 1.00 0.00 29 TYR A O 9
ATOM 8721 N N . LYS A 1 30 ? 5.643 -5.278 -18.542 1.00 0.00 30 LYS A N 9
ATOM 8722 C CA . LYS A 1 30 ? 5.997 -4.350 -19.602 1.00 0.00 30 LYS A CA 9
ATOM 8723 C C . LYS A 1 30 ? 5.140 -3.087 -19.477 1.00 0.00 30 LYS A C 9
ATOM 8724 O O . LYS A 1 30 ? 4.000 -3.059 -19.936 1.00 0.00 30 LYS A O 9
ATOM 8738 N N . CYS A 1 31 ? 5.724 -2.074 -18.851 1.00 0.00 31 CYS A N 9
ATOM 8739 C CA . CYS A 1 31 ? 5.027 -0.813 -18.661 1.00 0.00 31 CYS A CA 9
ATOM 8740 C C . CYS A 1 31 ? 5.823 0.286 -19.366 1.00 0.00 31 CYS A C 9
ATOM 8741 O O . CYS A 1 31 ? 6.733 0.872 -18.781 1.00 0.00 31 CYS A O 9
ATOM 8747 N N . GLU A 1 32 ? 5.453 0.534 -20.614 1.00 0.00 32 GLU A N 9
ATOM 8748 C CA . GLU A 1 32 ? 6.121 1.552 -21.405 1.00 0.00 32 GLU A CA 9
ATOM 8749 C C . GLU A 1 32 ? 5.248 2.805 -21.504 1.00 0.00 32 GLU A C 9
ATOM 8750 O O . GLU A 1 32 ? 4.056 2.714 -21.796 1.00 0.00 32 GLU A O 9
ATOM 8761 N N . ILE A 1 33 ? 5.874 3.945 -21.254 1.00 0.00 33 ILE A N 9
ATOM 8762 C CA . ILE A 1 33 ? 5.169 5.215 -21.312 1.00 0.00 33 ILE A CA 9
ATOM 8763 C C . ILE A 1 33 ? 5.844 6.122 -22.343 1.00 0.00 33 ILE A C 9
ATOM 8764 O O . ILE A 1 33 ? 7.069 6.132 -22.460 1.00 0.00 33 ILE A O 9
ATOM 8779 N N . LEU A 1 34 ? 5.016 6.863 -23.065 1.00 0.00 34 LEU A N 9
ATOM 8780 C CA . LEU A 1 34 ? 5.517 7.771 -24.081 1.00 0.00 34 LEU A CA 9
ATOM 8781 C C . LEU A 1 34 ? 5.098 9.202 -23.733 1.00 0.00 34 LEU A C 9
ATOM 8782 O O . LEU A 1 34 ? 3.968 9.604 -24.004 1.00 0.00 34 LEU A O 9
ATOM 8797 N N . ALA A 1 35 ? 6.031 9.930 -23.138 1.00 0.00 35 ALA A N 9
ATOM 8798 C CA . ALA A 1 35 ? 5.773 11.305 -22.750 1.00 0.00 35 ALA A CA 9
ATOM 8799 C C . ALA A 1 35 ? 6.719 12.233 -23.516 1.00 0.00 35 ALA A C 9
ATOM 8800 O O . ALA A 1 35 ? 7.578 12.879 -22.919 1.00 0.00 35 ALA A O 9
ATOM 8807 N N . ARG B 1 1 ? -16.848 -18.328 -21.746 1.00 0.00 1 ARG B N 9
ATOM 8808 C CA . ARG B 1 1 ? -17.855 -17.775 -22.635 1.00 0.00 1 ARG B CA 9
ATOM 8809 C C . ARG B 1 1 ? -17.257 -16.648 -23.481 1.00 0.00 1 ARG B C 9
ATOM 8810 O O . ARG B 1 1 ? -17.329 -15.480 -23.104 1.00 0.00 1 ARG B O 9
ATOM 8827 N N . GLY B 1 2 ? -16.680 -17.039 -24.608 1.00 0.00 2 GLY B N 9
ATOM 8828 C CA . GLY B 1 2 ? -16.070 -16.077 -25.509 1.00 0.00 2 GLY B CA 9
ATOM 8829 C C . GLY B 1 2 ? -15.019 -15.236 -24.783 1.00 0.00 2 GLY B C 9
ATOM 8830 O O . GLY B 1 2 ? -14.322 -15.732 -23.900 1.00 0.00 2 GLY B O 9
ATOM 8834 N N . GLU B 1 3 ? -14.940 -13.973 -25.180 1.00 0.00 3 GLU B N 9
ATOM 8835 C CA . GLU B 1 3 ? -13.987 -13.058 -24.577 1.00 0.00 3 GLU B CA 9
ATOM 8836 C C . GLU B 1 3 ? -14.720 -11.896 -23.903 1.00 0.00 3 GLU B C 9
ATOM 8837 O O . GLU B 1 3 ? -15.419 -11.131 -24.566 1.00 0.00 3 GLU B O 9
ATOM 8848 N N . CYS B 1 4 ? -14.534 -11.801 -22.595 1.00 0.00 4 CYS B N 9
ATOM 8849 C CA . CYS B 1 4 ? -15.169 -10.746 -21.825 1.00 0.00 4 CYS B CA 9
ATOM 8850 C C . CYS B 1 4 ? -14.076 -9.954 -21.103 1.00 0.00 4 CYS B C 9
ATOM 8851 O O . CYS B 1 4 ? -12.913 -10.353 -21.102 1.00 0.00 4 CYS B O 9
ATOM 8858 N N . LYS B 1 5 ? -14.489 -8.846 -20.506 1.00 0.00 5 LYS B N 9
ATOM 8859 C CA . LYS B 1 5 ? -13.559 -7.994 -19.783 1.00 0.00 5 LYS B CA 9
ATOM 8860 C C . LYS B 1 5 ? -13.936 -7.981 -18.299 1.00 0.00 5 LYS B C 9
ATOM 8861 O O . LYS B 1 5 ? -15.115 -8.032 -17.954 1.00 0.00 5 LYS B O 9
ATOM 8875 N N . PHE B 1 6 ? -12.911 -7.911 -17.463 1.00 0.00 6 PHE B N 9
ATOM 8876 C CA . PHE B 1 6 ? -13.119 -7.891 -16.025 1.00 0.00 6 PHE B CA 9
ATOM 8877 C C . PHE B 1 6 ? -12.507 -6.635 -15.401 1.00 0.00 6 PHE B C 9
ATOM 8878 O O . PHE B 1 6 ? -11.385 -6.257 -15.730 1.00 0.00 6 PHE B O 9
ATOM 8894 N N . THR B 1 7 ? -13.273 -6.023 -14.510 1.00 0.00 7 THR B N 9
ATOM 8895 C CA . THR B 1 7 ? -12.822 -4.818 -13.836 1.00 0.00 7 THR B CA 9
ATOM 8896 C C . THR B 1 7 ? -12.622 -5.085 -12.342 1.00 0.00 7 THR B C 9
ATOM 8897 O O . THR B 1 7 ? -13.515 -4.822 -11.536 1.00 0.00 7 THR B O 9
ATOM 8908 N N . VAL B 1 8 ? -11.448 -5.603 -12.018 1.00 0.00 8 VAL B N 9
ATOM 8909 C CA . VAL B 1 8 ? -11.120 -5.907 -10.634 1.00 0.00 8 VAL B CA 9
ATOM 8910 C C . VAL B 1 8 ? -9.922 -5.059 -10.200 1.00 0.00 8 VAL B C 9
ATOM 8911 O O . VAL B 1 8 ? -8.899 -5.029 -10.881 1.00 0.00 8 VAL B O 9
ATOM 8938 N N . GLY B 1 10 ? -9.703 -2.155 -10.372 1.00 0.00 10 GLY B N 9
ATOM 8939 C CA . GLY B 1 10 ? -9.702 -0.975 -11.219 1.00 0.00 10 GLY B CA 9
ATOM 8940 C C . GLY B 1 10 ? -8.837 -1.195 -12.463 1.00 0.00 10 GLY B C 9
ATOM 8941 O O . GLY B 1 10 ? -8.618 -0.269 -13.242 1.00 0.00 10 GLY B O 9
ATOM 8945 N N . ARG B 1 11 ? -8.371 -2.426 -12.609 1.00 0.00 11 ARG B N 9
ATOM 8946 C CA . ARG B 1 11 ? -7.536 -2.780 -13.746 1.00 0.00 11 ARG B CA 9
ATOM 8947 C C . ARG B 1 11 ? -8.352 -3.553 -14.784 1.00 0.00 11 ARG B C 9
ATOM 8948 O O . ARG B 1 11 ? -9.221 -4.349 -14.429 1.00 0.00 11 ARG B O 9
ATOM 8965 N N . THR B 1 12 ? -8.044 -3.291 -16.045 1.00 0.00 12 THR B N 9
ATOM 8966 C CA . THR B 1 12 ? -8.739 -3.952 -17.137 1.00 0.00 12 THR B CA 9
ATOM 8967 C C . THR B 1 12 ? -8.020 -5.249 -17.519 1.00 0.00 12 THR B C 9
ATOM 8968 O O . THR B 1 12 ? -7.180 -5.255 -18.417 1.00 0.00 12 THR B O 9
ATOM 8979 N N . ALA B 1 13 ? -8.376 -6.314 -16.817 1.00 0.00 13 ALA B N 9
ATOM 8980 C CA . ALA B 1 13 ? -7.776 -7.613 -17.071 1.00 0.00 13 ALA B CA 9
ATOM 8981 C C . ALA B 1 13 ? -8.801 -8.516 -17.759 1.00 0.00 13 ALA B C 9
ATOM 8982 O O . ALA B 1 13 ? -9.983 -8.496 -17.417 1.00 0.00 13 ALA B O 9
ATOM 8989 N N . LEU B 1 14 ? -8.311 -9.290 -18.717 1.00 0.00 14 LEU B N 9
ATOM 8990 C CA . LEU B 1 14 ? -9.169 -10.201 -19.456 1.00 0.00 14 LEU B CA 9
ATOM 8991 C C . LEU B 1 14 ? -8.581 -11.612 -19.394 1.00 0.00 14 LEU B C 9
ATOM 8992 O O . LEU B 1 14 ? -7.423 -11.790 -19.024 1.00 0.00 14 LEU B O 9
ATO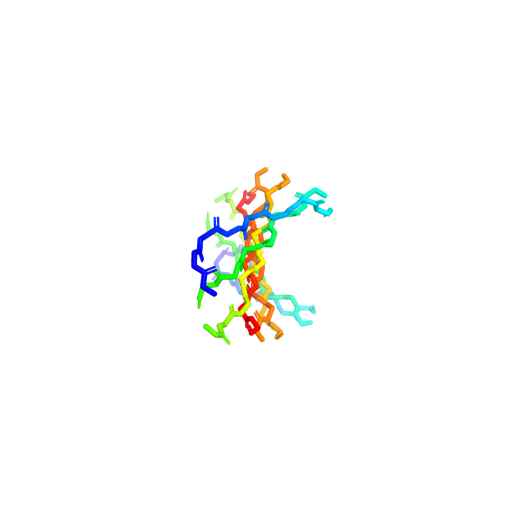M 9007 N N . ASN B 1 15 ? -9.409 -12.580 -19.761 1.00 0.00 15 ASN B N 9
ATOM 9008 C CA . ASN B 1 15 ? -8.986 -13.970 -19.751 1.00 0.00 15 ASN B CA 9
ATOM 9009 C C . ASN B 1 15 ? -8.561 -14.379 -21.164 1.00 0.00 15 ASN B C 9
ATOM 9010 O O . ASN B 1 15 ? -9.391 -14.442 -22.070 1.00 0.00 15 ASN B O 9
ATOM 9020 N N . THR B 1 16 ? -7.273 -14.650 -21.305 1.00 0.00 16 THR B N 9
ATOM 9021 C CA . THR B 1 16 ? -6.729 -15.052 -22.591 1.00 0.00 16 THR B CA 9
ATOM 9022 C C . THR B 1 16 ? -6.390 -16.543 -22.583 1.00 0.00 16 THR B C 9
ATOM 9023 O O . THR B 1 16 ? -5.295 -16.932 -22.179 1.00 0.00 16 THR B O 9
ATOM 9048 N N . ALA B 1 18 ? -6.136 -19.566 -21.070 1.00 0.00 18 ALA B N 9
ATOM 9049 C CA . ALA B 1 18 ? -6.082 -20.137 -19.735 1.00 0.00 18 ALA B CA 9
ATOM 9050 C C . ALA B 1 18 ? -5.109 -19.326 -18.878 1.00 0.00 18 ALA B C 9
ATOM 9051 O O . ALA B 1 18 ? -4.670 -19.787 -17.826 1.00 0.00 18 ALA B O 9
ATOM 9058 N N . VAL B 1 19 ? -4.799 -18.131 -19.360 1.00 0.00 19 VAL B N 9
ATOM 9059 C CA . VAL B 1 19 ? -3.886 -17.251 -18.651 1.00 0.00 19 VAL B CA 9
ATOM 9060 C C . VAL B 1 19 ? -4.624 -15.974 -18.248 1.00 0.00 19 VAL B C 9
ATOM 9061 O O . VAL B 1 19 ? -5.686 -15.670 -18.789 1.00 0.00 19 VAL B O 9
ATOM 9074 N N . GLN B 1 20 ? -4.032 -15.258 -17.304 1.00 0.00 20 GLN B N 9
ATOM 9075 C CA . GLN B 1 20 ? -4.620 -14.019 -16.824 1.00 0.00 20 GLN B CA 9
ATOM 9076 C C . GLN B 1 20 ? -3.771 -12.824 -17.260 1.00 0.00 20 GLN B C 9
ATOM 9077 O O . GLN B 1 20 ? -2.584 -12.753 -16.946 1.00 0.00 20 GLN B O 9
ATOM 9089 N N . LYS B 1 21 ? -4.413 -11.914 -17.978 1.00 0.00 21 LYS B N 9
ATOM 9090 C CA . LYS B 1 21 ? -3.731 -10.725 -18.461 1.00 0.00 21 LYS B CA 9
ATOM 9091 C C . LYS B 1 21 ? -4.316 -9.492 -17.769 1.00 0.00 21 LYS B C 9
ATOM 9092 O O . LYS B 1 21 ? -5.516 -9.237 -17.858 1.00 0.00 21 LYS B O 9
ATOM 9106 N N . TRP B 1 22 ? -3.440 -8.758 -17.099 1.00 0.00 22 TRP B N 9
ATOM 9107 C CA . TRP B 1 22 ? -3.854 -7.558 -16.393 1.00 0.00 22 TRP B CA 9
ATOM 9108 C C . TRP B 1 22 ? -3.326 -6.348 -17.167 1.00 0.00 22 TRP B C 9
ATOM 9109 O O . TRP B 1 22 ? -2.118 -6.135 -17.241 1.00 0.00 22 TRP B O 9
ATOM 9129 N N . HIS B 1 23 ? -4.259 -5.590 -17.724 1.00 0.00 23 HIS B N 9
ATOM 9130 C CA . HIS B 1 23 ? -3.902 -4.407 -18.489 1.00 0.00 23 HIS B CA 9
ATOM 9131 C C . HIS B 1 23 ? -4.293 -3.151 -17.707 1.00 0.00 23 HIS B C 9
ATOM 9132 O O . HIS B 1 23 ? -5.447 -2.996 -17.312 1.00 0.00 23 HIS B O 9
ATOM 9145 N N . PHE B 1 24 ? -3.308 -2.288 -17.507 1.00 0.00 24 PHE B N 9
ATOM 9146 C CA . PHE B 1 24 ? -3.535 -1.051 -16.779 1.00 0.00 24 PHE B CA 9
ATOM 9147 C C . PHE B 1 24 ? -3.434 0.159 -17.709 1.00 0.00 24 PHE B C 9
ATOM 9148 O O . PHE B 1 24 ? -2.443 0.317 -18.423 1.00 0.00 24 PHE B O 9
ATOM 9164 N N . VAL B 1 25 ? -4.470 0.984 -17.671 1.00 0.00 25 VAL B N 9
ATOM 9165 C CA . VAL B 1 25 ? -4.510 2.175 -18.501 1.00 0.00 25 VAL B CA 9
ATOM 9166 C C . VAL B 1 25 ? -4.786 3.396 -17.622 1.00 0.00 25 VAL B C 9
ATOM 9167 O O . VAL B 1 25 ? -5.904 3.580 -17.143 1.00 0.00 25 VAL B O 9
ATOM 9180 N N . LEU B 1 26 ? -3.748 4.198 -17.436 1.00 0.00 26 LEU B N 9
ATOM 9181 C CA . LEU B 1 26 ? -3.865 5.396 -16.622 1.00 0.00 26 LEU B CA 9
ATOM 9182 C C . LEU B 1 26 ? -3.429 6.611 -17.444 1.00 0.00 26 LEU B C 9
ATOM 9183 O O . LEU B 1 26 ? -2.263 7.005 -17.405 1.00 0.00 26 LEU B O 9
ATOM 9212 N N . GLY B 1 28 ? -2.090 8.293 -20.285 1.00 0.00 28 GLY B N 9
ATOM 9213 C CA . GLY B 1 28 ? -1.235 7.982 -21.418 1.00 0.00 28 GLY B CA 9
ATOM 9214 C C . GLY B 1 28 ? -0.259 6.856 -21.074 1.00 0.00 28 GLY B C 9
ATOM 9215 O O . GLY B 1 28 ? 0.501 6.406 -21.930 1.00 0.00 28 GLY B O 9
ATOM 9219 N N . TYR B 1 29 ? -0.312 6.432 -19.820 1.00 0.00 29 TYR B N 9
ATOM 9220 C CA . TYR B 1 29 ? 0.558 5.366 -19.353 1.00 0.00 29 TYR B CA 9
ATOM 9221 C C . TYR B 1 29 ? -0.103 3.998 -19.531 1.00 0.00 29 TYR B C 9
ATOM 9222 O O . TYR B 1 29 ? -1.228 3.786 -19.079 1.00 0.00 29 TYR B O 9
ATOM 9239 N N . LYS B 1 30 ? 0.621 3.107 -20.191 1.00 0.00 30 LYS B N 9
ATOM 9240 C CA . LYS B 1 30 ? 0.116 1.766 -20.436 1.00 0.00 30 LYS B CA 9
ATOM 9241 C C . LYS B 1 30 ? 1.033 0.749 -19.751 1.00 0.00 30 LYS B C 9
ATOM 9242 O O . LYS B 1 30 ? 2.132 0.478 -20.232 1.00 0.00 30 LYS B O 9
ATOM 9256 N N . CYS B 1 31 ? 0.546 0.215 -18.641 1.00 0.00 31 CYS B N 9
ATOM 9257 C CA . CYS B 1 31 ? 1.308 -0.765 -17.886 1.00 0.00 31 CYS B CA 9
ATOM 9258 C C . CYS B 1 31 ? 0.575 -2.107 -17.963 1.00 0.00 31 CYS B C 9
ATOM 9259 O O . CYS B 1 31 ? -0.435 -2.306 -17.292 1.00 0.00 31 CYS B O 9
ATOM 9265 N N . GLU B 1 32 ? 1.112 -2.992 -18.790 1.00 0.00 32 GLU B N 9
ATOM 9266 C CA . GLU B 1 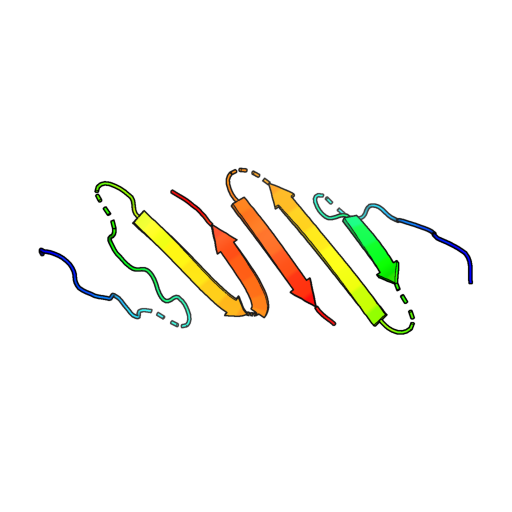32 ? 0.523 -4.307 -18.965 1.00 0.00 32 GLU B CA 9
ATOM 9267 C C . GLU B 1 32 ? 1.490 -5.391 -18.484 1.00 0.00 32 GLU B C 9
ATOM 9268 O O . GLU B 1 32 ? 2.670 -5.373 -18.833 1.00 0.00 32 GLU B O 9
ATOM 9279 N N . ILE B 1 33 ? 0.955 -6.309 -17.693 1.00 0.00 33 ILE B N 9
ATOM 9280 C CA . ILE B 1 33 ? 1.757 -7.399 -17.163 1.00 0.00 33 ILE B CA 9
ATOM 9281 C C . ILE B 1 33 ? 1.082 -8.731 -17.494 1.00 0.00 33 ILE B C 9
ATOM 9282 O O . ILE B 1 33 ? -0.113 -8.771 -17.784 1.00 0.00 33 ILE B O 9
ATOM 9297 N N . LEU B 1 34 ? 1.878 -9.790 -17.439 1.00 0.00 34 LEU B N 9
ATOM 9298 C CA . LEU B 1 34 ? 1.371 -11.121 -17.731 1.00 0.00 34 LEU B CA 9
ATOM 9299 C C . LEU B 1 34 ? 1.380 -11.956 -16.449 1.00 0.00 34 LEU B C 9
ATOM 9300 O O . LEU B 1 34 ? 2.382 -11.995 -15.736 1.00 0.00 34 LEU B O 9
ATOM 9315 N N . ALA B 1 35 ? 0.253 -12.605 -16.195 1.00 0.00 35 ALA B N 9
ATOM 9316 C CA . ALA B 1 35 ? 0.118 -13.436 -15.011 1.00 0.00 35 ALA B CA 9
ATOM 9317 C C . ALA B 1 35 ? -0.241 -14.863 -15.435 1.00 0.00 35 ALA B C 9
ATOM 9318 O O . ALA B 1 35 ? -1.337 -15.108 -15.934 1.00 0.00 35 ALA B O 9
ATOM 9325 N N . ARG A 1 1 ? 23.513 15.778 -23.959 1.00 0.00 1 ARG A N 10
ATOM 9326 C CA . ARG A 1 1 ? 22.194 16.323 -23.689 1.00 0.00 1 ARG A CA 10
ATOM 9327 C C . ARG A 1 1 ? 21.185 15.805 -24.716 1.00 0.00 1 ARG A C 10
ATOM 9328 O O . ARG A 1 1 ? 20.141 15.266 -24.351 1.00 0.00 1 ARG A O 10
ATOM 9345 N N . GLY A 1 2 ? 21.532 15.985 -25.982 1.00 0.00 2 GLY A N 10
ATOM 9346 C CA . GLY A 1 2 ? 20.670 15.542 -27.065 1.00 0.00 2 GLY A CA 10
ATOM 9347 C C . GLY A 1 2 ? 20.066 14.171 -26.759 1.00 0.00 2 GLY A C 10
ATOM 9348 O O . GLY A 1 2 ? 18.975 14.080 -26.198 1.00 0.00 2 GLY A O 10
ATOM 9352 N N . GLU A 1 3 ? 20.801 13.137 -27.142 1.00 0.00 3 GLU A N 10
ATOM 9353 C CA . GLU A 1 3 ? 20.351 11.774 -26.915 1.00 0.00 3 GLU A CA 10
ATOM 9354 C C . GLU A 1 3 ? 21.373 11.012 -26.068 1.00 0.00 3 GLU A C 10
ATOM 9355 O O . GLU A 1 3 ? 22.465 10.698 -26.541 1.00 0.00 3 GLU A O 10
ATOM 9366 N N . CYS A 1 4 ? 20.982 10.736 -24.833 1.00 0.00 4 CYS A N 10
ATOM 9367 C CA . CYS A 1 4 ? 21.850 10.015 -23.917 1.00 0.00 4 CYS A CA 10
ATOM 9368 C C . CYS A 1 4 ? 21.080 8.811 -23.372 1.00 0.00 4 CYS A C 10
ATOM 9369 O O . CYS A 1 4 ? 19.884 8.671 -23.621 1.00 0.00 4 CYS A O 10
ATOM 9376 N N . LYS A 1 5 ? 21.798 7.973 -22.639 1.00 0.00 5 LYS A N 10
ATOM 9377 C CA . LYS A 1 5 ? 21.197 6.784 -22.057 1.00 0.00 5 LYS A CA 10
ATOM 9378 C C . LYS A 1 5 ? 21.133 6.943 -20.537 1.00 0.00 5 LYS A C 10
ATOM 9379 O O . LYS A 1 5 ? 22.151 7.192 -19.891 1.00 0.00 5 LYS A O 10
ATOM 9393 N N . PHE A 1 6 ? 19.927 6.793 -20.007 1.00 0.00 6 PHE A N 10
ATOM 9394 C CA . PHE A 1 6 ? 19.717 6.917 -18.575 1.00 0.00 6 PHE A CA 10
ATOM 9395 C C . PHE A 1 6 ? 19.299 5.577 -17.966 1.00 0.00 6 PHE A C 10
ATOM 9396 O O . PHE A 1 6 ? 18.169 5.130 -18.157 1.00 0.00 6 PHE A O 10
ATOM 9412 N N . THR A 1 7 ? 20.231 4.975 -17.243 1.00 0.00 7 THR A N 10
ATOM 9413 C CA . THR A 1 7 ? 19.974 3.696 -16.604 1.00 0.00 7 THR A CA 10
ATOM 9414 C C . THR A 1 7 ? 20.204 3.799 -15.094 1.00 0.00 7 THR A C 10
ATOM 9415 O O . THR A 1 7 ? 21.293 3.499 -14.607 1.00 0.00 7 THR A O 10
ATOM 9426 N N . VAL A 1 8 ? 19.161 4.222 -14.397 1.00 0.00 8 VAL A N 10
ATOM 9427 C CA . VAL A 1 8 ? 19.233 4.367 -12.953 1.00 0.00 8 VAL A CA 10
ATOM 9428 C C . VAL A 1 8 ? 18.468 3.221 -12.289 1.00 0.00 8 VAL A C 10
ATOM 9429 O O . VAL A 1 8 ? 17.240 3.241 -12.233 1.00 0.00 8 VAL A O 10
ATOM 9456 N N . GLY A 1 10 ? 16.722 0.261 -12.323 1.00 0.00 10 GLY A N 10
ATOM 9457 C CA . GLY A 1 10 ? 15.993 -0.576 -13.262 1.00 0.00 10 GLY A CA 10
ATOM 9458 C C . GLY A 1 10 ? 15.159 0.275 -14.222 1.00 0.00 10 GLY A C 10
ATOM 9459 O O . GLY A 1 10 ? 14.341 -0.253 -14.974 1.00 0.00 10 GLY A O 10
ATOM 9463 N N . ARG A 1 11 ? 15.395 1.577 -14.166 1.00 0.00 11 ARG A N 10
ATOM 9464 C CA . ARG A 1 11 ? 14.676 2.506 -15.021 1.00 0.00 11 ARG A CA 10
ATOM 9465 C C . ARG A 1 11 ? 15.557 2.938 -16.195 1.00 0.00 11 ARG A C 10
ATOM 9466 O O . ARG A 1 11 ? 16.438 3.783 -16.038 1.00 0.00 11 ARG A O 10
ATOM 9483 N N . THR A 1 12 ? 15.292 2.338 -17.346 1.00 0.00 12 THR A N 10
ATOM 9484 C CA . THR A 1 12 ? 16.049 2.650 -18.545 1.00 0.00 12 THR A CA 10
ATOM 9485 C C . THR A 1 12 ? 15.228 3.541 -19.480 1.00 0.00 12 THR A C 10
ATOM 9486 O O . THR A 1 12 ? 14.355 3.054 -20.198 1.00 0.00 12 THR A O 10
ATOM 9497 N N . ALA A 1 13 ? 15.535 4.829 -19.439 1.00 0.00 13 ALA A N 10
ATOM 9498 C CA . ALA A 1 13 ? 14.834 5.791 -20.273 1.00 0.00 13 ALA A CA 10
ATOM 9499 C C . ALA A 1 13 ? 15.829 6.441 -21.238 1.00 0.00 13 ALA A C 10
ATOM 9500 O O . ALA A 1 13 ? 16.986 6.662 -20.887 1.00 0.00 13 ALA A O 10
ATOM 9507 N N . LEU A 1 14 ? 15.341 6.728 -22.435 1.00 0.00 14 LEU A N 10
ATOM 9508 C CA . LEU A 1 14 ? 16.170 7.346 -23.455 1.00 0.00 14 LEU A CA 10
ATOM 9509 C C . LEU A 1 14 ? 15.479 8.610 -23.971 1.00 0.00 14 LEU A C 10
ATOM 9510 O O . LEU A 1 14 ? 14.379 8.943 -23.534 1.00 0.00 14 LEU A O 10
ATOM 9525 N N . ASN A 1 15 ? 16.154 9.281 -24.893 1.00 0.00 15 ASN A N 10
ATOM 9526 C CA . ASN A 1 15 ? 15.620 10.501 -25.474 1.00 0.00 15 ASN A CA 10
ATOM 9527 C C . ASN A 1 15 ? 15.295 10.258 -26.949 1.00 0.00 15 ASN A C 10
ATOM 9528 O O . ASN A 1 15 ? 16.178 9.920 -27.735 1.00 0.00 15 ASN A O 10
ATOM 9538 N N . THR A 1 16 ? 14.025 10.443 -27.281 1.00 0.00 16 THR A N 10
ATOM 9539 C CA . THR A 1 16 ? 13.573 10.249 -28.647 1.00 0.00 16 THR A CA 10
ATOM 9540 C C . THR A 1 16 ? 12.949 11.536 -29.191 1.00 0.00 16 THR A C 10
ATOM 9541 O O . THR A 1 16 ? 11.868 11.936 -28.759 1.00 0.00 16 THR A O 10
ATOM 9566 N N . ALA A 1 18 ? 12.275 14.973 -29.190 1.00 0.00 18 ALA A N 10
ATOM 9567 C CA . ALA A 1 18 ? 12.295 16.086 -28.255 1.00 0.00 18 ALA A CA 10
ATOM 9568 C C . ALA A 1 18 ? 11.470 15.722 -27.019 1.00 0.00 18 ALA A C 10
ATOM 9569 O O . ALA A 1 18 ? 11.112 16.593 -26.229 1.00 0.00 18 ALA A O 10
ATOM 9576 N N . VAL A 1 19 ? 11.192 14.432 -26.890 1.00 0.00 19 VAL A N 10
ATOM 9577 C CA . VAL A 1 19 ? 10.416 13.943 -25.764 1.00 0.00 19 VAL A CA 10
ATOM 9578 C C . VAL A 1 19 ? 11.238 12.905 -24.997 1.00 0.00 19 VAL A C 10
ATOM 9579 O O . VAL A 1 19 ? 12.264 12.435 -25.487 1.00 0.00 19 VAL A O 10
ATOM 9592 N N . GLN A 1 20 ? 10.756 12.579 -23.807 1.00 0.00 20 GLN A N 10
ATOM 9593 C CA . GLN A 1 20 ? 11.433 11.605 -22.967 1.00 0.00 20 GLN A CA 10
ATOM 9594 C C . GLN A 1 20 ? 10.603 10.324 -22.863 1.00 0.00 20 GLN A C 10
ATOM 9595 O O . GLN A 1 20 ? 9.410 10.377 -22.570 1.00 0.00 20 GLN A O 10
ATOM 9607 N N . LYS A 1 21 ? 11.266 9.204 -23.108 1.00 0.00 21 LYS A N 10
ATOM 9608 C CA . LYS A 1 21 ? 10.605 7.913 -23.045 1.00 0.00 21 LYS A CA 10
ATOM 9609 C C . LYS A 1 21 ? 11.252 7.065 -21.949 1.00 0.00 21 LYS A C 10
ATOM 9610 O O . LYS A 1 21 ? 12.447 6.778 -22.005 1.00 0.00 21 LYS A O 10
ATOM 9624 N N . TRP A 1 22 ? 10.434 6.686 -20.977 1.00 0.00 22 TRP A N 10
ATOM 9625 C CA . TRP A 1 22 ? 10.914 5.877 -19.869 1.00 0.00 22 TRP A CA 10
ATOM 9626 C C . TRP A 1 22 ? 10.383 4.454 -20.060 1.00 0.00 22 TRP A C 10
ATOM 9627 O O . TRP A 1 22 ? 9.178 4.249 -20.192 1.00 0.00 22 TRP A O 10
ATOM 9647 N N . HIS A 1 23 ? 11.311 3.508 -20.068 1.00 0.00 23 HIS A N 10
ATOM 9648 C CA . HIS A 1 23 ? 10.953 2.110 -20.240 1.00 0.00 23 HIS A CA 10
ATOM 9649 C C . HIS A 1 23 ? 11.256 1.341 -18.953 1.00 0.00 23 HIS A C 10
ATOM 9650 O O . HIS A 1 23 ? 12.309 1.530 -18.345 1.00 0.00 23 HIS A O 10
ATOM 9663 N N . PHE A 1 24 ? 10.314 0.489 -18.575 1.00 0.00 24 PHE A N 10
ATOM 9664 C CA . PHE A 1 24 ? 10.467 -0.310 -17.372 1.00 0.00 24 PHE A CA 10
ATOM 9665 C C . PHE A 1 24 ? 10.232 -1.793 -17.664 1.00 0.00 24 PHE A C 10
ATOM 9666 O O . PHE A 1 24 ? 9.151 -2.178 -18.108 1.00 0.00 24 PHE A O 10
ATOM 9682 N N . VAL A 1 25 ? 11.262 -2.585 -17.404 1.00 0.00 25 VAL A N 10
ATOM 9683 C CA . VAL A 1 25 ? 11.181 -4.018 -17.634 1.00 0.00 25 VAL A CA 10
ATOM 9684 C C . VAL A 1 25 ? 11.502 -4.758 -16.335 1.00 0.00 25 VAL A C 10
ATOM 9685 O O . VAL A 1 25 ? 12.648 -4.775 -15.892 1.00 0.00 25 VAL A O 10
ATOM 9698 N N . LEU A 1 26 ? 10.466 -5.352 -15.759 1.00 0.00 26 LEU A N 10
ATOM 9699 C CA . LEU A 1 26 ? 10.623 -6.092 -14.518 1.00 0.00 26 LEU A CA 10
ATOM 9700 C C . LEU A 1 26 ? 10.097 -7.516 -14.708 1.00 0.00 26 LEU A C 10
ATOM 9701 O O . LEU A 1 26 ? 9.038 -7.865 -14.188 1.00 0.00 26 LEU A O 10
ATOM 9730 N N . GLY A 1 28 ? 8.164 -9.971 -16.252 1.00 0.00 28 GLY A N 10
ATOM 9731 C CA . GLY A 1 28 ? 6.991 -10.061 -17.105 1.00 0.00 28 GLY A CA 10
ATOM 9732 C C . GLY A 1 28 ? 6.171 -8.771 -17.047 1.00 0.00 28 GLY A C 10
ATOM 9733 O O . GLY A 1 28 ? 5.212 -8.606 -17.800 1.00 0.00 28 GLY A O 10
ATOM 9737 N N . TYR A 1 29 ? 6.578 -7.888 -16.147 1.00 0.00 29 TYR A N 10
ATOM 9738 C CA . TYR A 1 29 ? 5.893 -6.619 -15.981 1.00 0.00 29 TYR A CA 10
ATOM 9739 C C . TYR A 1 29 ? 6.641 -5.493 -16.698 1.00 0.00 29 TYR A C 10
ATOM 9740 O O . TYR A 1 29 ? 7.671 -5.023 -16.218 1.00 0.00 29 TYR A O 10
ATOM 9757 N N . LYS A 1 30 ? 6.094 -5.094 -17.837 1.00 0.00 30 LYS A N 10
ATOM 9758 C CA . LYS A 1 30 ? 6.697 -4.033 -18.626 1.00 0.00 30 LYS A CA 10
ATOM 9759 C C . LYS A 1 30 ? 5.803 -2.791 -18.571 1.00 0.00 30 LYS A C 10
ATOM 9760 O O . LYS A 1 30 ? 4.675 -2.814 -19.057 1.00 0.00 30 LYS A O 10
ATOM 9774 N N . CYS A 1 31 ? 6.343 -1.739 -17.974 1.00 0.00 31 CYS A N 10
ATOM 9775 C CA . CYS A 1 31 ? 5.610 -0.492 -17.848 1.00 0.00 31 CYS A CA 10
ATOM 9776 C C . CYS A 1 31 ? 6.261 0.543 -18.768 1.00 0.00 31 CYS A C 10
ATOM 9777 O O . CYS A 1 31 ? 7.426 0.893 -18.587 1.00 0.00 31 CYS A O 10
ATOM 9783 N N . GLU A 1 32 ? 5.481 1.004 -19.734 1.00 0.00 32 GLU A N 10
ATOM 9784 C CA . GLU A 1 32 ? 5.968 1.991 -20.683 1.00 0.00 32 GLU A CA 10
ATOM 9785 C C . GLU A 1 32 ? 5.216 3.311 -20.505 1.00 0.00 32 GLU A C 10
ATOM 9786 O O . GLU A 1 32 ? 3.987 3.342 -20.549 1.00 0.00 32 GLU A O 10
ATOM 9797 N N . ILE A 1 33 ? 5.986 4.372 -20.309 1.00 0.00 33 ILE A N 10
ATOM 9798 C CA . ILE A 1 33 ? 5.409 5.692 -20.124 1.00 0.00 33 ILE A CA 10
ATOM 9799 C C . ILE A 1 33 ? 6.075 6.674 -21.091 1.00 0.00 33 ILE A C 10
ATOM 9800 O O . ILE A 1 33 ? 7.300 6.727 -21.180 1.00 0.00 33 ILE A O 10
ATOM 9815 N N . LEU A 1 34 ? 5.238 7.427 -21.789 1.00 0.00 34 LEU A N 10
ATOM 9816 C CA . LEU A 1 34 ? 5.729 8.405 -22.744 1.00 0.00 34 LEU A CA 10
ATOM 9817 C C . LEU A 1 34 ? 5.372 9.811 -22.259 1.00 0.00 34 LEU A C 10
ATOM 9818 O O . LEU A 1 34 ? 4.201 10.186 -22.240 1.00 0.00 34 LEU A O 10
ATOM 9833 N N . ALA A 1 35 ? 6.403 10.552 -21.881 1.00 0.00 35 ALA A N 10
ATOM 9834 C CA . ALA A 1 35 ? 6.213 11.908 -21.395 1.00 0.00 35 ALA A CA 10
ATOM 9835 C C . ALA A 1 35 ? 6.990 12.877 -22.289 1.00 0.00 35 ALA A C 10
ATOM 9836 O O . ALA A 1 35 ? 7.905 12.470 -23.006 1.00 0.00 35 ALA A O 10
ATOM 9843 N N . ARG B 1 1 ? -14.404 -19.434 -19.655 1.00 0.00 1 ARG B N 10
ATOM 9844 C CA . ARG B 1 1 ? -15.636 -20.024 -20.148 1.00 0.00 1 ARG B CA 10
ATOM 9845 C C . ARG B 1 1 ? -15.990 -19.446 -21.521 1.00 0.00 1 ARG B C 10
ATOM 9846 O O . ARG B 1 1 ? -16.145 -20.188 -22.489 1.00 0.00 1 ARG B O 10
ATOM 9863 N N . GLY B 1 2 ? -16.108 -18.127 -21.560 1.00 0.00 2 GLY B N 10
ATOM 9864 C CA . GLY B 1 2 ? -16.438 -17.441 -22.797 1.00 0.00 2 GLY B CA 10
ATOM 9865 C C . GLY B 1 2 ? -15.949 -15.992 -22.768 1.00 0.00 2 GLY B C 10
ATOM 9866 O O . GLY B 1 2 ? -14.781 -15.722 -23.045 1.00 0.00 2 GLY B O 10
ATOM 9870 N N . GLU B 1 3 ? -16.867 -15.097 -22.432 1.00 0.00 3 GLU B N 10
ATOM 9871 C CA . GLU B 1 3 ? -16.543 -13.683 -22.365 1.00 0.00 3 GLU B CA 10
ATOM 9872 C C . GLU B 1 3 ? -16.760 -13.155 -20.945 1.00 0.00 3 GLU B C 10
ATOM 9873 O O . GLU B 1 3 ? -17.840 -12.662 -20.621 1.00 0.00 3 GLU B O 10
ATOM 9884 N N . CYS B 1 4 ? -15.719 -13.278 -20.136 1.00 0.00 4 CYS B N 10
ATOM 9885 C CA . CYS B 1 4 ? -15.782 -12.820 -18.759 1.00 0.00 4 CYS B CA 10
ATOM 9886 C C . CYS B 1 4 ? -14.725 -11.730 -18.565 1.00 0.00 4 CYS B C 10
ATOM 9887 O O . CYS B 1 4 ? -13.602 -11.856 -19.049 1.00 0.00 4 CYS B O 10
ATOM 9894 N N . LYS B 1 5 ? -15.125 -10.682 -17.860 1.00 0.00 5 LYS B N 10
ATOM 9895 C CA . LYS B 1 5 ? -14.227 -9.570 -17.595 1.00 0.00 5 LYS B CA 10
ATOM 9896 C C . LYS B 1 5 ? -13.969 -9.474 -16.092 1.00 0.00 5 LYS B C 10
ATOM 9897 O O . LYS B 1 5 ? -14.895 -9.590 -15.290 1.00 0.00 5 LYS B O 10
ATOM 9911 N N . PHE B 1 6 ? -12.705 -9.263 -15.753 1.00 0.00 6 PHE B N 10
ATOM 9912 C CA . PHE B 1 6 ? -12.314 -9.150 -14.359 1.00 0.00 6 PHE B CA 10
ATOM 9913 C C . PHE B 1 6 ? -11.740 -7.763 -14.062 1.00 0.00 6 PHE B C 10
ATOM 9914 O O . PHE B 1 6 ? -10.707 -7.383 -14.613 1.00 0.00 6 PHE B O 10
ATOM 9930 N N . THR B 1 7 ? -12.432 -7.046 -13.188 1.00 0.00 7 THR B N 10
ATOM 9931 C CA . THR B 1 7 ? -12.003 -5.709 -12.812 1.00 0.00 7 THR B CA 10
ATOM 9932 C C . THR B 1 7 ? -11.654 -5.662 -11.323 1.00 0.00 7 THR B C 10
ATOM 9933 O O . THR B 1 7 ? -12.544 -5.660 -10.472 1.00 0.00 7 THR B O 10
ATOM 9944 N N . VAL B 1 8 ? -10.357 -5.623 -11.053 1.00 0.00 8 VAL B N 10
ATOM 9945 C CA . VAL B 1 8 ? -9.879 -5.575 -9.681 1.00 0.00 8 VAL B CA 10
ATOM 9946 C C . VAL B 1 8 ? -9.362 -4.169 -9.375 1.00 0.00 8 VAL B C 10
ATOM 9947 O O . VAL B 1 8 ? -8.235 -3.827 -9.732 1.00 0.00 8 VAL B O 10
ATOM 9974 N N . GLY B 1 10 ? -8.776 -0.959 -10.214 1.00 0.00 10 GLY B N 10
ATOM 9975 C CA . GLY B 1 10 ? -8.677 -0.116 -11.394 1.00 0.00 10 GLY B CA 10
ATOM 9976 C C . GLY B 1 10 ? -7.950 -0.843 -12.527 1.00 0.00 10 GLY B C 10
ATOM 9977 O O . GLY B 1 10 ? -7.722 -0.270 -13.590 1.00 0.00 10 GLY B O 10
ATOM 9981 N N . ARG B 1 11 ? -7.607 -2.095 -12.260 1.00 0.00 11 ARG B N 10
ATOM 9982 C CA . ARG B 1 11 ? -6.912 -2.906 -13.245 1.00 0.00 11 ARG B CA 10
ATOM 9983 C C . ARG B 1 11 ? -7.885 -3.874 -13.920 1.00 0.00 11 ARG B C 10
ATOM 9984 O O . ARG B 1 11 ? -8.473 -4.729 -13.259 1.00 0.00 11 ARG B O 10
ATOM 10001 N N . THR B 1 12 ? -8.026 -3.706 -15.226 1.00 0.00 12 THR B N 10
ATOM 10002 C CA . THR B 1 12 ? -8.919 -4.554 -15.998 1.00 0.00 12 THR B CA 10
ATOM 10003 C C . THR B 1 12 ? -8.123 -5.634 -16.736 1.00 0.00 12 THR B C 10
ATOM 10004 O O . THR B 1 12 ? -7.229 -5.324 -17.522 1.00 0.00 12 THR B O 10
ATOM 10015 N N . ALA B 1 13 ? -8.478 -6.879 -16.457 1.00 0.00 13 ALA B N 10
ATOM 10016 C CA . ALA B 1 13 ? -7.809 -8.007 -17.086 1.00 0.00 13 ALA B CA 10
ATOM 10017 C C . ALA B 1 13 ? -8.857 -8.945 -17.687 1.00 0.00 13 ALA B C 10
ATOM 10018 O O . ALA B 1 13 ? -9.953 -9.086 -17.147 1.00 0.00 13 ALA B O 10
ATOM 10025 N N . LEU B 1 14 ? -8.482 -9.564 -18.797 1.00 0.00 14 LEU B N 10
ATOM 10026 C CA . LEU B 1 14 ? -9.375 -10.485 -19.477 1.00 0.00 14 LEU B CA 10
ATOM 10027 C C . LEU B 1 14 ? -8.721 -11.867 -19.545 1.00 0.00 14 LEU B C 10
ATOM 10028 O O . LEU B 1 14 ? -7.526 -12.006 -19.291 1.00 0.00 14 LEU B O 10
ATOM 10043 N N . ASN B 1 15 ? -9.534 -12.855 -19.889 1.00 0.00 15 ASN B N 10
ATOM 10044 C CA . ASN B 1 15 ? -9.050 -14.221 -19.993 1.00 0.00 15 ASN B CA 10
ATOM 10045 C C . ASN B 1 15 ? -9.191 -14.700 -21.439 1.00 0.00 15 ASN B C 10
ATOM 10046 O O . ASN B 1 15 ? -10.305 -14.869 -21.936 1.00 0.00 15 ASN B O 10
ATOM 10056 N N . THR B 1 16 ? -8.047 -14.904 -22.075 1.00 0.00 16 THR B N 10
ATOM 10057 C CA . THR B 1 16 ? -8.029 -15.359 -23.456 1.00 0.00 16 THR B CA 10
ATOM 10058 C C . THR B 1 16 ? -7.601 -16.825 -23.528 1.00 0.00 16 THR B C 10
ATOM 10059 O O . THR B 1 16 ? -6.409 -17.129 -23.516 1.00 0.00 16 THR B O 10
ATOM 10084 N N . ALA B 1 18 ? -6.628 -19.766 -22.124 1.00 0.00 18 ALA B N 10
ATOM 10085 C CA . ALA B 1 18 ? -6.078 -20.269 -20.877 1.00 0.00 18 ALA B CA 10
ATOM 10086 C C . ALA B 1 18 ? -4.948 -19.349 -20.413 1.00 0.00 18 ALA B C 10
ATOM 10087 O O . ALA B 1 18 ? -4.163 -19.713 -19.539 1.00 0.00 18 ALA B O 10
ATOM 10094 N N . VAL B 1 19 ? -4.900 -18.173 -21.022 1.00 0.00 19 VAL B N 10
ATOM 10095 C CA . VAL B 1 19 ? -3.876 -17.197 -20.682 1.00 0.00 19 VAL B CA 10
ATOM 10096 C C . VAL B 1 19 ? -4.532 -15.993 -20.002 1.00 0.00 19 VAL B C 10
ATOM 10097 O O . VAL B 1 19 ? -5.654 -15.619 -20.342 1.00 0.00 19 VAL B O 10
ATOM 10110 N N . GLN B 1 20 ? -3.805 -15.421 -19.054 1.00 0.00 20 GLN B N 10
ATOM 10111 C CA . GLN B 1 20 ? -4.303 -14.268 -18.324 1.00 0.00 20 GLN B CA 10
ATOM 10112 C C . GLN B 1 20 ? -3.574 -12.999 -18.773 1.00 0.00 20 GLN B C 10
ATOM 10113 O O . GLN B 1 20 ? -2.350 -12.915 -18.673 1.00 0.00 20 GLN B O 10
ATOM 10125 N N . LYS B 1 21 ? -4.355 -12.046 -19.258 1.00 0.00 21 LYS B N 10
ATOM 10126 C CA . LYS B 1 21 ? -3.798 -10.787 -19.723 1.00 0.00 21 LYS B CA 10
ATOM 10127 C C . LYS B 1 21 ? -4.391 -9.640 -18.902 1.00 0.00 21 LYS B C 10
ATOM 10128 O O . LYS B 1 21 ? -5.598 -9.402 -18.942 1.00 0.00 21 LYS B O 10
ATOM 10142 N N . TRP B 1 22 ? -3.515 -8.956 -18.181 1.00 0.00 22 TRP B N 10
ATOM 10143 C CA . TRP B 1 22 ? -3.936 -7.840 -17.354 1.00 0.00 22 TRP B CA 10
ATOM 10144 C C . TRP B 1 22 ? -3.388 -6.555 -17.979 1.00 0.00 22 TRP B C 10
ATOM 10145 O O . TRP B 1 22 ? -2.178 -6.410 -18.147 1.00 0.00 22 TRP B O 10
ATOM 10165 N N . HIS B 1 23 ? -4.304 -5.656 -18.305 1.00 0.00 23 HIS B N 10
ATOM 10166 C CA . HIS B 1 23 ? -3.929 -4.389 -18.909 1.00 0.00 23 HIS B CA 10
ATOM 10167 C C . HIS B 1 23 ? -4.209 -3.250 -17.926 1.00 0.00 23 HIS B C 10
ATOM 10168 O O . HIS B 1 23 ? -5.176 -3.302 -17.168 1.00 0.00 23 HIS B O 10
ATOM 10181 N N . PHE B 1 24 ? -3.345 -2.246 -17.971 1.00 0.00 24 PHE B N 10
ATOM 10182 C CA . PHE B 1 24 ? -3.488 -1.095 -17.094 1.00 0.00 24 PHE B CA 10
ATOM 10183 C C . PHE B 1 24 ? -3.214 0.206 -17.849 1.00 0.00 24 PHE B C 10
ATOM 10184 O O . PHE B 1 24 ? -2.090 0.453 -18.282 1.00 0.00 24 PHE B O 10
ATOM 10200 N N . VAL B 1 25 ? -4.263 1.005 -17.983 1.00 0.00 25 VAL B N 10
ATOM 10201 C CA . VAL B 1 25 ? -4.150 2.277 -18.679 1.00 0.00 25 VAL B CA 10
ATOM 10202 C C . VAL B 1 25 ? -4.568 3.407 -17.737 1.00 0.00 25 VAL B C 10
ATOM 10203 O O . VAL B 1 25 ? -5.734 3.505 -17.358 1.00 0.00 25 VAL B O 10
ATOM 10216 N N . LEU B 1 26 ? -3.592 4.233 -17.386 1.00 0.00 26 LEU B N 10
ATOM 10217 C CA . LEU B 1 26 ? -3.844 5.353 -16.495 1.00 0.00 26 LEU B CA 10
ATOM 10218 C C . LEU B 1 26 ? -3.384 6.648 -17.169 1.00 0.00 26 LEU B C 10
ATOM 10219 O O . LEU B 1 26 ? -2.350 7.207 -16.807 1.00 0.00 26 LEU B O 10
ATOM 10248 N N . GLY B 1 28 ? -1.557 8.532 -19.483 1.00 0.00 28 GLY B N 10
ATOM 10249 C CA . GLY B 1 28 ? -0.380 8.380 -20.324 1.00 0.00 28 GLY B CA 10
ATOM 10250 C C . GLY B 1 28 ? 0.532 7.272 -19.794 1.00 0.00 28 GLY B C 10
ATOM 10251 O O . GLY B 1 28 ? 1.481 6.870 -20.466 1.00 0.00 28 GLY B O 10
ATOM 10255 N N . TYR B 1 29 ? 0.214 6.809 -18.595 1.00 0.00 29 TYR B N 10
ATOM 10256 C CA . TYR B 1 29 ? 0.993 5.756 -17.968 1.00 0.00 29 TYR B CA 10
ATOM 10257 C C . TYR B 1 29 ? 0.227 4.431 -17.973 1.00 0.00 29 TYR B C 10
ATOM 10258 O O . TYR B 1 29 ? -0.646 4.212 -17.133 1.00 0.00 29 TYR B O 10
ATOM 10275 N N . LYS B 1 30 ? 0.580 3.582 -18.926 1.00 0.00 30 LYS B N 10
ATOM 10276 C CA . LYS B 1 30 ? -0.063 2.285 -19.051 1.00 0.00 30 LYS B CA 10
ATOM 10277 C C . LYS B 1 30 ? 0.964 1.183 -18.779 1.00 0.00 30 LYS B C 10
ATOM 10278 O O . LYS B 1 30 ? 2.059 1.200 -19.339 1.00 0.00 30 LYS B O 10
ATOM 10292 N N . CYS B 1 31 ? 0.573 0.253 -17.920 1.00 0.00 31 CYS B N 10
ATOM 10293 C CA . CYS B 1 31 ? 1.445 -0.854 -17.568 1.00 0.00 31 CYS B CA 10
ATOM 10294 C C . CYS B 1 31 ? 0.862 -2.135 -18.166 1.00 0.00 31 CYS B C 10
ATOM 10295 O O . CYS B 1 31 ? -0.336 -2.390 -18.048 1.00 0.00 31 CYS B O 10
ATOM 10301 N N . GLU B 1 32 ? 1.735 -2.906 -18.797 1.00 0.00 32 GLU B N 10
ATOM 10302 C CA . GLU B 1 32 ? 1.321 -4.155 -19.415 1.00 0.00 32 GLU B CA 10
ATOM 10303 C C . GLU B 1 32 ? 1.901 -5.344 -18.647 1.00 0.00 32 GLU B C 10
ATOM 10304 O O . GLU B 1 32 ? 3.113 -5.555 -18.644 1.00 0.00 32 GLU B O 10
ATOM 10315 N N . ILE B 1 33 ? 1.008 -6.092 -18.015 1.00 0.00 33 ILE B N 10
ATOM 10316 C CA . ILE B 1 33 ? 1.415 -7.254 -17.245 1.00 0.00 33 ILE B CA 10
ATOM 10317 C C . ILE B 1 33 ? 0.492 -8.429 -17.576 1.00 0.00 33 ILE B C 10
ATOM 10318 O O . ILE B 1 33 ? -0.729 -8.278 -17.593 1.00 0.00 33 ILE B O 10
ATOM 10333 N N . LEU B 1 34 ? 1.111 -9.573 -17.831 1.00 0.00 34 LEU B N 10
ATOM 10334 C CA . LEU B 1 34 ? 0.361 -10.772 -18.161 1.00 0.00 34 LEU B CA 10
ATOM 10335 C C . LEU B 1 34 ? 0.642 -11.849 -17.112 1.00 0.00 34 LEU B C 10
ATOM 10336 O O . LEU B 1 34 ? 1.664 -11.804 -16.428 1.00 0.00 34 LEU B O 10
ATOM 10351 N N . ALA B 1 35 ? -0.283 -12.793 -17.016 1.00 0.00 35 ALA B N 10
ATOM 10352 C CA . ALA B 1 35 ? -0.148 -13.881 -16.061 1.00 0.00 35 ALA B CA 10
ATOM 10353 C C . ALA B 1 35 ? -0.319 -15.216 -16.788 1.00 0.00 35 ALA B C 10
ATOM 10354 O O . ALA B 1 35 ? -1.278 -15.399 -17.538 1.00 0.00 35 ALA B O 10
#

Secondary structure (DSSP, 8-state):
--S-EEE--EEEEE---EEEEEE--EEEEEE-/----EEE--EEEEE---EEEEEE--EEEEEE-

Foldseek 3Di:
DQWDWDDPCWTWIDPVWIWIWHDPVDTDTDTD/DPWDWDPPCWTWTPPVWIWIWADPVDIDTDTD